Protein AF-0000000071819689 (afdb_homodimer)

Foldseek 3Di:
DWKFWWALPDDIAIFHDDPQKTQGLVVDPDHDFLLLLLDPVSVVVRVVSSVVRVVVIDGPVNIFTFFPQLQFPWEKEWEPFFQQACVLVVHDDDPATDIDTEHSQQEDAFAAADADEPVADFKWWFKFKKWFFNAKFALDALVCLLSGTSFIKIWTQIFRVVVCVVVVHRHVRRYPHNRIYIARTTDGRPQDDQLFKWKFKDKQRHTQDTDTSVRGNADSSRVSNVVSHPPIDHGSYMYGRYGHPRMQVSDVVGDGDDQVMKMWIQIHPGGIRIHGYHYDDPD/DWKFWWALPDDIAIFHDDPQKTQGLVVDPDHDFLLLLLDPVSVVVRVVSSVVRVVVIDGPVNIFTFFPQLQFPWEKEWEPFFQQACVLVVHDDDPATDIDTEHSQQEDAFAAADADEPVADFKWWFKFKKWFFNAKFALDALVCLLSGTSFIKIWTQIFRVVVCVVVVHRHVRRYPHNRIYIARTTDGRPQDDQLFKWKFKDKQRHTQDTDTSVRGNADSSRVSNVVSHPPIDHGSYMYTRYGHPRMQVSDVVGDGDDQVMKMWIQIHPGGIRIHGYHYDDPD

InterPro domains:
  IPR011234 Fumarylacetoacetase-like, C-terminal [PF01557] (74-278)
  IPR018833 Rv2993c-like, N-terminal [PF10370] (1-68)
  IPR036663 Fumarylacetoacetase-like, C-terminal domain superfamily [G3DSA:3.90.850.10] (69-283)
  IPR036663 Fumarylacetoacetase-like, C-terminal domain superfamily [SSF56529] (61-279)
  IPR051121 Fumarylacetoacetate hydrolase [PTHR42796] (1-278)

Radius of gyration: 23.9 Å; Cα contacts (8 Å, |Δi|>4): 1588; chains: 2; bounding box: 54×63×52 Å

Solvent-accessible surface area (backbone atoms only — not comparable to full-atom values): 27360 Å² total; per-residue (Å²): 113,37,31,30,27,32,27,80,84,62,77,75,43,62,27,36,50,56,87,68,23,32,18,40,44,81,74,51,88,66,82,90,42,49,48,48,49,44,31,72,69,50,47,52,52,50,50,52,24,26,64,73,26,51,90,61,45,39,53,46,89,72,38,46,52,29,28,69,62,66,72,25,57,39,33,44,32,30,51,76,23,16,50,60,26,26,58,74,68,72,44,77,80,67,93,59,86,37,47,42,49,34,49,34,60,4,47,24,32,37,60,43,59,29,51,46,51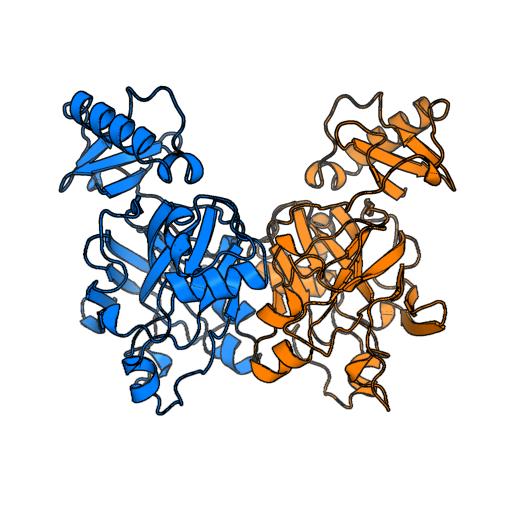,84,91,56,79,41,35,35,61,29,41,24,56,25,39,32,24,12,34,74,32,61,62,38,50,43,94,53,27,67,77,28,34,13,23,35,28,32,25,35,55,23,31,30,47,55,50,21,64,74,62,61,30,52,26,62,16,32,16,28,43,26,22,29,30,27,16,40,21,35,26,41,58,82,71,62,58,82,56,67,27,48,34,31,24,24,54,72,82,40,80,47,25,74,51,44,38,60,37,38,69,64,48,70,33,50,48,46,19,57,47,16,60,39,27,62,41,42,53,42,19,32,36,36,53,25,33,56,39,55,41,17,80,78,38,87,73,60,56,60,61,47,64,76,40,36,38,36,31,31,33,59,93,44,40,69,22,41,30,37,29,32,61,54,71,83,123,112,37,30,29,27,30,28,79,84,62,76,74,43,61,27,36,51,57,89,68,24,32,17,39,43,80,74,51,90,64,81,89,42,49,49,47,49,44,31,71,68,50,47,50,51,50,52,52,24,28,62,74,26,50,89,60,45,39,52,46,90,73,37,46,52,28,27,70,62,65,72,24,59,39,32,44,32,31,51,75,24,16,50,59,25,25,58,73,66,71,44,78,79,67,93,58,86,38,48,41,50,35,47,34,62,4,45,25,32,36,61,42,58,28,52,45,52,84,90,56,80,41,35,33,61,30,41,23,55,25,38,31,25,12,34,76,33,62,62,37,51,42,93,55,28,67,77,28,33,12,22,36,28,31,27,35,56,22,31,30,48,56,50,21,65,73,60,62,30,53,25,61,16,31,15,27,45,28,22,30,30,27,15,40,21,36,26,41,59,80,72,60,57,82,58,67,27,48,35,32,24,23,52,72,81,41,79,47,28,72,52,43,37,60,38,38,70,61,48,72,33,52,48,45,20,56,47,16,61,41,27,61,41,40,54,41,20,33,35,36,53,25,35,54,37,54,39,16,80,80,38,87,72,61,55,61,62,48,65,77,39,36,40,35,31,32,33,59,92,47,40,67,22,40,30,37,28,34,62,54,72,82,121

Nearest PDB structures (foldseek):
  6j5x-assembly1_B  TM=8.893E-01  e=9.530E-33  Corynebacterium glutamicum
  6iym-assembly1_B  TM=8.935E-01  e=1.749E-30  Exiguobacterium antarcticum B7
  4dbh-assembly1_B  TM=8.502E-01  e=1.512E-29  Corynebacterium glutamicum
  4dbf-assembly1_A  TM=8.652E-01  e=2.241E-28  Corynebacterium glutamicum
  4dbf-assembly1_B  TM=8.774E-01  e=9.200E-27  Corynebacterium glutamicum

Secondary structure (DSSP, 8-state):
-EEEEEESSSS-EEEEEETTEEEE-TT--S---HHHHT-HHHHHHHHHHHHHTGGG-EEGGGSEEE-SSSS-S-EEEEES-BHHHHHHTTPPPPSS-EEEEE-GGGEE-TTSPEEE-TT-S-EE--EEEEEEE-S-BSS--GGGGGGGEEEEEEEE--EEHHHHHHHSSSHHHH-STT-EEEEEEEEETTSS-TTS-EEEEEETTEEEEEEEGGGBSS-HHHHHHHHHTTS-B-TT-EEE----S--GGGSSS-----TT-EEEEEETTTEEEEEEEEE----/-EEEEEESSSS-EEEEEETTEEEE-TT--S---HHHHT-HHHHHHHHHHHHHTGGG-EEGGGSEEE-SSSS-S-EEEEES-BHHHHHHTTPPPPSS-EEEEE-GGGEE-TTSPEEE-TT-S-EE--EEEEEEE-S-BSS--GGGGGGGEEEEEEEE--EEHHHHHHHSSSHHHH-STT-EEEEEEEEETTSS-TTS-EEEEEETTEEEEEEEGGGBSS-HHHHHHHHHTTS-B-TT-EEE----S--GGGSSS-----TT-EEEEEETTTEEEEEEEEE----

Structure (mmCIF, N/CA/C/O backbone):
data_AF-0000000071819689-model_v1
#
loop_
_entity.id
_entity.type
_entity.pdbx_description
1 polymer '2,4-diketo-3-deoxy-L-rhamnonate hydrolase'
#
loop_
_atom_site.group_PDB
_atom_site.id
_atom_site.type_symbol
_atom_site.label_atom_id
_atom_site.label_alt_id
_atom_site.label_comp_id
_atom_site.label_asym_id
_atom_site.label_entity_id
_atom_site.label_seq_id
_atom_site.pdbx_PDB_ins_code
_atom_site.Cartn_x
_atom_site.Cartn_y
_atom_site.Cartn_z
_atom_site.occupancy
_atom_site.B_iso_or_equiv
_atom_site.auth_seq_id
_atom_site.auth_comp_id
_atom_site.auth_asym_id
_atom_site.auth_atom_id
_atom_site.pdbx_PDB_model_num
ATOM 1 N N . MET A 1 1 ? 10.562 21.047 18.359 1 94.94 1 MET A N 1
ATOM 2 C CA . MET A 1 1 ? 11.477 21.031 17.219 1 94.94 1 MET A CA 1
ATOM 3 C C . MET A 1 1 ? 10.742 20.656 15.938 1 94.94 1 MET A C 1
ATOM 5 O O . MET A 1 1 ? 9.891 19.766 15.945 1 94.94 1 MET A O 1
ATOM 9 N N . GLN A 1 2 ? 10.93 21.391 14.875 1 97.88 2 GLN A N 1
ATOM 10 C CA . GLN A 1 2 ? 10.414 21.062 13.547 1 97.88 2 GLN A CA 1
ATOM 11 C C . GLN A 1 2 ? 11.539 20.672 12.602 1 97.88 2 GLN A C 1
ATOM 13 O O . GLN A 1 2 ? 12.453 21.453 12.352 1 97.88 2 GLN A O 1
ATOM 18 N N . LEU A 1 3 ? 11.438 19.484 12.148 1 98.56 3 LEU A N 1
ATOM 19 C CA . LEU A 1 3 ? 12.406 19 11.172 1 98.56 3 LEU A CA 1
ATOM 20 C C . LEU A 1 3 ? 11.859 19.125 9.75 1 98.56 3 LEU A C 1
ATOM 22 O O . LEU A 1 3 ? 10.648 19.062 9.547 1 98.56 3 LEU A O 1
ATOM 26 N N . VAL A 1 4 ? 12.758 19.344 8.797 1 98.56 4 VAL A N 1
ATOM 27 C CA . VAL A 1 4 ? 12.367 19.406 7.391 1 98.56 4 VAL A CA 1
ATOM 28 C C . VAL A 1 4 ? 13.344 18.578 6.555 1 98.56 4 VAL A C 1
ATOM 30 O O . VAL A 1 4 ? 14.531 18.516 6.859 1 98.56 4 VAL A O 1
ATOM 33 N N . ARG A 1 5 ? 12.844 17.891 5.602 1 98.25 5 ARG A N 1
ATOM 34 C CA . ARG A 1 5 ? 13.648 17.406 4.484 1 98.25 5 ARG A CA 1
ATOM 35 C C . ARG A 1 5 ? 13.727 18.453 3.379 1 98.25 5 ARG A C 1
ATOM 37 O O . ARG A 1 5 ? 12.727 19.094 3.047 1 98.25 5 ARG A O 1
ATOM 44 N N . TYR A 1 6 ? 14.961 18.703 2.875 1 98.44 6 TYR A N 1
ATOM 45 C CA . TYR A 1 6 ? 15.094 19.766 1.885 1 98.44 6 TYR A CA 1
ATOM 46 C C . TYR A 1 6 ? 16.281 19.5 0.967 1 98.44 6 TYR A C 1
ATOM 48 O O . TYR A 1 6 ? 17.078 18.594 1.208 1 98.44 6 TYR A O 1
ATOM 56 N N . THR A 1 7 ? 16.266 20.188 -0.144 1 98.06 7 THR A N 1
ATOM 57 C CA . THR A 1 7 ? 17.438 20.219 -1.021 1 98.06 7 THR A CA 1
ATOM 58 C C . THR A 1 7 ? 17.766 21.656 -1.426 1 98.06 7 THR A C 1
ATOM 60 O O . THR A 1 7 ? 16.875 22.469 -1.651 1 98.06 7 THR A O 1
ATOM 63 N N . ALA A 1 8 ? 18.969 22 -1.372 1 93.88 8 ALA A N 1
ATOM 64 C CA . ALA A 1 8 ? 19.484 23.266 -1.871 1 93.88 8 ALA A CA 1
ATOM 65 C C . ALA A 1 8 ? 20.188 23.094 -3.211 1 93.88 8 ALA A C 1
ATOM 67 O O . ALA A 1 8 ? 21.188 23.766 -3.492 1 93.88 8 ALA A O 1
ATOM 68 N N . GLY A 1 9 ? 19.75 22.047 -3.965 1 92.81 9 GLY A N 1
ATOM 69 C CA . GLY A 1 9 ? 20.344 21.75 -5.258 1 92.81 9 GLY A CA 1
ATOM 70 C C . GLY A 1 9 ? 21.109 20.453 -5.277 1 92.81 9 GLY A C 1
ATOM 71 O O . GLY A 1 9 ? 21.484 19.953 -6.344 1 92.81 9 GLY A O 1
ATOM 72 N N . GLY A 1 10 ? 21.406 19.891 -4.145 1 94.06 10 GLY A N 1
ATOM 73 C CA . GLY A 1 10 ? 22.094 18.625 -4.012 1 94.06 10 GLY A CA 1
ATOM 74 C C . GLY A 1 10 ? 21.188 17.5 -3.529 1 94.06 10 GLY A C 1
ATOM 75 O O . GLY A 1 10 ? 19.984 17.516 -3.797 1 94.06 10 GLY A O 1
ATOM 76 N N . ALA A 1 11 ? 21.781 16.5 -2.967 1 95 11 ALA A N 1
ATOM 77 C CA . ALA A 1 11 ? 21.031 15.383 -2.408 1 95 11 ALA A CA 1
ATOM 78 C C . ALA A 1 11 ? 20.125 15.836 -1.26 1 95 11 ALA A C 1
ATOM 80 O O . ALA A 1 11 ? 20.484 16.75 -0.508 1 95 11 ALA A O 1
ATOM 81 N N . PRO A 1 12 ? 19 15.289 -1.122 1 97.06 12 PRO A N 1
ATOM 82 C CA . PRO A 1 12 ? 18.125 15.633 -0.005 1 97.06 12 PRO A CA 1
ATOM 83 C C . PRO A 1 12 ? 18.797 15.469 1.354 1 97.06 12 PRO A C 1
ATOM 85 O O . PRO A 1 12 ? 19.578 14.531 1.551 1 97.06 12 PRO A O 1
ATOM 88 N N . GLU A 1 13 ? 18.5 16.359 2.256 1 95.75 13 GLU A N 1
ATOM 89 C CA . GLU A 1 13 ? 19 16.281 3.623 1 95.75 13 GLU A CA 1
ATOM 90 C C . GLU A 1 13 ? 17.938 16.719 4.629 1 95.75 13 GLU A C 1
ATOM 92 O O . GLU A 1 13 ? 16.922 17.297 4.254 1 95.75 13 GLU A O 1
ATOM 97 N N . TRP A 1 14 ? 18.188 16.375 5.852 1 98 14 TRP A N 1
ATOM 98 C CA . TRP A 1 14 ? 17.328 16.844 6.945 1 98 14 TRP A CA 1
ATOM 99 C C . TRP A 1 14 ? 17.906 18.094 7.586 1 98 14 TRP A C 1
ATOM 101 O O . TRP A 1 14 ? 19.125 18.281 7.629 1 98 14 TRP A O 1
ATOM 111 N N . GLY A 1 15 ? 17.094 18.969 8.023 1 98.31 15 GLY A N 1
ATOM 112 C CA . GLY A 1 15 ? 17.422 20.156 8.797 1 98.31 15 GLY A CA 1
ATOM 113 C C . GLY A 1 15 ? 16.375 20.5 9.844 1 98.31 15 GLY A C 1
ATOM 114 O O . GLY A 1 15 ? 15.359 19.812 9.953 1 98.31 15 GLY A O 1
ATOM 115 N N . VAL A 1 16 ? 16.672 21.469 10.594 1 98.38 16 VAL A N 1
ATOM 116 C CA . VAL A 1 16 ? 15.727 21.984 11.578 1 98.38 16 VAL A CA 1
ATOM 117 C C . VAL A 1 16 ? 15.219 23.344 11.133 1 98.38 16 VAL A C 1
ATOM 119 O O . VAL A 1 16 ? 16 24.219 10.742 1 98.38 16 VAL A O 1
ATOM 122 N N . ARG A 1 17 ? 13.922 23.453 11.156 1 98 17 ARG A N 1
ATOM 123 C CA . ARG A 1 17 ? 13.312 24.734 10.82 1 98 17 ARG A CA 1
ATOM 124 C C . ARG A 1 17 ? 13.289 25.656 12.031 1 98 17 ARG A C 1
ATOM 126 O O . ARG A 1 17 ? 12.789 25.281 13.094 1 98 17 ARG A O 1
ATOM 133 N N . ARG A 1 18 ? 13.836 26.781 11.914 1 96.06 18 ARG A N 1
ATOM 134 C CA . ARG A 1 18 ? 13.773 27.859 12.891 1 96.06 18 ARG A CA 1
ATOM 135 C C . ARG A 1 18 ? 13.281 29.156 12.258 1 96.06 18 ARG A C 1
ATOM 137 O O . ARG A 1 18 ? 14.047 29.844 11.578 1 96.06 18 ARG A O 1
ATOM 144 N N . ASP A 1 19 ? 11.977 29.406 12.445 1 92 19 ASP A N 1
ATOM 145 C CA . ASP A 1 19 ? 11.328 30.547 11.828 1 92 19 ASP A CA 1
ATOM 146 C C . ASP A 1 19 ? 11.391 30.469 10.305 1 92 19 ASP A C 1
ATOM 148 O O . ASP A 1 19 ? 10.844 29.547 9.703 1 92 19 ASP A O 1
ATOM 152 N N . ASP A 1 20 ? 12.109 31.359 9.719 1 95.06 20 ASP A N 1
ATOM 153 C CA . ASP A 1 20 ? 12.102 31.422 8.258 1 95.06 20 ASP A CA 1
ATOM 154 C C . ASP A 1 20 ? 13.383 30.812 7.684 1 95.06 20 ASP A C 1
ATOM 156 O O . ASP A 1 20 ? 13.719 31.062 6.523 1 95.06 20 ASP A O 1
ATOM 160 N N . ASP A 1 21 ? 14.039 29.984 8.578 1 97.69 21 ASP A N 1
ATOM 161 C CA . ASP A 1 21 ? 15.297 29.406 8.141 1 97.69 21 ASP A CA 1
ATOM 162 C C . ASP A 1 21 ? 15.312 27.891 8.344 1 97.69 21 ASP A C 1
ATOM 164 O O . ASP A 1 21 ? 14.508 27.359 9.109 1 97.69 21 ASP A O 1
ATOM 168 N N . VAL A 1 22 ? 16.172 27.25 7.605 1 98.31 22 VAL A N 1
ATOM 169 C CA . VAL A 1 22 ? 16.516 25.844 7.805 1 98.31 22 VAL A CA 1
ATOM 170 C C . VAL A 1 22 ? 17.953 25.734 8.297 1 98.31 22 VAL A C 1
ATOM 172 O O . VAL A 1 22 ? 18.875 26.266 7.668 1 98.31 22 VAL A O 1
ATOM 175 N N . VAL A 1 23 ? 18.141 25.156 9.422 1 98.19 23 VAL A N 1
ATOM 176 C CA . VAL A 1 23 ? 19.484 24.906 9.953 1 98.19 23 VAL A CA 1
ATOM 177 C C . VAL A 1 23 ? 19.938 23.5 9.531 1 98.19 23 VAL A C 1
ATOM 179 O O . VAL A 1 23 ? 19.297 22.5 9.859 1 98.19 23 VAL A O 1
ATOM 182 N N . PRO A 1 24 ? 21.016 23.438 8.742 1 97.44 24 PRO A N 1
ATOM 183 C CA . PRO A 1 24 ? 21.5 22.109 8.367 1 97.44 24 PRO A CA 1
ATOM 184 C C . PRO A 1 24 ? 22.016 21.312 9.562 1 97.44 24 PRO A C 1
ATOM 186 O O . PRO A 1 24 ? 22.297 21.875 10.617 1 97.44 24 PRO A O 1
ATOM 189 N N . LEU A 1 25 ? 22.016 20.047 9.383 1 96.75 25 LEU A N 1
ATOM 190 C CA . LEU A 1 25 ? 22.547 19.156 10.422 1 96.75 25 LEU A CA 1
ATOM 191 C C . LEU A 1 25 ? 23.953 18.688 10.078 1 96.75 25 LEU A C 1
ATOM 193 O O . LEU A 1 25 ? 24.234 17.484 10.148 1 96.75 25 LEU A O 1
ATOM 197 N N . SER A 1 26 ? 24.766 19.516 9.711 1 86.94 26 SER A N 1
ATOM 198 C CA . SER A 1 26 ? 26.078 19.25 9.156 1 86.94 26 SER A CA 1
ATOM 199 C C . SER A 1 26 ? 26.984 18.562 10.18 1 86.94 26 SER A C 1
ATOM 201 O O . SER A 1 26 ? 27.875 17.797 9.812 1 86.94 26 SER A O 1
ATOM 203 N N . GLY A 1 27 ? 26.828 18.672 11.391 1 86.19 27 GLY A N 1
ATOM 204 C CA . GLY A 1 27 ? 27.672 18.078 12.414 1 86.19 27 GLY A CA 1
ATOM 205 C C . GLY A 1 27 ? 27.188 16.703 12.852 1 86.19 27 GLY A C 1
ATOM 206 O O . GLY A 1 27 ? 27.828 16.047 13.68 1 86.19 27 GLY A O 1
ATOM 207 N N . LEU A 1 28 ? 26.125 16.297 12.266 1 90.75 28 LEU A N 1
ATOM 208 C CA . LEU A 1 28 ? 25.562 15.023 12.68 1 90.75 28 LEU A CA 1
ATOM 209 C C . LEU A 1 28 ? 26.281 13.867 12.008 1 90.75 28 LEU A C 1
ATOM 211 O O . LEU A 1 28 ? 26.469 13.859 10.789 1 90.75 28 LEU A O 1
ATOM 215 N N . ARG A 1 29 ? 26.75 12.828 12.711 1 88.31 29 ARG A N 1
ATOM 216 C CA . ARG A 1 29 ? 27.531 11.695 12.203 1 88.31 29 ARG A CA 1
ATOM 217 C C . ARG A 1 29 ? 26.609 10.586 11.703 1 88.31 29 ARG A C 1
ATOM 219 O O . ARG A 1 29 ? 26.969 9.844 10.789 1 88.31 29 ARG A O 1
ATOM 226 N N . GLU A 1 30 ? 25.438 10.586 12.328 1 91.94 30 GLU A N 1
ATOM 227 C CA . GLU A 1 30 ? 24.484 9.539 11.961 1 91.94 30 GLU A CA 1
ATOM 228 C C . GLU A 1 30 ? 23.453 10.062 10.969 1 91.94 30 GLU A C 1
ATOM 230 O O . GLU A 1 30 ? 23.094 11.234 11 1 91.94 30 GLU A O 1
ATOM 235 N N . ASP A 1 31 ? 23.031 9.133 10.156 1 93.12 31 ASP A N 1
ATOM 236 C CA . ASP A 1 31 ? 21.969 9.484 9.234 1 93.12 31 ASP A CA 1
ATOM 237 C C . ASP A 1 31 ? 20.656 9.703 9.977 1 93.12 31 ASP A C 1
ATOM 239 O O . ASP A 1 31 ? 20.375 9.039 10.977 1 93.12 31 ASP A O 1
ATOM 243 N N . VAL A 1 32 ? 19.922 10.641 9.508 1 95.62 32 VAL A N 1
ATOM 244 C CA . VAL A 1 32 ? 18.578 10.859 10.055 1 95.62 32 VAL A CA 1
ATOM 245 C C . VAL A 1 32 ? 17.578 9.938 9.367 1 95.62 32 VAL A C 1
ATOM 247 O O . VAL A 1 32 ? 17.375 10.016 8.156 1 95.62 32 VAL A O 1
ATOM 250 N N . THR A 1 33 ? 17 9.016 10.086 1 95.94 33 THR A N 1
ATOM 251 C CA . THR A 1 33 ? 15.922 8.125 9.641 1 95.94 33 THR A CA 1
ATOM 252 C C . THR A 1 33 ? 14.711 8.234 10.57 1 95.94 33 THR A C 1
ATOM 254 O O . THR A 1 33 ? 14.828 8.727 11.688 1 95.94 33 THR A O 1
ATOM 257 N N . VAL A 1 34 ? 13.594 7.82 10.094 1 95.25 34 VAL A N 1
ATOM 258 C CA . VAL A 1 34 ? 12.406 7.871 10.945 1 95.25 34 VAL A CA 1
ATOM 259 C C . VAL A 1 34 ? 12.609 6.977 12.164 1 95.25 34 VAL A C 1
ATOM 261 O O . VAL A 1 34 ? 12.078 7.254 13.242 1 95.25 34 VAL A O 1
ATOM 264 N N . GLN A 1 35 ? 13.359 5.922 11.984 1 96.06 35 GLN A N 1
ATOM 265 C CA . GLN A 1 35 ? 13.672 5.047 13.109 1 96.06 35 GLN A CA 1
ATOM 266 C C . GLN A 1 35 ? 14.461 5.793 14.18 1 96.06 35 GLN A C 1
ATOM 268 O O . GLN A 1 35 ? 14.141 5.707 15.367 1 96.06 35 GLN A O 1
ATOM 273 N N . ASN A 1 36 ? 15.469 6.562 13.688 1 96.5 36 ASN A N 1
ATOM 274 C CA . ASN A 1 36 ? 16.297 7.297 14.648 1 96.5 36 ASN A CA 1
ATOM 275 C C . ASN A 1 36 ? 15.508 8.43 15.297 1 96.5 36 ASN A C 1
ATOM 277 O O . ASN A 1 36 ? 15.742 8.758 16.469 1 96.5 36 ASN A O 1
ATOM 281 N N . LEU A 1 37 ? 14.586 8.961 14.562 1 96 37 LEU A N 1
ATOM 282 C CA . LEU A 1 37 ? 13.805 10.086 15.062 1 96 37 LEU A CA 1
ATOM 283 C C . LEU A 1 37 ? 12.812 9.633 16.125 1 96 37 LEU A C 1
ATOM 285 O O . LEU A 1 37 ? 12.219 10.461 16.828 1 96 37 LEU A O 1
ATOM 289 N N . ASN A 1 38 ? 12.664 8.375 16.281 1 94.62 38 ASN A N 1
ATOM 290 C CA . ASN A 1 38 ? 11.836 7.809 17.344 1 94.62 38 ASN A CA 1
ATOM 291 C C . ASN A 1 38 ? 12.594 7.754 18.672 1 94.62 38 ASN A C 1
ATOM 293 O O . ASN A 1 38 ? 12.016 7.406 19.703 1 94.62 38 ASN A O 1
ATOM 297 N N . SER A 1 39 ? 13.82 8.117 18.719 1 95.25 39 SER A N 1
ATOM 298 C CA . SER A 1 39 ? 14.68 8.062 19.906 1 95.25 39 SER A CA 1
ATOM 299 C C . SER A 1 39 ? 14.852 9.438 20.531 1 95.25 39 SER A C 1
ATOM 301 O O . SER A 1 39 ? 15.445 10.328 19.922 1 95.25 39 SER A O 1
ATOM 303 N N . PRO A 1 40 ? 14.477 9.555 21.797 1 95.5 40 PRO A N 1
ATOM 304 C CA . PRO A 1 40 ? 14.719 10.828 22.484 1 95.5 40 PRO A CA 1
ATOM 305 C C . PRO A 1 40 ? 16.188 11.211 22.516 1 95.5 40 PRO A C 1
ATOM 307 O O . PRO A 1 40 ? 16.531 12.391 22.406 1 95.5 40 PRO A O 1
ATOM 310 N N . GLY A 1 41 ? 17 10.211 22.656 1 96.31 41 GLY A N 1
ATOM 311 C CA . GLY A 1 41 ? 18.438 10.469 22.656 1 96.31 41 GLY A CA 1
ATOM 312 C C . GLY A 1 41 ? 18.922 11.031 21.328 1 96.31 41 GLY A C 1
ATOM 313 O O . GLY A 1 41 ? 19.719 11.977 21.312 1 96.31 41 GLY A O 1
ATOM 314 N N . PHE A 1 42 ? 18.453 10.453 20.281 1 97.31 42 PHE A N 1
ATOM 315 C CA . PHE A 1 42 ? 18.859 10.945 18.969 1 97.31 42 PHE A CA 1
ATOM 316 C C . PHE A 1 42 ? 18.328 12.352 18.734 1 97.31 42 PHE A C 1
ATOM 318 O O . PHE A 1 42 ? 19.016 13.188 18.141 1 97.31 42 PHE A O 1
ATOM 325 N N . LEU A 1 43 ? 17.156 12.656 19.219 1 97.62 43 LEU A N 1
ATOM 326 C CA . LEU A 1 43 ? 16.578 13.977 19.047 1 97.62 43 LEU A CA 1
ATOM 327 C C . LEU A 1 43 ? 17.406 15.039 19.766 1 97.62 43 LEU A C 1
ATOM 329 O O . LEU A 1 43 ? 17.547 16.156 19.281 1 97.62 43 LEU A O 1
ATOM 333 N N . THR A 1 44 ? 17.938 14.672 20.891 1 97 44 THR A N 1
ATOM 334 C CA . THR A 1 44 ? 18.828 15.586 21.609 1 97 44 THR A CA 1
ATOM 335 C C . THR A 1 44 ? 20.078 15.883 20.781 1 97 44 THR A C 1
ATOM 337 O O . THR A 1 44 ? 20.531 17.031 20.703 1 97 44 THR A O 1
ATOM 340 N N . VAL A 1 45 ? 20.578 14.82 20.156 1 97 45 VAL A N 1
ATOM 341 C CA . VAL A 1 45 ? 21.766 14.969 19.312 1 97 45 VAL A CA 1
ATOM 342 C C . VAL A 1 45 ? 21.438 15.875 18.125 1 97 45 VAL A C 1
ATOM 344 O O . VAL A 1 45 ? 22.266 16.719 17.734 1 97 45 VAL A O 1
ATOM 347 N N . VAL A 1 46 ? 20.25 15.727 17.594 1 97.69 46 VAL A N 1
ATOM 348 C CA . VAL A 1 46 ? 19.812 16.547 16.469 1 97.69 46 VAL A CA 1
ATOM 349 C C . VAL A 1 46 ? 19.719 18.016 16.906 1 97.69 46 VAL A C 1
ATOM 351 O O . VAL A 1 46 ? 20.172 18.906 16.188 1 97.69 46 VAL A O 1
ATOM 354 N N . GLU A 1 47 ? 19.156 18.25 18.016 1 96.31 47 GLU A N 1
ATOM 355 C CA . GLU A 1 47 ? 19.031 19.594 18.531 1 96.31 47 GLU A CA 1
ATOM 356 C C . GLU A 1 47 ? 20.391 20.234 18.75 1 96.31 47 GLU A C 1
ATOM 358 O O . GLU A 1 47 ? 20.609 21.406 18.406 1 96.31 47 GLU A O 1
ATOM 363 N N . ASP A 1 48 ? 21.312 19.453 19.344 1 96.69 48 ASP A N 1
ATOM 364 C CA . ASP A 1 48 ? 22.672 19.953 19.578 1 96.69 48 ASP A CA 1
ATOM 365 C C . ASP A 1 48 ? 23.375 20.297 18.266 1 96.69 48 ASP A C 1
ATOM 367 O O . ASP A 1 48 ? 24.047 21.312 18.172 1 96.69 48 ASP A O 1
ATOM 371 N N . ALA A 1 49 ? 23.172 19.391 17.344 1 97.12 49 ALA A N 1
ATOM 372 C CA . ALA A 1 49 ? 23.781 19.625 16.047 1 97.12 49 ALA A CA 1
ATOM 373 C C . ALA A 1 49 ? 23.234 20.891 15.391 1 97.12 49 ALA A C 1
ATOM 375 O O . ALA A 1 49 ? 23.984 21.656 14.781 1 97.12 49 ALA A O 1
ATOM 376 N N . ALA A 1 50 ? 21.938 21.094 15.484 1 97 50 ALA A N 1
ATOM 377 C CA . ALA A 1 50 ? 21.312 22.297 14.93 1 97 50 ALA A CA 1
ATOM 378 C C . ALA A 1 50 ? 21.828 23.562 15.617 1 97 50 ALA A C 1
ATOM 380 O O . ALA A 1 50 ? 22.125 24.547 14.961 1 97 50 ALA A O 1
ATOM 381 N N . ASP A 1 51 ? 21.969 23.5 16.906 1 96.88 51 ASP A N 1
ATOM 382 C CA . ASP A 1 51 ? 22.469 24.641 17.672 1 96.88 51 ASP A CA 1
ATOM 383 C C . ASP A 1 51 ? 23.891 25 17.234 1 96.88 51 ASP A C 1
ATOM 385 O O . ASP A 1 51 ? 24.219 26.188 17.094 1 96.88 51 ASP A O 1
ATOM 389 N N . ALA A 1 52 ? 24.625 24 16.984 1 96.5 52 ALA A N 1
ATOM 390 C CA . ALA A 1 52 ? 26.016 24.203 16.625 1 96.5 52 ALA A CA 1
ATOM 391 C C . ALA A 1 52 ? 26.125 24.75 15.203 1 96.5 52 ALA A C 1
ATOM 393 O O . ALA A 1 52 ? 27.125 25.406 14.859 1 96.5 52 ALA A O 1
ATOM 394 N N . ALA A 1 53 ? 25.094 24.531 14.43 1 96.69 53 ALA A N 1
ATOM 395 C CA . ALA A 1 53 ? 25.188 24.906 13.023 1 96.69 53 ALA A CA 1
ATOM 396 C C . ALA A 1 53 ? 24.297 26.109 12.719 1 96.69 53 ALA A C 1
ATOM 398 O O . ALA A 1 53 ? 23.984 26.375 11.562 1 96.69 53 ALA A O 1
ATOM 399 N N . GLU A 1 54 ? 23.891 26.812 13.734 1 95.25 54 GLU A N 1
ATOM 400 C CA . GLU A 1 54 ? 22.969 27.938 13.586 1 95.25 54 GLU A CA 1
ATOM 401 C C . GLU A 1 54 ? 23.5 28.969 12.602 1 95.25 54 GLU A C 1
ATOM 403 O O . GLU A 1 54 ? 22.734 29.609 11.883 1 95.25 54 GLU A O 1
ATOM 408 N N . ASP A 1 55 ? 24.781 29.141 12.539 1 95.75 55 ASP A N 1
ATOM 409 C CA . ASP A 1 55 ? 25.406 30.125 11.672 1 95.75 55 ASP A CA 1
ATOM 410 C C . ASP A 1 55 ? 25.344 29.703 10.211 1 95.75 55 ASP A C 1
ATOM 412 O O . ASP A 1 55 ? 25.609 30.5 9.305 1 95.75 55 ASP A O 1
ATOM 416 N N . GLN A 1 56 ? 24.969 28.469 10.008 1 96.44 56 GLN A N 1
ATOM 417 C CA . GLN A 1 56 ? 24.891 27.938 8.656 1 96.44 56 GLN A CA 1
ATOM 418 C C . GLN A 1 56 ? 23.453 27.906 8.148 1 96.44 56 GLN A C 1
ATOM 420 O O . GLN A 1 56 ? 23.156 27.297 7.113 1 96.44 56 GLN A O 1
ATOM 425 N N . SER A 1 57 ? 22.578 28.531 8.82 1 96.94 57 SER A N 1
ATOM 426 C CA . SER A 1 57 ? 21.172 28.562 8.469 1 96.94 57 SER A CA 1
ATOM 427 C C . SER A 1 57 ? 20.953 29.188 7.09 1 96.94 57 SER A C 1
ATOM 429 O O . SER A 1 57 ? 21.688 30.078 6.684 1 96.94 57 SER A O 1
ATOM 431 N N . VAL A 1 58 ? 20.016 28.672 6.355 1 97.06 58 VAL A N 1
ATOM 432 C CA . VAL A 1 58 ? 19.625 29.188 5.055 1 97.06 58 VAL A CA 1
ATOM 433 C C . VAL A 1 58 ? 18.141 29.547 5.062 1 97.06 58 VAL A C 1
ATOM 435 O O . VAL A 1 58 ? 17.328 28.828 5.664 1 97.06 58 VAL A O 1
ATOM 438 N N . PRO A 1 59 ? 17.781 30.625 4.402 1 97.75 59 PRO A N 1
ATOM 439 C CA . PRO A 1 59 ? 16.344 30.938 4.32 1 97.75 59 PRO A CA 1
ATOM 440 C C . PRO A 1 59 ? 15.531 29.812 3.695 1 97.75 59 PRO A C 1
ATOM 442 O O . PRO A 1 59 ? 15.961 29.203 2.709 1 97.75 59 PRO A O 1
ATOM 445 N N . VAL A 1 60 ? 14.406 29.531 4.227 1 97.56 60 VAL A N 1
ATOM 446 C CA . VAL A 1 60 ? 13.555 28.438 3.752 1 97.56 60 VAL A CA 1
ATOM 447 C C . VAL A 1 60 ? 13.164 28.688 2.297 1 97.56 60 VAL A C 1
ATOM 449 O O . VAL A 1 60 ? 13.023 27.75 1.516 1 97.56 60 VAL A O 1
ATOM 452 N N . GLU A 1 61 ? 13.031 29.953 1.853 1 96.44 61 GLU A N 1
ATOM 453 C CA . GLU A 1 61 ? 12.633 30.297 0.491 1 96.44 61 GLU A CA 1
ATOM 454 C C . GLU A 1 61 ? 13.734 29.938 -0.509 1 96.44 61 GLU A C 1
ATOM 456 O O . GLU A 1 61 ? 13.492 29.906 -1.717 1 96.44 61 GLU A O 1
ATOM 461 N N . ASP A 1 62 ? 14.961 29.703 0.032 1 97.31 62 ASP A N 1
ATOM 462 C CA . ASP A 1 62 ? 16.094 29.438 -0.842 1 97.31 62 ASP A CA 1
ATOM 463 C C . ASP A 1 62 ? 16.312 27.938 -1.014 1 97.31 62 ASP A C 1
ATOM 465 O O . ASP A 1 62 ? 17.25 27.516 -1.692 1 97.31 62 ASP A O 1
ATOM 469 N N . VAL A 1 63 ? 15.516 27.156 -0.367 1 98.06 63 VAL A N 1
ATOM 470 C CA . VAL A 1 63 ? 15.625 25.703 -0.514 1 98.06 63 VAL A CA 1
ATOM 471 C C . VAL A 1 63 ? 14.289 25.125 -0.983 1 98.06 63 VAL A C 1
ATOM 473 O O . VAL A 1 63 ? 13.266 25.812 -0.952 1 98.06 63 VAL A O 1
ATOM 476 N N . LYS A 1 64 ? 14.328 23.953 -1.501 1 98.5 64 LYS A N 1
ATOM 477 C CA . LYS A 1 64 ? 13.117 23.203 -1.797 1 98.5 64 LYS A CA 1
ATOM 478 C C . LYS A 1 64 ? 12.781 22.234 -0.665 1 98.5 64 LYS A C 1
ATOM 480 O O . LYS A 1 64 ? 13.586 21.375 -0.321 1 98.5 64 LYS A O 1
ATOM 485 N N . LEU A 1 65 ? 11.672 22.406 -0.108 1 98.69 65 LEU A N 1
ATOM 486 C CA . LEU A 1 65 ? 11.219 21.469 0.915 1 98.69 65 LEU A CA 1
ATOM 487 C C . LEU A 1 65 ? 10.703 20.188 0.283 1 98.69 65 LEU A C 1
ATOM 489 O O . LEU A 1 65 ? 10.109 20.203 -0.798 1 98.69 65 LEU A O 1
ATOM 493 N N . LEU A 1 66 ? 10.922 19.094 0.939 1 98.88 66 LEU A N 1
ATOM 494 C CA . LEU A 1 66 ? 10.531 17.75 0.484 1 98.88 66 LEU A CA 1
ATOM 495 C C . LEU A 1 66 ? 9.625 17.078 1.507 1 98.88 66 LEU A C 1
ATOM 497 O O . LEU A 1 66 ? 9.617 17.453 2.682 1 98.88 66 LEU A O 1
ATOM 501 N N . ALA A 1 67 ? 8.812 16.156 1.011 1 98.94 67 ALA A N 1
ATOM 502 C CA . ALA A 1 67 ? 7.996 15.367 1.925 1 98.94 67 ALA A CA 1
ATOM 503 C C . ALA A 1 67 ? 8.859 14.664 2.967 1 98.94 67 ALA A C 1
ATOM 505 O O . ALA A 1 67 ? 9.906 14.094 2.635 1 98.94 67 ALA A O 1
ATOM 506 N N . PRO A 1 68 ? 8.461 14.648 4.207 1 98.69 68 PRO A N 1
ATOM 507 C CA . PRO A 1 68 ? 9.25 14 5.258 1 98.69 68 PRO A CA 1
ATOM 508 C C . PRO A 1 68 ? 9.414 12.5 5.035 1 98.69 68 PRO A C 1
ATOM 510 O O . PRO A 1 68 ? 10.43 11.922 5.418 1 98.69 68 PRO A O 1
ATOM 513 N N . VAL A 1 69 ? 8.383 11.891 4.453 1 98.62 69 VAL A N 1
ATOM 514 C CA . VAL A 1 69 ? 8.422 10.477 4.086 1 98.62 69 VAL A CA 1
ATOM 515 C C . VAL A 1 69 ? 8.133 10.328 2.592 1 98.62 69 VAL A C 1
ATOM 517 O O . VAL A 1 69 ? 7 10.039 2.197 1 98.62 69 VAL A O 1
ATOM 520 N N . PRO A 1 70 ? 9.164 10.375 1.827 1 97.81 70 PRO A N 1
ATOM 521 C CA . PRO A 1 70 ? 8.953 10.438 0.379 1 97.81 70 PRO A CA 1
ATOM 522 C C . PRO A 1 70 ? 8.516 9.102 -0.215 1 97.81 70 PRO A C 1
ATOM 524 O O . PRO A 1 70 ? 7.902 9.07 -1.286 1 97.81 70 PRO A O 1
ATOM 527 N N . ARG A 1 71 ? 8.867 7.988 0.452 1 96.75 71 ARG A N 1
ATOM 528 C CA . ARG A 1 71 ? 8.547 6.648 -0.029 1 96.75 71 ARG A CA 1
ATOM 529 C C . ARG A 1 71 ? 8.023 5.77 1.104 1 96.75 71 ARG A C 1
ATOM 531 O O . ARG A 1 71 ? 8.688 4.812 1.509 1 96.75 71 ARG A O 1
ATOM 538 N N . PRO A 1 72 ? 6.832 6.066 1.558 1 98.5 72 PRO A N 1
ATOM 539 C CA . PRO A 1 72 ? 6.297 5.207 2.617 1 98.5 72 PRO A CA 1
ATOM 540 C C . PRO A 1 72 ? 6.078 3.77 2.156 1 98.5 72 PRO A C 1
ATOM 542 O O . PRO A 1 72 ? 5.766 3.531 0.987 1 98.5 72 PRO A O 1
ATOM 545 N N . GLY A 1 73 ? 6.332 2.814 3.062 1 97.31 73 GLY A N 1
ATOM 546 C CA . GLY A 1 73 ? 5.977 1.437 2.76 1 97.31 73 GLY A CA 1
ATOM 547 C C . GLY A 1 73 ? 4.496 1.248 2.484 1 97.31 73 GLY A C 1
ATOM 548 O O . GLY A 1 73 ? 4.117 0.483 1.595 1 97.31 73 GLY A O 1
ATOM 549 N N . LYS A 1 74 ? 3.711 1.878 3.248 1 98.31 74 LYS A N 1
ATOM 550 C CA . LYS A 1 74 ? 2.271 1.974 3.023 1 98.31 74 LYS A CA 1
ATOM 551 C C . LYS A 1 74 ? 1.695 3.229 3.674 1 98.31 74 LYS A C 1
ATOM 553 O O . LYS A 1 74 ? 2.293 3.785 4.598 1 98.31 74 LYS A O 1
ATOM 558 N N . ILE A 1 75 ? 0.69 3.721 3.125 1 98.88 75 ILE A N 1
ATOM 559 C CA . ILE A 1 75 ? -0.164 4.742 3.723 1 98.88 75 ILE A CA 1
ATOM 560 C C . ILE A 1 75 ? -1.523 4.141 4.07 1 98.88 75 ILE A C 1
ATOM 562 O O . ILE A 1 75 ? -2.277 3.738 3.18 1 98.88 75 ILE A O 1
ATOM 566 N N . VAL A 1 76 ? -1.794 3.982 5.32 1 98.94 76 VAL A N 1
ATOM 567 C CA . VAL A 1 76 ? -3.092 3.504 5.785 1 98.94 76 VAL A CA 1
ATOM 568 C C . VAL A 1 76 ? -3.953 4.688 6.223 1 98.94 76 VAL A C 1
ATOM 570 O O . VAL A 1 76 ? -3.549 5.477 7.078 1 98.94 76 VAL A O 1
ATOM 573 N N . CYS A 1 77 ? -5.113 4.77 5.668 1 98.88 77 CYS A N 1
ATOM 574 C CA . CYS A 1 77 ? -5.992 5.902 5.93 1 98.88 77 CYS A CA 1
ATOM 575 C C . CYS A 1 77 ? -7.195 5.477 6.766 1 98.88 77 CYS A C 1
ATOM 577 O O . CYS A 1 77 ? -7.652 4.336 6.668 1 98.88 77 CYS A O 1
ATOM 579 N N . VAL A 1 78 ? -7.656 6.387 7.539 1 98.75 78 VAL A N 1
ATOM 580 C CA . VAL A 1 78 ? -8.844 6.168 8.359 1 98.75 78 VAL A CA 1
ATOM 581 C C . VAL A 1 78 ? -9.992 7.031 7.844 1 98.75 78 VAL A C 1
ATOM 583 O O . VAL A 1 78 ? -9.891 8.258 7.816 1 98.75 78 VAL A O 1
ATOM 586 N N . GLY A 1 79 ? -11.062 6.375 7.496 1 97.38 79 GLY A N 1
ATOM 587 C CA . GLY A 1 79 ? -12.242 7.082 7.008 1 97.38 79 GLY A CA 1
ATOM 588 C C . GLY A 1 79 ? -13.156 7.555 8.125 1 97.38 79 GLY A C 1
ATOM 589 O O . GLY A 1 79 ? -13.312 6.871 9.133 1 97.38 79 GLY A O 1
ATOM 590 N N . LEU A 1 80 ? -13.688 8.742 7.941 1 96.56 80 LEU A N 1
ATOM 591 C CA . LEU A 1 80 ? -14.711 9.289 8.828 1 96.56 80 LEU A CA 1
ATOM 592 C C . LEU A 1 80 ? -14.242 9.258 10.281 1 96.56 80 LEU A C 1
ATOM 594 O O . LEU A 1 80 ? -14.914 8.672 11.141 1 96.56 80 LEU A O 1
ATOM 598 N N . ASN A 1 81 ? -13.195 9.953 10.609 1 98.5 81 ASN A N 1
ATOM 599 C CA . ASN A 1 81 ? -12.609 9.859 11.945 1 98.5 81 ASN A CA 1
ATOM 600 C C . ASN A 1 81 ? -12.734 11.18 12.703 1 98.5 81 ASN A C 1
ATOM 602 O O . ASN A 1 81 ? -11.93 11.477 13.586 1 98.5 81 ASN A O 1
ATOM 606 N N . TYR A 1 82 ? -13.625 12.062 12.273 1 98.5 82 TYR A N 1
ATOM 607 C CA . TYR A 1 82 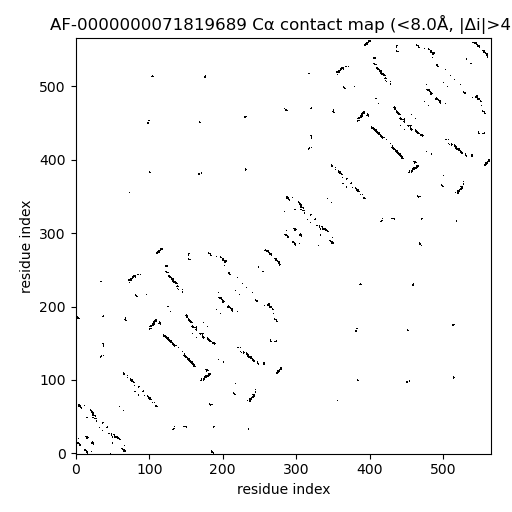? -13.945 13.297 12.984 1 98.5 82 TYR A CA 1
ATOM 608 C C . TYR A 1 82 ? -15.422 13.359 13.328 1 98.5 82 TYR A C 1
ATOM 610 O O . TYR A 1 82 ? -16.281 13.188 12.461 1 98.5 82 TYR A O 1
ATOM 618 N N . HIS A 1 83 ? -15.75 13.68 14.562 1 96.81 83 HIS A N 1
ATOM 619 C CA . HIS A 1 83 ? -17.141 13.812 14.984 1 96.81 83 HIS A CA 1
ATOM 620 C C . HIS A 1 83 ? -17.875 14.859 14.141 1 96.81 83 HIS A C 1
ATOM 622 O O . HIS A 1 83 ? -19.016 14.633 13.727 1 96.81 83 HIS A O 1
ATOM 628 N N . ASP A 1 84 ? -17.281 15.93 13.898 1 93.25 84 ASP A N 1
ATOM 629 C CA . ASP A 1 84 ? -17.938 17.016 13.172 1 93.25 84 ASP A CA 1
ATOM 630 C C . ASP A 1 84 ? -18.172 16.625 11.703 1 93.25 84 ASP A C 1
ATOM 632 O O . ASP A 1 84 ? -19.125 17.094 11.078 1 93.25 84 ASP A O 1
ATOM 636 N N . HIS A 1 85 ? -17.25 15.867 11.109 1 92.62 85 HIS A N 1
ATOM 637 C CA . HIS A 1 85 ? -17.438 15.352 9.758 1 92.62 85 HIS A CA 1
ATOM 638 C C . HIS A 1 85 ? -18.641 14.414 9.695 1 92.62 85 HIS A C 1
ATOM 640 O O . HIS A 1 85 ? -19.453 14.5 8.758 1 92.62 85 HIS A O 1
ATOM 646 N N . ALA A 1 86 ? -18.719 13.516 10.641 1 89.12 86 ALA A N 1
ATOM 647 C CA . ALA A 1 86 ? -19.844 12.594 10.711 1 89.12 86 ALA A CA 1
ATOM 648 C C . ALA A 1 86 ? -21.156 13.344 10.867 1 89.12 86 ALA A C 1
ATOM 650 O O . ALA A 1 86 ? -22.156 13.016 10.211 1 89.12 86 ALA A O 1
ATOM 651 N N . GLU A 1 87 ? -21.188 14.32 11.719 1 86.88 87 GLU A N 1
ATOM 652 C CA . GLU A 1 87 ? -22.375 15.133 11.953 1 86.88 87 GLU A CA 1
ATOM 653 C C . GLU A 1 87 ? -22.797 15.875 10.695 1 86.88 87 GLU A C 1
ATOM 655 O O . GLU A 1 87 ? -23.984 15.898 10.344 1 86.88 87 GLU A O 1
ATOM 660 N N . GLU A 1 88 ? -21.828 16.469 10.016 1 85.88 88 GLU A N 1
ATOM 661 C CA . GLU A 1 88 ? -22.094 17.219 8.797 1 85.88 88 GLU A CA 1
ATOM 662 C C . GLU A 1 88 ? -22.766 16.359 7.738 1 85.88 88 GLU A C 1
ATOM 664 O O . GLU A 1 88 ? -23.609 16.828 6.984 1 85.88 88 GLU A O 1
ATOM 669 N N . GLN A 1 89 ? -22.406 15.117 7.66 1 85.56 89 GLN A N 1
ATOM 670 C CA . GLN A 1 89 ? -22.906 14.203 6.633 1 85.56 89 GLN A CA 1
ATOM 671 C C . GLN A 1 89 ? -24.062 13.367 7.16 1 85.56 89 GLN A C 1
ATOM 673 O O . GLN A 1 89 ? -24.578 12.5 6.453 1 85.56 89 GLN A O 1
ATOM 678 N N . ASP A 1 90 ? -24.438 13.578 8.367 1 88.69 90 ASP A N 1
ATOM 679 C CA . ASP A 1 90 ? -25.484 12.805 9.031 1 88.69 90 ASP A CA 1
ATOM 680 C C . ASP A 1 90 ? -25.172 11.312 8.977 1 88.69 90 ASP A C 1
ATOM 682 O O . ASP A 1 90 ? -26.047 10.5 8.633 1 88.69 90 ASP A O 1
ATOM 686 N N . GLU A 1 91 ? -23.969 11.078 9.148 1 88.88 91 GLU A N 1
ATOM 687 C CA . GLU A 1 91 ? -23.516 9.688 9.211 1 88.88 91 GLU A CA 1
ATOM 688 C C . GLU A 1 91 ? -23.375 9.219 10.656 1 88.88 91 GLU A C 1
ATOM 690 O O . GLU A 1 91 ? -23.047 10.016 11.539 1 88.88 91 GLU A O 1
ATOM 695 N N . GLU A 1 92 ? -23.578 7.938 10.836 1 91.25 92 GLU A N 1
ATOM 696 C CA . GLU A 1 92 ? -23.344 7.359 12.156 1 91.25 92 GLU A CA 1
ATOM 697 C C . GLU A 1 92 ? -21.859 7.289 12.477 1 91.25 92 GLU A C 1
ATOM 699 O O . GLU A 1 92 ? -21.047 7.012 11.594 1 91.25 92 GLU A O 1
ATOM 704 N N . VAL A 1 93 ? -21.562 7.523 13.711 1 93.38 93 VAL A N 1
ATOM 705 C CA . VAL A 1 93 ? -20.188 7.367 14.172 1 93.38 93 VAL A CA 1
ATOM 706 C C . VAL A 1 93 ? -19.75 5.91 14.039 1 93.38 93 VAL A C 1
ATOM 708 O O . VAL A 1 93 ? -20.453 5.004 14.508 1 93.38 93 VAL A O 1
ATOM 711 N N . PRO A 1 94 ? -18.688 5.684 13.398 1 94.81 94 PRO A N 1
ATOM 712 C CA . PRO A 1 94 ? -18.25 4.297 13.227 1 94.81 94 PRO A CA 1
ATOM 713 C C . PRO A 1 94 ? -17.891 3.623 14.555 1 94.81 94 PRO A C 1
ATOM 715 O O . PRO A 1 94 ? -17.359 4.277 15.461 1 94.81 94 PRO A O 1
ATOM 718 N N . GLU A 1 95 ? -18.109 2.336 14.594 1 95.19 95 GLU A N 1
ATOM 719 C CA . GLU A 1 95 ? -17.781 1.565 15.797 1 95.19 95 GLU A CA 1
ATOM 720 C C . GLU A 1 95 ? -16.312 1.177 15.82 1 95.19 95 GLU A C 1
ATOM 722 O O . GLU A 1 95 ? -15.781 0.821 16.875 1 95.19 95 GLU A O 1
ATOM 727 N N . ARG A 1 96 ? -15.719 1.181 14.688 1 96.88 96 ARG A N 1
ATOM 728 C CA . ARG A 1 96 ? -14.305 0.891 14.508 1 96.88 96 ARG A CA 1
ATOM 729 C C . ARG A 1 96 ? -13.719 1.696 13.352 1 96.88 96 ARG A C 1
ATOM 731 O O . ARG A 1 96 ? -14.461 2.172 12.484 1 96.88 96 ARG A O 1
ATOM 738 N N . PRO A 1 97 ? -12.438 1.877 13.328 1 98.25 97 PRO A N 1
ATOM 739 C CA . PRO A 1 97 ? -11.844 2.617 12.219 1 98.25 97 PRO A CA 1
ATOM 740 C C . PRO A 1 97 ? -12.125 1.979 10.859 1 98.25 97 PRO A C 1
ATOM 742 O O . PRO A 1 97 ? -11.938 0.771 10.695 1 98.25 97 PRO A O 1
ATOM 745 N N . LEU A 1 98 ? -12.609 2.717 9.953 1 98 98 LEU A N 1
ATOM 746 C CA . LEU A 1 98 ? -12.727 2.305 8.555 1 98 98 LEU A CA 1
ATOM 747 C C . LEU A 1 98 ? -11.414 2.523 7.812 1 98 98 LEU A C 1
ATOM 749 O O . LEU A 1 98 ? -10.961 3.66 7.676 1 98 98 LEU A O 1
ATOM 753 N N . LEU A 1 99 ? -10.828 1.479 7.305 1 98.75 99 LEU A N 1
ATOM 754 C CA . LEU A 1 99 ? -9.477 1.577 6.762 1 98.75 99 LEU A CA 1
ATOM 755 C C . LEU A 1 99 ? -9.492 1.443 5.242 1 98.75 99 LEU A C 1
ATOM 757 O O . LEU A 1 99 ? -10.25 0.639 4.691 1 98.75 99 LEU A O 1
ATOM 761 N N . PHE A 1 100 ? -8.688 2.17 4.582 1 98.56 100 PHE A N 1
ATOM 762 C CA . PHE A 1 100 ? -8.344 2.012 3.178 1 98.56 100 PHE A CA 1
ATOM 763 C C . PHE A 1 100 ? -6.895 2.422 2.928 1 98.56 100 PHE A C 1
ATOM 765 O O . PHE A 1 100 ? -6.227 2.939 3.826 1 98.56 100 PHE A O 1
ATOM 772 N N . GLY A 1 101 ? -6.375 2.16 1.785 1 98 101 GLY A N 1
ATOM 773 C CA . GLY A 1 101 ? -4.988 2.475 1.488 1 98 101 GLY A CA 1
ATOM 774 C C . GLY A 1 101 ? -4.832 3.512 0.393 1 98 101 GLY A C 1
ATOM 775 O O . GLY A 1 101 ? -5.746 3.717 -0.409 1 98 101 GLY A O 1
ATOM 776 N N . LYS A 1 102 ? -3.686 4.176 0.394 1 98.25 102 LYS A N 1
ATOM 777 C CA . LYS A 1 102 ? -3.178 4.996 -0.701 1 98.25 102 LYS A CA 1
ATOM 778 C C . LYS A 1 102 ? -1.875 4.426 -1.256 1 98.25 102 LYS A C 1
ATOM 780 O O . LYS A 1 102 ? -1.069 3.865 -0.51 1 98.25 102 LYS A O 1
ATOM 785 N N . ALA A 1 103 ? -1.718 4.594 -2.518 1 98.62 103 ALA A N 1
ATOM 786 C CA . ALA A 1 103 ? -0.415 4.234 -3.072 1 98.62 103 ALA A CA 1
ATOM 787 C C . ALA A 1 103 ? 0.678 5.16 -2.545 1 98.62 103 ALA A C 1
ATOM 789 O O . ALA A 1 103 ? 0.482 6.375 -2.453 1 98.62 103 ALA A O 1
ATOM 790 N N . GLY A 1 104 ? 1.811 4.559 -2.191 1 98.5 104 GLY A N 1
ATOM 791 C CA . GLY A 1 104 ? 2.93 5.363 -1.729 1 98.5 104 GLY A CA 1
ATOM 792 C C . GLY A 1 104 ? 3.424 6.352 -2.768 1 98.5 104 GLY A C 1
ATOM 793 O O . GLY A 1 104 ? 3.98 7.395 -2.424 1 98.5 104 GLY A O 1
ATOM 794 N N . THR A 1 105 ? 3.17 6.074 -4.004 1 98.56 105 THR A N 1
ATOM 795 C CA . THR A 1 105 ? 3.656 6.902 -5.102 1 98.56 105 THR A CA 1
ATOM 796 C C . THR A 1 105 ? 2.814 8.172 -5.238 1 98.56 105 THR A C 1
ATOM 798 O O . THR A 1 105 ? 3.135 9.055 -6.035 1 98.56 105 THR A O 1
ATOM 801 N N . SER A 1 106 ? 1.786 8.305 -4.41 1 98.81 106 SER A N 1
ATOM 802 C CA . SER A 1 106 ? 0.952 9.5 -4.445 1 98.81 106 SER A CA 1
ATOM 803 C C . SER A 1 106 ? 1.603 10.648 -3.684 1 98.81 106 SER A C 1
ATOM 805 O O . SER A 1 106 ? 1.174 11.805 -3.801 1 98.81 106 SER A O 1
ATOM 807 N N . VAL A 1 107 ? 2.631 10.422 -2.932 1 98.88 107 VAL A N 1
ATOM 808 C CA . VAL A 1 107 ? 3.277 11.438 -2.109 1 98.88 107 VAL A CA 1
ATOM 809 C C . VAL A 1 107 ? 3.818 12.555 -2.998 1 98.88 107 VAL A C 1
ATOM 811 O O . VAL A 1 107 ? 4.398 12.297 -4.055 1 98.88 107 VAL A O 1
ATOM 814 N N . THR A 1 108 ? 3.57 13.719 -2.607 1 98.69 108 THR A N 1
ATOM 815 C CA . THR A 1 108 ? 4.008 14.93 -3.299 1 98.69 108 THR A CA 1
ATOM 816 C C . THR A 1 108 ? 4.629 15.914 -2.318 1 98.69 108 THR A C 1
ATOM 818 O O . THR A 1 108 ? 4.145 16.078 -1.195 1 98.69 108 THR A O 1
ATOM 821 N N . ASN A 1 109 ? 5.684 16.609 -2.732 1 98.88 109 ASN A N 1
ATOM 822 C CA . ASN A 1 109 ? 6.418 17.531 -1.883 1 98.88 109 ASN A CA 1
ATOM 823 C C . ASN A 1 109 ? 5.621 18.812 -1.64 1 98.88 109 ASN A C 1
ATOM 825 O O . ASN A 1 109 ? 4.746 19.172 -2.432 1 98.88 109 ASN A O 1
ATOM 829 N N . PRO A 1 110 ? 5.969 19.5 -0.533 1 98.81 110 PRO A N 1
ATOM 830 C CA . PRO A 1 110 ? 5.457 20.859 -0.406 1 98.81 110 PRO A CA 1
ATOM 831 C C . PRO A 1 110 ? 5.793 21.734 -1.612 1 98.81 110 PRO A C 1
ATOM 833 O O . PRO A 1 110 ? 6.926 21.703 -2.104 1 98.81 110 PRO A O 1
ATOM 836 N N . GLY A 1 111 ? 4.82 22.359 -2.113 1 98.75 111 GLY A N 1
ATOM 837 C CA . GLY A 1 111 ? 5.059 23.297 -3.209 1 98.75 111 GLY A CA 1
ATOM 838 C C . GLY A 1 111 ? 4.934 22.641 -4.574 1 98.75 111 GLY A C 1
ATOM 839 O O . GLY A 1 111 ? 4.77 23.328 -5.582 1 98.75 111 GLY A O 1
ATOM 840 N N . ASP A 1 112 ? 5.152 21.344 -4.703 1 98.81 112 ASP A N 1
ATOM 841 C CA . ASP A 1 112 ? 4.965 20.656 -5.973 1 98.81 112 ASP A CA 1
ATOM 842 C C . ASP A 1 112 ? 3.486 20.547 -6.332 1 98.81 112 ASP A C 1
ATOM 844 O O . ASP A 1 112 ? 2.627 20.531 -5.449 1 98.81 112 ASP A O 1
ATOM 848 N N . PRO A 1 113 ? 3.137 20.422 -7.547 1 98.81 113 PRO A N 1
ATOM 849 C CA . PRO A 1 113 ? 1.729 20.516 -7.945 1 98.81 113 PRO A CA 1
ATOM 850 C C . PRO A 1 113 ? 0.955 19.234 -7.66 1 98.81 113 PRO A C 1
ATOM 852 O O . PRO A 1 113 ? 1.502 18.125 -7.793 1 98.81 113 PRO A O 1
ATOM 855 N N . ILE A 1 114 ? -0.285 19.359 -7.27 1 98.88 114 ILE A N 1
ATOM 856 C CA . ILE A 1 114 ? -1.315 18.328 -7.422 1 98.88 114 ILE A CA 1
ATOM 857 C C . ILE A 1 114 ? -1.804 18.297 -8.867 1 98.88 114 ILE A C 1
ATOM 859 O O . ILE A 1 114 ? -2.314 19.297 -9.375 1 98.88 114 ILE A O 1
ATOM 863 N N . VAL A 1 115 ? -1.679 17.203 -9.5 1 98.81 115 VAL A N 1
ATOM 864 C CA . VAL A 1 115 ? -2.102 17.094 -10.891 1 98.81 115 VAL A CA 1
ATOM 865 C C . VAL A 1 115 ? -3.559 16.625 -10.953 1 98.81 115 VAL A C 1
ATOM 867 O O . VAL A 1 115 ? -3.906 15.578 -10.414 1 98.81 115 VAL A O 1
ATOM 870 N N . HIS A 1 116 ? -4.402 17.453 -11.492 1 98.69 116 HIS A N 1
ATOM 871 C CA . HIS A 1 116 ? -5.785 17.094 -11.781 1 98.69 116 HIS A CA 1
ATOM 872 C C . HIS A 1 116 ? -5.871 16.156 -12.984 1 98.69 116 HIS A C 1
ATOM 874 O O . HIS A 1 116 ? -5.691 16.578 -14.125 1 98.69 116 HIS A O 1
ATOM 880 N N . PRO A 1 117 ? -6.152 14.883 -12.773 1 97.69 117 PRO A N 1
ATOM 881 C CA . PRO A 1 117 ? -6.141 13.938 -13.898 1 97.69 117 PRO A CA 1
ATOM 882 C C . PRO A 1 117 ? -7.215 14.242 -14.938 1 97.69 117 PRO A C 1
ATOM 884 O O . PRO A 1 117 ? -8.32 14.664 -14.578 1 97.69 117 PRO A O 1
ATOM 887 N N . ALA A 1 118 ? -6.938 14.008 -16.188 1 95.88 118 ALA A N 1
ATOM 888 C CA . ALA A 1 118 ? -7.887 14.234 -17.266 1 95.88 118 ALA A CA 1
ATOM 889 C C . ALA A 1 118 ? -9.062 13.266 -17.188 1 95.88 118 ALA A C 1
ATOM 891 O O . ALA A 1 118 ? -10.18 13.594 -17.594 1 95.88 118 ALA A O 1
ATOM 892 N N . ALA A 1 119 ? -8.859 12.117 -16.594 1 94.81 119 ALA A N 1
ATOM 893 C CA . ALA A 1 119 ? -9.828 11.023 -16.594 1 94.81 119 ALA A CA 1
ATOM 894 C C . ALA A 1 119 ? -10.898 11.234 -15.531 1 94.81 119 ALA A C 1
ATOM 896 O O . ALA A 1 119 ? -11.922 10.547 -15.523 1 94.81 119 ALA A O 1
ATOM 897 N N . ILE A 1 120 ? -10.664 12.211 -14.586 1 95.56 120 ILE A N 1
ATOM 898 C CA . ILE A 1 120 ? -11.656 12.438 -13.539 1 95.56 120 ILE A CA 1
ATOM 899 C C . ILE A 1 120 ? -11.977 13.93 -13.438 1 95.56 120 ILE A C 1
ATOM 901 O O . ILE A 1 120 ? -11.164 14.766 -13.836 1 95.56 120 ILE A O 1
ATOM 905 N N . ASP A 1 121 ? -13.141 14.258 -12.828 1 96.56 121 ASP A N 1
ATOM 906 C CA . ASP A 1 121 ? -13.617 15.641 -12.805 1 96.56 121 ASP A CA 1
ATOM 907 C C . ASP A 1 121 ? -13.672 16.172 -11.375 1 96.56 121 ASP A C 1
ATOM 909 O O . ASP A 1 121 ? -13.641 17.391 -11.156 1 96.56 121 ASP A O 1
ATOM 913 N N . GLU A 1 122 ? -13.781 15.273 -10.461 1 98.44 122 GLU A N 1
ATOM 914 C CA . GLU A 1 122 ? -14.125 15.703 -9.109 1 98.44 122 GLU A CA 1
ATOM 915 C C . GLU A 1 122 ? -12.953 15.5 -8.148 1 98.44 122 GLU A C 1
ATOM 917 O O . GLU A 1 122 ? -13 14.633 -7.277 1 98.44 122 GLU A O 1
ATOM 922 N N . VAL A 1 123 ? -11.945 16.344 -8.234 1 98.81 123 VAL A N 1
ATOM 923 C CA . VAL A 1 123 ? -10.781 16.297 -7.352 1 98.81 123 VAL A CA 1
ATOM 924 C C . VAL A 1 123 ? -11.055 17.141 -6.102 1 98.81 123 VAL A C 1
ATOM 926 O O . VAL A 1 123 ? -11.477 18.297 -6.199 1 98.81 123 VAL A O 1
ATOM 929 N N . ASP A 1 124 ? -10.836 16.578 -4.965 1 98.88 124 ASP A N 1
ATOM 930 C CA . ASP A 1 124 ? -11.258 17.125 -3.684 1 98.88 124 ASP A CA 1
ATOM 931 C C . ASP A 1 124 ? -10.078 17.234 -2.721 1 98.88 124 ASP A C 1
ATOM 933 O O . ASP A 1 124 ? -8.969 16.781 -3.027 1 98.88 124 ASP A O 1
ATOM 937 N N . TYR A 1 125 ? -10.211 17.969 -1.623 1 98.94 125 TYR A N 1
ATOM 938 C CA . TYR A 1 125 ? -9.188 18.219 -0.621 1 98.94 125 TYR A CA 1
ATOM 939 C C . TYR A 1 125 ? -9.602 17.672 0.739 1 98.94 125 TYR A C 1
ATOM 941 O O . TYR A 1 125 ? -10.789 17.578 1.044 1 98.94 125 TYR A O 1
ATOM 949 N N . GLU A 1 126 ? -8.641 17.25 1.498 1 98.88 126 GLU A N 1
ATOM 950 C CA . GLU A 1 126 ? -8.867 16.781 2.863 1 98.88 126 GLU A CA 1
ATOM 951 C C . GLU A 1 126 ? -7.648 17.047 3.744 1 98.88 126 GLU A C 1
ATOM 953 O O . GLU A 1 126 ? -6.609 16.406 3.58 1 98.88 126 GLU A O 1
ATOM 958 N N . VAL A 1 127 ? -7.688 17.953 4.703 1 98.94 127 VAL A N 1
ATOM 959 C CA . VAL A 1 127 ? -6.613 18.156 5.668 1 98.94 127 VAL A CA 1
ATOM 960 C C . VAL A 1 127 ? -6.594 17 6.664 1 98.94 127 VAL A C 1
ATOM 962 O O . VAL A 1 127 ? -7.629 16.641 7.238 1 98.94 127 VAL A O 1
ATOM 965 N N . GLU A 1 128 ? -5.48 16.422 6.84 1 98.94 128 GLU A N 1
ATOM 966 C CA . GLU A 1 128 ? -5.363 15.32 7.797 1 98.94 128 GLU A CA 1
ATOM 967 C C . GLU A 1 128 ? -4.035 15.375 8.539 1 98.94 128 GLU A C 1
ATOM 969 O O . GLU A 1 128 ? -3.018 15.781 7.973 1 98.94 128 GLU A O 1
ATOM 974 N N . LEU A 1 129 ? -4.016 14.961 9.812 1 99 129 LEU A N 1
ATOM 975 C CA . LEU A 1 129 ? -2.787 14.695 10.555 1 99 129 LEU A CA 1
ATOM 976 C C . LEU A 1 129 ? -2.166 13.375 10.109 1 99 129 LEU A C 1
ATOM 978 O O . LEU A 1 129 ? -2.83 12.336 10.117 1 99 129 LEU A O 1
ATOM 982 N N . GLY A 1 130 ? -0.961 13.414 9.648 1 98.94 130 GLY A N 1
ATOM 983 C CA . GLY A 1 130 ? -0.204 12.219 9.344 1 98.94 130 GLY A CA 1
ATOM 984 C C . GLY A 1 130 ? 0.625 11.719 10.508 1 98.94 130 GLY A C 1
ATOM 985 O O . GLY A 1 130 ? 1.331 12.492 11.156 1 98.94 130 GLY A O 1
ATOM 986 N N . VAL A 1 131 ? 0.544 10.469 10.82 1 99 131 VAL A N 1
ATOM 987 C CA . VAL A 1 131 ? 1.335 9.805 11.852 1 99 131 VAL A CA 1
ATOM 988 C C . VAL A 1 131 ? 2.426 8.961 11.195 1 99 131 VAL A C 1
ATOM 990 O O . VAL A 1 131 ? 2.133 8.062 10.406 1 99 131 VAL A O 1
ATOM 993 N N . VAL A 1 132 ? 3.625 9.219 11.5 1 98.94 132 VAL A N 1
ATOM 994 C CA . VAL A 1 132 ? 4.754 8.492 10.93 1 98.94 132 VAL A CA 1
ATOM 995 C C . VAL A 1 132 ? 5.25 7.445 11.922 1 98.94 132 VAL A C 1
ATOM 997 O O . VAL A 1 132 ? 5.633 7.781 13.047 1 98.94 132 VAL A O 1
ATOM 1000 N N . ILE A 1 133 ? 5.293 6.242 11.5 1 98.94 133 ILE A N 1
ATOM 1001 C CA . ILE A 1 133 ? 5.719 5.133 12.352 1 98.94 133 ILE A CA 1
ATOM 1002 C C . ILE A 1 133 ? 7.246 5.078 12.398 1 98.94 133 ILE A C 1
ATOM 1004 O O . ILE A 1 133 ? 7.91 5.191 11.367 1 98.94 133 ILE A O 1
ATOM 1008 N N . GLY A 1 134 ? 7.762 4.902 13.594 1 98.81 134 GLY A N 1
ATOM 1009 C CA . GLY A 1 134 ? 9.203 4.945 13.766 1 98.81 134 GLY A CA 1
ATOM 1010 C C . GLY A 1 134 ? 9.797 3.619 14.203 1 98.81 134 GLY A C 1
ATOM 1011 O O . GLY A 1 134 ? 11.008 3.414 14.125 1 98.81 134 GLY A O 1
ATOM 1012 N N . GLN A 1 135 ? 8.969 2.779 14.68 1 98.56 135 GLN A N 1
ATOM 1013 C CA . GLN A 1 135 ? 9.352 1.439 15.109 1 98.56 135 GLN A CA 1
ATOM 1014 C C . GLN A 1 135 ? 8.344 0.398 14.633 1 98.56 135 GLN A C 1
ATOM 1016 O O . GLN A 1 135 ? 7.16 0.701 14.461 1 98.56 135 GLN A O 1
ATOM 1021 N N . THR A 1 136 ? 8.836 -0.832 14.391 1 98.75 136 THR A N 1
ATOM 1022 C CA . THR A 1 136 ? 7.941 -1.906 13.969 1 98.75 136 THR A CA 1
ATOM 1023 C C . THR A 1 136 ? 6.875 -2.164 15.031 1 98.75 136 THR A C 1
ATOM 1025 O O . THR A 1 136 ? 7.191 -2.354 16.203 1 98.75 136 THR A O 1
ATOM 1028 N N . ALA A 1 137 ? 5.637 -2.107 14.633 1 98.75 137 ALA A N 1
ATOM 1029 C CA . ALA A 1 137 ? 4.5 -2.262 15.547 1 98.75 137 ALA A CA 1
ATOM 1030 C C . ALA A 1 137 ? 3.598 -3.41 15.102 1 98.75 137 ALA A C 1
ATOM 1032 O O . ALA A 1 137 ? 3.037 -3.379 14 1 98.75 137 ALA A O 1
ATOM 1033 N N . LYS A 1 138 ? 3.465 -4.43 15.805 1 98.56 138 LYS A N 1
ATOM 1034 C CA . LYS A 1 138 ? 2.559 -5.559 15.617 1 98.56 138 LYS A CA 1
ATOM 1035 C C . LYS A 1 138 ? 1.783 -5.859 16.906 1 98.56 138 LYS A C 1
ATOM 1037 O O . LYS A 1 138 ? 2.381 -6.113 17.953 1 98.56 138 LYS A O 1
ATOM 1042 N N . ASN A 1 139 ? 0.524 -5.766 16.844 1 98 139 ASN A N 1
ATOM 1043 C CA . ASN A 1 139 ? -0.324 -6.035 18 1 98 139 ASN A CA 1
ATOM 1044 C C . ASN A 1 139 ? 0.078 -5.18 19.203 1 98 139 ASN A C 1
ATOM 1046 O O . ASN A 1 139 ? 0.319 -5.707 20.281 1 98 139 ASN A O 1
ATOM 1050 N N . VAL A 1 140 ? 0.143 -3.9 18.969 1 98.62 140 VAL A N 1
ATOM 1051 C CA . VAL A 1 140 ? 0.541 -2.943 20 1 98.62 140 VAL A CA 1
ATOM 1052 C C . VAL A 1 140 ? -0.692 -2.451 20.75 1 98.62 140 VAL A C 1
ATOM 1054 O O . VAL A 1 140 ? -1.7 -2.092 20.141 1 98.62 140 VAL A O 1
ATOM 1057 N N . ASP A 1 141 ? -0.667 -2.428 22.031 1 98.69 141 ASP A N 1
ATOM 1058 C CA . ASP A 1 141 ? -1.751 -1.865 22.828 1 98.69 141 ASP A CA 1
ATOM 1059 C C . ASP A 1 141 ? -1.788 -0.343 22.719 1 98.69 141 ASP A C 1
ATOM 1061 O O . ASP A 1 141 ? -0.746 0.3 22.578 1 98.69 141 ASP A O 1
ATOM 1065 N N . ALA A 1 142 ? -2.951 0.22 22.844 1 98.75 142 ALA A N 1
ATOM 1066 C CA . ALA A 1 142 ? -3.123 1.667 22.734 1 98.75 142 ALA A CA 1
ATOM 1067 C C . ALA A 1 142 ? -2.227 2.396 23.734 1 98.75 142 ALA A C 1
ATOM 1069 O O . ALA A 1 142 ? -1.66 3.445 23.422 1 98.75 142 ALA A O 1
ATOM 1070 N N . GLU A 1 143 ? -2.018 1.847 24.906 1 98.62 143 GLU A N 1
ATOM 1071 C CA . GLU A 1 143 ? -1.254 2.502 25.953 1 98.62 143 GLU A CA 1
ATOM 1072 C C . GLU A 1 143 ? 0.216 2.641 25.578 1 98.62 143 GLU A C 1
ATOM 1074 O O . GLU A 1 143 ? 0.915 3.523 26.078 1 98.62 143 GLU A O 1
ATOM 1079 N N . ASP A 1 144 ? 0.708 1.767 24.625 1 98.62 144 ASP A N 1
ATOM 1080 C CA . ASP A 1 144 ? 2.109 1.771 24.219 1 98.62 144 ASP A CA 1
ATOM 1081 C C . ASP A 1 144 ? 2.277 2.389 22.828 1 98.62 144 ASP A C 1
ATOM 1083 O O . ASP A 1 144 ? 3.396 2.506 22.328 1 98.62 144 ASP A O 1
ATOM 1087 N N . ALA A 1 145 ? 1.197 2.775 22.203 1 98.81 145 ALA A N 1
ATOM 1088 C CA . ALA A 1 145 ? 1.155 3.139 20.797 1 98.81 145 ALA A CA 1
ATOM 1089 C C . ALA A 1 145 ? 2.174 4.23 20.484 1 98.81 145 ALA A C 1
ATOM 1091 O O . ALA A 1 145 ? 2.857 4.172 19.453 1 98.81 145 ALA A O 1
ATOM 1092 N N . PHE A 1 146 ? 2.312 5.176 21.344 1 98.69 146 PHE A N 1
ATOM 1093 C CA . PHE A 1 146 ? 3.111 6.359 21.047 1 98.69 146 PHE A CA 1
ATOM 1094 C C . PHE A 1 146 ? 4.598 6.027 21.047 1 98.69 146 PHE A C 1
ATOM 1096 O O . PHE A 1 146 ? 5.41 6.773 20.5 1 98.69 146 PHE A O 1
ATOM 1103 N N . ASP A 1 147 ? 5.02 4.871 21.672 1 98.44 147 ASP A N 1
ATOM 1104 C CA . ASP A 1 147 ? 6.402 4.406 21.625 1 98.44 147 ASP A CA 1
ATOM 1105 C C . ASP A 1 147 ? 6.805 4.051 20.188 1 98.44 147 ASP A C 1
ATOM 1107 O O . ASP A 1 147 ? 7.992 3.963 19.875 1 98.44 147 ASP A O 1
ATOM 1111 N N . TYR A 1 148 ? 5.82 3.873 19.359 1 98.88 148 TYR A N 1
ATOM 1112 C CA . TYR A 1 148 ? 6.086 3.4 18.016 1 98.88 148 TYR A CA 1
ATOM 1113 C C . TYR A 1 148 ? 5.93 4.527 17 1 98.88 148 TYR A C 1
ATOM 1115 O O . TYR A 1 148 ? 6.18 4.34 15.805 1 98.88 148 TYR A O 1
ATOM 1123 N N . VAL A 1 149 ? 5.52 5.672 17.391 1 98.88 149 VAL A N 1
ATOM 1124 C CA . VAL A 1 149 ? 5.301 6.828 16.531 1 98.88 149 VAL A CA 1
ATOM 1125 C C . VAL A 1 149 ? 6.531 7.73 16.547 1 98.88 149 VAL A C 1
ATOM 1127 O O . VAL A 1 149 ? 6.938 8.219 17.609 1 98.88 149 VAL A O 1
ATOM 1130 N N . ALA A 1 150 ? 7.148 7.922 15.43 1 98.81 150 ALA A N 1
ATOM 1131 C CA . ALA A 1 150 ? 8.297 8.82 15.32 1 98.81 150 ALA A CA 1
ATOM 1132 C C . ALA A 1 150 ? 7.855 10.281 15.414 1 98.81 150 ALA A C 1
ATOM 1134 O O . ALA A 1 150 ? 8.539 11.102 16.031 1 98.81 150 ALA A O 1
ATOM 1135 N N . GLY A 1 151 ? 6.73 10.594 14.781 1 98.88 151 GLY A N 1
ATOM 1136 C CA . GLY A 1 151 ? 6.266 11.969 14.766 1 98.88 151 GLY A CA 1
ATOM 1137 C C . GLY A 1 151 ? 5.078 12.195 13.852 1 98.88 151 GLY A C 1
ATOM 1138 O O . GLY A 1 151 ? 4.344 11.258 13.539 1 98.88 151 GLY A O 1
ATOM 1139 N N . TYR A 1 152 ? 4.871 13.469 13.5 1 98.94 152 TYR A N 1
ATOM 1140 C CA . TYR A 1 152 ? 3.662 13.898 12.805 1 98.94 152 TYR A CA 1
ATOM 1141 C C . TYR A 1 152 ? 3.998 14.836 11.656 1 98.94 152 TYR A C 1
ATOM 1143 O O . TYR A 1 152 ? 5.039 15.508 11.68 1 98.94 152 TYR A O 1
ATOM 1151 N N . THR A 1 153 ? 3.154 14.898 10.719 1 98.94 153 THR A N 1
ATOM 1152 C CA . THR A 1 153 ? 3.197 15.82 9.594 1 98.94 153 THR A CA 1
ATOM 1153 C C . THR A 1 153 ? 1.79 16.125 9.078 1 98.94 153 THR A C 1
ATOM 1155 O O . THR A 1 153 ? 0.808 15.602 9.617 1 98.94 153 THR A O 1
ATOM 1158 N N . ALA A 1 154 ? 1.672 17.016 8.164 1 98.94 154 ALA A N 1
ATOM 1159 C CA . ALA A 1 154 ? 0.378 17.281 7.539 1 98.94 154 ALA A CA 1
ATOM 1160 C C . ALA A 1 154 ? 0.245 16.547 6.211 1 98.94 154 ALA A C 1
ATOM 1162 O O . ALA A 1 154 ? 1.225 16.406 5.477 1 98.94 154 ALA A O 1
ATOM 1163 N N . ILE A 1 155 ? -0.902 16.078 5.934 1 98.94 155 ILE A N 1
ATOM 1164 C CA . ILE A 1 155 ? -1.222 15.414 4.676 1 98.94 155 ILE A CA 1
ATOM 1165 C C . ILE A 1 155 ? -2.477 16.031 4.066 1 98.94 155 ILE A C 1
ATOM 1167 O O . ILE A 1 155 ? -3.447 16.312 4.777 1 98.94 155 ILE A O 1
ATOM 1171 N N . ASN A 1 156 ? -2.42 16.422 2.842 1 98.94 156 ASN A N 1
ATOM 1172 C CA . ASN A 1 156 ? -3.633 16.609 2.053 1 98.94 156 ASN A CA 1
ATOM 1173 C C . ASN A 1 156 ? -4.051 15.305 1.36 1 98.94 156 ASN A C 1
ATOM 1175 O O . ASN A 1 156 ? -3.422 14.883 0.389 1 98.94 156 ASN A O 1
ATOM 1179 N N . ASP A 1 157 ? -5.07 14.656 1.914 1 98.88 157 ASP A N 1
ATOM 1180 C CA . ASP A 1 157 ? -5.57 13.414 1.323 1 98.88 157 ASP A CA 1
ATOM 1181 C C . ASP A 1 157 ? -6.461 13.703 0.117 1 98.88 157 ASP A C 1
ATOM 1183 O O . ASP A 1 157 ? -7.672 13.484 0.164 1 98.88 157 ASP A O 1
ATOM 1187 N N . VAL A 1 158 ? -5.844 14.133 -0.927 1 98.94 158 VAL A N 1
ATOM 1188 C CA . VAL A 1 158 ? -6.543 14.477 -2.162 1 98.94 158 VAL A CA 1
ATOM 1189 C C . VAL A 1 158 ? -7.32 13.266 -2.666 1 98.94 158 VAL A C 1
ATOM 1191 O O . VAL A 1 158 ? -6.84 12.133 -2.592 1 98.94 158 VAL A O 1
ATOM 1194 N N . SER A 1 159 ? -8.492 13.516 -3.223 1 98.69 159 SER A N 1
ATOM 1195 C CA . SER A 1 159 ? -9.398 12.445 -3.609 1 98.69 159 SER A CA 1
ATOM 1196 C C . SER A 1 159 ? -10.031 12.719 -4.973 1 98.69 159 SER A C 1
ATOM 1198 O O . SER A 1 159 ? -10.398 13.852 -5.273 1 98.69 159 SER A O 1
ATOM 1200 N N . GLY A 1 160 ? -10 11.734 -5.824 1 98.69 160 GLY A N 1
ATOM 1201 C CA . GLY A 1 160 ? -10.891 11.727 -6.973 1 98.69 160 GLY A CA 1
ATOM 1202 C C . GLY A 1 160 ? -12.25 11.133 -6.668 1 98.69 160 GLY A C 1
ATOM 1203 O O . GLY A 1 160 ? -12.43 9.914 -6.707 1 98.69 160 GLY A O 1
ATOM 1204 N N . ARG A 1 161 ? -13.234 11.945 -6.492 1 98.44 161 ARG A N 1
ATOM 1205 C CA . ARG A 1 161 ? -14.516 11.531 -5.93 1 98.44 161 ARG A CA 1
ATOM 1206 C C . ARG A 1 161 ? -15.328 10.734 -6.941 1 98.44 161 ARG A C 1
ATOM 1208 O O . ARG A 1 161 ? -16 9.766 -6.582 1 98.44 161 ARG A O 1
ATOM 1215 N N . ASP A 1 162 ? -15.328 11.141 -8.172 1 97.69 162 ASP A N 1
ATOM 1216 C CA . ASP A 1 162 ? -16.047 10.367 -9.188 1 97.69 162 ASP A CA 1
ATOM 1217 C C . ASP A 1 162 ? -15.5 8.938 -9.266 1 97.69 162 ASP A C 1
ATOM 1219 O O . ASP A 1 162 ? -16.266 7.98 -9.328 1 97.69 162 ASP A O 1
ATOM 1223 N N . ALA A 1 163 ? -14.188 8.781 -9.234 1 97.38 163 ALA A N 1
ATOM 1224 C CA . ALA A 1 163 ? -13.57 7.457 -9.227 1 97.38 163 ALA A CA 1
ATOM 1225 C C . ALA A 1 163 ? -13.953 6.684 -7.969 1 97.38 163 ALA A C 1
ATOM 1227 O O . ALA A 1 163 ? -14.258 5.488 -8.039 1 97.38 163 ALA A O 1
ATOM 1228 N N . GLN A 1 164 ? -13.867 7.336 -6.848 1 96.12 164 GLN A N 1
ATOM 1229 C CA . GLN A 1 164 ? -14.234 6.742 -5.566 1 96.12 164 GLN A CA 1
ATOM 1230 C C . GLN A 1 164 ? -15.672 6.219 -5.59 1 96.12 164 GLN A C 1
ATOM 1232 O O . GLN A 1 164 ? -15.93 5.086 -5.184 1 96.12 164 GLN A O 1
ATOM 1237 N N . PHE A 1 165 ? -16.578 7 -6.066 1 95.12 165 PHE A N 1
ATOM 1238 C CA . PHE A 1 165 ? -18 6.66 -6.051 1 95.12 165 PHE A CA 1
ATOM 1239 C C . PHE A 1 165 ? -18.312 5.617 -7.117 1 95.12 165 PHE A C 1
ATOM 1241 O O . PHE A 1 165 ? -19.125 4.715 -6.891 1 95.12 165 PHE A O 1
ATOM 1248 N N . ASP A 1 166 ? -17.688 5.738 -8.242 1 94.94 166 ASP A N 1
ATOM 1249 C CA . ASP A 1 166 ? -17.891 4.773 -9.32 1 94.94 166 ASP A CA 1
ATOM 1250 C C . ASP A 1 166 ? -17.5 3.367 -8.875 1 94.94 166 ASP A C 1
ATOM 1252 O O . ASP A 1 166 ? -18.188 2.396 -9.188 1 94.94 166 ASP A O 1
ATOM 1256 N N . ASP A 1 167 ? -16.422 3.221 -8.133 1 95.38 167 ASP A N 1
ATOM 1257 C CA . ASP A 1 167 ? -15.844 1.915 -7.844 1 95.38 167 ASP A CA 1
ATOM 1258 C C . ASP A 1 167 ? -16.391 1.344 -6.539 1 95.38 167 ASP A C 1
ATOM 1260 O O . ASP A 1 167 ? -16.406 0.126 -6.348 1 95.38 167 ASP A O 1
ATOM 1264 N N . GLY A 1 168 ? -16.797 2.229 -5.645 1 95.19 168 GLY A N 1
ATOM 1265 C CA . GLY A 1 168 ? -17.125 1.787 -4.297 1 95.19 168 GLY A CA 1
ATOM 1266 C C . GLY A 1 168 ? -15.906 1.542 -3.434 1 95.19 168 GLY A C 1
ATOM 1267 O O . GLY A 1 168 ? -15.938 1.772 -2.223 1 95.19 168 GLY A O 1
ATOM 1268 N N . GLN A 1 169 ? -14.805 1.092 -4.023 1 97.56 169 GLN A N 1
ATOM 1269 C CA . GLN A 1 169 ? -13.492 1.045 -3.377 1 97.56 169 GLN A CA 1
ATOM 1270 C C . GLN A 1 169 ? -12.758 2.371 -3.535 1 97.56 169 GLN A C 1
ATOM 1272 O O . GLN A 1 169 ? -12.758 2.963 -4.617 1 97.56 169 GLN A O 1
ATOM 1277 N N . PHE A 1 170 ? -12.078 2.832 -2.535 1 98.44 170 PHE A N 1
ATOM 1278 C CA . PHE A 1 170 ? -11.516 4.176 -2.518 1 98.44 170 PHE A CA 1
ATOM 1279 C C . PHE A 1 170 ? -10.156 4.203 -3.199 1 98.44 170 PHE A C 1
ATOM 1281 O O . PHE A 1 170 ? -9.672 5.266 -3.594 1 98.44 170 PHE A O 1
ATOM 1288 N N . PHE A 1 171 ? -9.516 3.102 -3.422 1 98.69 171 PHE A N 1
ATOM 1289 C CA . PHE A 1 171 ? -8.102 3.025 -3.783 1 98.69 171 PHE A CA 1
ATOM 1290 C C . PHE A 1 171 ? -7.82 3.846 -5.035 1 98.69 171 PHE A C 1
ATOM 1292 O O . PHE A 1 171 ? -6.91 4.672 -5.051 1 98.69 171 PHE A O 1
ATOM 1299 N N . ARG A 1 172 ? -8.586 3.656 -6.051 1 98.56 172 ARG A N 1
ATOM 1300 C CA . ARG A 1 172 ? -8.336 4.383 -7.289 1 98.56 172 ARG A CA 1
ATOM 1301 C C . ARG A 1 172 ? -8.414 5.891 -7.066 1 98.56 172 ARG A C 1
ATOM 1303 O O . ARG A 1 172 ? -7.477 6.621 -7.391 1 98.56 172 ARG A O 1
ATOM 1310 N N . GLY A 1 173 ? -9.461 6.363 -6.457 1 98.69 173 GLY A N 1
ATOM 1311 C CA . GLY A 1 173 ? -9.672 7.789 -6.262 1 98.69 173 GLY A CA 1
ATOM 1312 C C . GLY A 1 173 ? -8.664 8.414 -5.312 1 98.69 173 GLY A C 1
ATOM 1313 O O . GLY A 1 173 ? -8.477 9.633 -5.32 1 98.69 173 GLY A O 1
ATOM 1314 N N . LYS A 1 174 ? -8.016 7.57 -4.535 1 98.81 174 LYS A N 1
ATOM 1315 C CA . LYS A 1 174 ? -7.121 8.078 -3.494 1 98.81 174 LYS A CA 1
ATOM 1316 C C . LYS A 1 174 ? -5.66 7.934 -3.904 1 98.81 174 LYS A C 1
ATOM 1318 O O . LYS A 1 174 ? -4.766 8.469 -3.244 1 98.81 174 LYS A O 1
ATOM 1323 N N . SER A 1 175 ? -5.383 7.27 -5.07 1 98.81 175 SER A N 1
ATOM 1324 C CA . SER A 1 175 ? -4.02 6.797 -5.277 1 98.81 175 SER A CA 1
ATOM 1325 C C . SER A 1 175 ? -3.412 7.398 -6.539 1 98.81 175 SER A C 1
ATOM 1327 O O . SER A 1 175 ? -2.332 6.992 -6.973 1 98.81 175 SER A O 1
ATOM 1329 N N . TYR A 1 176 ? -4.074 8.375 -7.148 1 98.75 176 TYR A N 1
ATOM 1330 C CA . TYR A 1 176 ? -3.412 9.039 -8.266 1 98.75 176 TYR A CA 1
ATOM 1331 C C . TYR A 1 176 ? -2.086 9.648 -7.828 1 98.75 176 TYR A C 1
ATOM 1333 O O . TYR A 1 176 ? -1.948 10.102 -6.688 1 98.75 176 TYR A O 1
ATOM 1341 N N . ASP A 1 177 ? -1.103 9.641 -8.719 1 98.62 177 ASP A N 1
ATOM 1342 C CA . ASP A 1 177 ? 0.127 10.359 -8.406 1 98.62 177 ASP A CA 1
ATOM 1343 C C . ASP A 1 177 ? -0.172 11.789 -7.977 1 98.62 177 ASP A C 1
ATOM 1345 O O . ASP A 1 177 ? -1.043 12.453 -8.547 1 98.62 177 ASP A O 1
ATOM 1349 N N . THR A 1 178 ? 0.481 12.289 -6.895 1 98.88 178 THR A N 1
ATOM 1350 C CA . THR A 1 178 ? 0.466 13.641 -6.34 1 98.88 178 THR A CA 1
ATOM 1351 C C . THR A 1 178 ? -0.726 13.828 -5.406 1 98.88 178 THR A C 1
ATOM 1353 O O . THR A 1 178 ? -0.978 14.93 -4.93 1 98.88 178 THR A O 1
ATOM 1356 N N . PHE A 1 179 ? -1.513 12.734 -5.094 1 98.94 179 PHE A N 1
ATOM 1357 C CA . PHE A 1 179 ? -2.736 12.867 -4.312 1 98.94 179 PHE A CA 1
ATOM 1358 C C . PHE A 1 179 ? -2.443 12.75 -2.822 1 98.94 179 PHE A C 1
ATOM 1360 O O . PHE A 1 179 ? -3.359 12.594 -2.014 1 98.94 179 PHE A O 1
ATOM 1367 N N . ALA A 1 180 ? -1.168 12.781 -2.416 1 98.94 180 ALA A N 1
ATOM 1368 C CA . ALA A 1 180 ? -0.835 12.789 -0.994 1 98.94 180 ALA A CA 1
ATOM 1369 C C . ALA A 1 180 ? 0.252 13.82 -0.692 1 98.94 180 ALA A C 1
ATOM 1371 O O . ALA A 1 180 ? 1.331 13.469 -0.209 1 98.94 180 ALA A O 1
ATOM 1372 N N . PRO A 1 181 ? -0.047 15.086 -0.966 1 98.94 181 PRO A N 1
ATOM 1373 C CA . PRO A 1 181 ? 0.894 16.078 -0.443 1 98.94 181 PRO A CA 1
ATOM 1374 C C . PRO A 1 181 ? 1.166 15.906 1.05 1 98.94 181 PRO A C 1
ATOM 1376 O O . PRO A 1 181 ? 0.237 15.672 1.827 1 98.94 181 PRO A O 1
ATOM 1379 N N . MET A 1 182 ? 2.379 15.984 1.388 1 98.94 182 MET A N 1
ATOM 1380 C CA . MET A 1 182 ? 2.781 15.695 2.762 1 98.94 182 MET A CA 1
ATOM 1381 C C . MET A 1 182 ? 3.832 16.688 3.24 1 98.94 182 MET A C 1
ATOM 1383 O O . MET A 1 182 ? 4.758 17.031 2.498 1 98.94 182 MET A O 1
ATOM 1387 N N . GLY A 1 183 ? 3.768 17.219 4.352 1 98.69 183 GLY A N 1
ATOM 1388 C CA . GLY A 1 183 ? 4.695 18.172 4.93 1 98.69 183 GLY A CA 1
ATOM 1389 C C . GLY A 1 183 ? 4 19.328 5.621 1 98.69 183 GLY A C 1
ATOM 1390 O O . GLY A 1 183 ? 2.902 19.172 6.16 1 98.69 183 GLY A O 1
ATOM 1391 N N . PRO A 1 184 ? 4.551 20.5 5.781 1 98.38 184 PRO A N 1
ATOM 1392 C CA . PRO A 1 184 ? 5.895 20.797 5.281 1 98.38 184 PRO A CA 1
ATOM 1393 C C . PRO A 1 184 ? 6.996 20.312 6.227 1 98.38 184 PRO A C 1
ATOM 1395 O O . PRO A 1 184 ? 8.164 20.266 5.84 1 98.38 184 PRO A O 1
ATOM 1398 N N . THR A 1 185 ? 6.602 20.047 7.52 1 98.75 185 THR A N 1
ATOM 1399 C CA . THR A 1 185 ? 7.613 19.672 8.5 1 98.75 185 THR A CA 1
ATOM 1400 C C . THR A 1 185 ? 7.289 18.312 9.117 1 98.75 185 THR A C 1
ATOM 1402 O O . THR A 1 185 ? 6.215 17.766 8.883 1 98.75 185 THR A O 1
ATOM 1405 N N . PHE A 1 186 ? 8.219 17.75 9.734 1 98.81 186 PHE A N 1
ATOM 1406 C CA . PHE A 1 186 ? 8.109 16.594 10.617 1 98.81 186 PHE A CA 1
ATOM 1407 C C . PHE A 1 186 ? 8.32 17 12.07 1 98.81 186 PHE A C 1
ATOM 1409 O O . PHE A 1 186 ? 9.359 17.578 12.422 1 98.81 186 PHE A O 1
ATOM 1416 N N . VAL A 1 187 ? 7.363 16.766 12.875 1 98.88 187 VAL A N 1
ATOM 1417 C CA . VAL A 1 187 ? 7.441 17.109 14.297 1 98.88 187 VAL A CA 1
ATOM 1418 C C . VAL A 1 187 ? 7.523 15.828 15.133 1 98.88 187 VAL A C 1
ATOM 1420 O O . VAL A 1 187 ? 6.602 15.008 15.117 1 98.88 187 VAL A O 1
ATOM 1423 N N . PRO A 1 188 ? 8.609 15.641 15.844 1 98.62 188 PRO A N 1
ATOM 1424 C CA . PRO A 1 188 ? 8.773 14.414 16.625 1 98.62 188 PRO A CA 1
ATOM 1425 C C . PRO A 1 188 ? 7.641 14.203 17.625 1 98.62 188 PRO A C 1
ATOM 1427 O O . PRO A 1 188 ? 7.07 15.172 18.141 1 98.62 188 PRO A O 1
ATOM 1430 N N . GLU A 1 189 ? 7.355 12.961 17.828 1 98.12 189 GLU A N 1
ATOM 1431 C CA . GLU A 1 189 ? 6.398 12.602 18.875 1 98.12 189 GLU A CA 1
ATOM 1432 C C . GLU A 1 189 ? 6.773 13.242 20.203 1 98.12 189 GLU A C 1
ATOM 1434 O O . GLU A 1 189 ? 7.953 13.297 20.562 1 98.12 189 GLU A O 1
ATOM 1439 N N . GLY A 1 190 ? 5.824 13.797 20.938 1 96.69 190 GLY A N 1
ATOM 1440 C CA . GLY A 1 190 ? 6.066 14.438 22.219 1 96.69 190 GLY A CA 1
ATOM 1441 C C . GLY A 1 190 ? 6.137 15.953 22.125 1 96.69 190 GLY A C 1
ATOM 1442 O O . GLY A 1 190 ? 6.023 16.641 23.141 1 96.69 190 GLY A O 1
ATOM 1443 N N . ASP A 1 191 ? 6.402 16.469 20.938 1 97.94 191 ASP A N 1
ATOM 1444 C CA . ASP A 1 191 ? 6.547 17.906 20.781 1 97.94 191 ASP A CA 1
ATOM 1445 C C . ASP A 1 191 ? 5.188 18.578 20.578 1 97.94 191 ASP A C 1
ATOM 1447 O O . ASP A 1 191 ? 5.07 19.797 20.688 1 97.94 191 ASP A O 1
ATOM 1451 N N . VAL A 1 192 ? 4.18 17.812 20.234 1 98.25 192 VAL A N 1
ATOM 1452 C CA . VAL A 1 192 ? 2.805 18.281 20.125 1 98.25 192 VAL A CA 1
ATOM 1453 C C . VAL A 1 192 ? 1.856 17.234 20.719 1 98.25 192 VAL A C 1
ATOM 1455 O O . VAL A 1 192 ? 2.217 16.062 20.844 1 98.25 192 VAL A O 1
ATOM 1458 N N . ASP A 1 193 ? 0.694 17.672 21.109 1 98.69 193 ASP A N 1
ATOM 1459 C CA . ASP A 1 193 ? -0.384 16.75 21.469 1 98.69 193 ASP A CA 1
ATOM 1460 C C . ASP A 1 193 ? -1.264 16.438 20.25 1 98.69 193 ASP A C 1
ATOM 1462 O O . ASP A 1 193 ? -2.059 17.281 19.828 1 98.69 193 ASP A O 1
ATOM 1466 N N . PRO A 1 194 ? -1.15 15.273 19.703 1 98.88 194 PRO A N 1
ATOM 1467 C CA . PRO A 1 194 ? -1.888 14.977 18.469 1 98.88 194 PRO A CA 1
ATOM 1468 C C . PRO A 1 194 ? -3.402 14.992 18.672 1 98.88 194 PRO A C 1
ATOM 1470 O O . PRO A 1 194 ? -4.156 14.938 17.703 1 98.88 194 PRO A O 1
ATOM 1473 N N . HIS A 1 195 ? -3.84 15.133 19.891 1 98.88 195 HIS A N 1
ATOM 1474 C CA . HIS A 1 195 ? -5.27 15.102 20.188 1 98.88 195 HIS A CA 1
ATOM 1475 C C . HIS A 1 195 ? -5.793 16.5 20.516 1 98.88 195 HIS A C 1
ATOM 1477 O O . HIS A 1 195 ? -6.895 16.625 21.062 1 98.88 195 HIS A O 1
ATOM 1483 N N . ASP A 1 196 ? -5.027 17.469 20.25 1 98.81 196 ASP A N 1
ATOM 1484 C CA . ASP A 1 196 ? -5.434 18.859 20.484 1 98.81 196 ASP A CA 1
ATOM 1485 C C . ASP A 1 196 ? -4.66 19.812 19.562 1 98.81 196 ASP A C 1
ATOM 1487 O O . ASP A 1 196 ? -3.965 20.719 20.047 1 98.81 196 ASP A O 1
ATOM 1491 N N . LEU A 1 197 ? -4.816 19.672 18.281 1 98.94 197 LEU A N 1
ATOM 1492 C CA . LEU A 1 197 ? -4.203 20.516 17.266 1 98.94 197 LEU A CA 1
ATOM 1493 C C . LEU A 1 197 ? -5.266 21.125 16.359 1 98.94 197 LEU A C 1
ATOM 1495 O O . LEU A 1 197 ? -6.113 20.406 15.812 1 98.94 197 LEU A O 1
ATOM 1499 N N . ASP A 1 198 ? -5.215 22.406 16.203 1 98.94 198 ASP A N 1
ATOM 1500 C CA . ASP A 1 198 ? -6.062 23.031 15.195 1 98.94 198 ASP A CA 1
ATOM 1501 C C . ASP A 1 198 ? -5.676 22.594 13.789 1 98.94 198 ASP A C 1
ATOM 1503 O O . ASP A 1 198 ? -4.488 22.469 13.477 1 98.94 198 ASP A O 1
ATOM 1507 N N . VAL A 1 199 ? -6.668 22.297 12.945 1 98.94 199 VAL A N 1
ATOM 1508 C CA . VAL A 1 199 ? -6.441 21.922 11.555 1 98.94 199 VAL A CA 1
ATOM 1509 C C . VAL A 1 199 ? -7.285 22.812 10.633 1 98.94 199 VAL A C 1
ATOM 1511 O O . VAL A 1 199 ? -8.398 23.203 11 1 98.94 199 VAL A O 1
ATOM 1514 N N . ALA A 1 200 ? -6.773 23.125 9.492 1 98.94 200 ALA A N 1
ATOM 1515 C CA . ALA A 1 200 ? -7.52 23.922 8.531 1 98.94 200 ALA A CA 1
ATOM 1516 C C . ALA A 1 200 ? -7.066 23.625 7.102 1 98.94 200 ALA A C 1
ATOM 1518 O O . ALA A 1 200 ? -5.918 23.25 6.875 1 98.94 200 ALA A O 1
ATOM 1519 N N . CYS A 1 201 ? -7.945 23.781 6.211 1 98.94 201 CYS A N 1
ATOM 1520 C CA . CYS A 1 201 ? -7.684 23.734 4.777 1 98.94 201 CYS A CA 1
ATOM 1521 C C . CYS A 1 201 ? -8.227 24.969 4.086 1 98.94 201 CYS A C 1
ATOM 1523 O O . CYS A 1 201 ? -9.352 25.391 4.352 1 98.94 201 CYS A O 1
ATOM 1525 N N . ARG A 1 202 ? -7.461 25.625 3.336 1 98.94 202 ARG A N 1
ATOM 1526 C CA . ARG A 1 202 ? -7.871 26.781 2.547 1 98.94 202 ARG A CA 1
ATOM 1527 C C . ARG A 1 202 ? -7.629 26.531 1.061 1 98.94 202 ARG A C 1
ATOM 1529 O O . ARG A 1 202 ? -6.613 25.953 0.679 1 98.94 202 ARG A O 1
ATOM 1536 N N . VAL A 1 203 ? -8.516 26.922 0.236 1 98.94 203 VAL A N 1
ATOM 1537 C CA . VAL A 1 203 ? -8.375 26.938 -1.217 1 98.94 203 VAL A CA 1
ATOM 1538 C C . VAL A 1 203 ? -8.398 28.391 -1.712 1 98.94 203 VAL A C 1
ATOM 1540 O O . VAL A 1 203 ? -9.375 29.109 -1.489 1 98.94 203 VAL A O 1
ATOM 1543 N N . ASN A 1 204 ? -7.285 28.797 -2.322 1 98.75 204 ASN A N 1
ATOM 1544 C CA . ASN A 1 204 ? -7.133 30.188 -2.756 1 98.75 204 ASN A CA 1
ATOM 1545 C C . ASN A 1 204 ? -7.355 31.156 -1.604 1 98.75 204 ASN A C 1
ATOM 1547 O O . ASN A 1 204 ? -8.023 32.188 -1.773 1 98.75 204 ASN A O 1
ATOM 1551 N N . GLY A 1 205 ? -6.977 30.734 -0.467 1 98.56 205 GLY A N 1
ATOM 1552 C CA . GLY A 1 205 ? -7.008 31.625 0.69 1 98.56 205 GLY A CA 1
ATOM 1553 C C . GLY A 1 205 ? -8.312 31.547 1.458 1 98.56 205 GLY A C 1
ATOM 1554 O O . GLY A 1 205 ? -8.414 32.062 2.568 1 98.56 205 GLY A O 1
ATOM 1555 N N . GLU A 1 206 ? -9.297 30.922 0.906 1 98.69 206 GLU A N 1
ATOM 1556 C CA . GLU A 1 206 ? -10.594 30.812 1.571 1 98.69 206 GLU A CA 1
ATOM 1557 C C . GLU A 1 206 ? -10.664 29.547 2.422 1 98.69 206 GLU A C 1
ATOM 1559 O O . GLU A 1 206 ? -10.398 28.438 1.931 1 98.69 206 GLU A O 1
ATOM 1564 N N . THR A 1 207 ? -11.062 29.734 3.656 1 98.75 207 THR A N 1
ATOM 1565 C CA . THR A 1 207 ? -11.148 28.609 4.566 1 98.75 207 THR A CA 1
ATOM 1566 C C . THR A 1 207 ? -12.273 27.656 4.148 1 98.75 207 THR A C 1
ATOM 1568 O O . THR A 1 207 ? -13.43 28.078 4.012 1 98.75 207 THR A O 1
ATOM 1571 N N . LYS A 1 208 ? -11.93 26.391 3.918 1 98.62 208 LYS A N 1
ATOM 1572 C CA . LYS A 1 208 ? -12.898 25.375 3.533 1 98.62 208 LYS A CA 1
ATOM 1573 C C . LYS A 1 208 ? -13.133 24.375 4.672 1 98.62 208 LYS A C 1
ATOM 1575 O O . LYS A 1 208 ? -14.242 23.875 4.84 1 98.62 208 LYS A O 1
ATOM 1580 N N . GLN A 1 209 ? -12.117 24.047 5.395 1 98.62 209 GLN A N 1
ATOM 1581 C CA . GLN A 1 209 ? -12.18 23.188 6.57 1 98.62 209 GLN A CA 1
ATOM 1582 C C . GLN A 1 209 ? -11.523 23.859 7.777 1 98.62 209 GLN A C 1
ATOM 1584 O O . GLN A 1 209 ? -10.516 24.547 7.637 1 98.62 209 GLN A O 1
ATOM 1589 N N . GLU A 1 210 ? -12.078 23.734 8.898 1 98.62 210 GLU A N 1
ATOM 1590 C CA . GLU A 1 210 ? -11.578 24.25 10.172 1 98.62 210 GLU A CA 1
ATOM 1591 C C . GLU A 1 210 ? -12.078 23.406 11.344 1 98.62 210 GLU A C 1
ATOM 1593 O O . GLU A 1 210 ? -13.281 23.219 11.508 1 98.62 210 GLU A O 1
ATOM 1598 N N . SER A 1 211 ? -11.188 22.844 12.062 1 98.75 211 SER A N 1
ATOM 1599 C CA . SER A 1 211 ? -11.523 21.938 13.148 1 98.75 211 SER A CA 1
ATOM 1600 C C . SER A 1 211 ? -10.344 21.734 14.102 1 98.75 211 SER A C 1
ATOM 1602 O O . SER A 1 211 ? -9.477 22.609 14.203 1 98.75 211 SER A O 1
ATOM 1604 N N . ASN A 1 212 ? -10.375 20.797 14.93 1 98.94 212 ASN A N 1
ATOM 1605 C CA . ASN A 1 212 ? -9.344 20.391 15.883 1 98.94 212 ASN A CA 1
ATOM 1606 C C . ASN A 1 212 ? -9.266 18.875 16.016 1 98.94 212 ASN A C 1
ATOM 1608 O O . ASN A 1 212 ? -10.281 18.188 15.953 1 98.94 212 ASN A O 1
ATOM 1612 N N . THR A 1 213 ? -8.102 18.328 16.266 1 98.88 213 THR A N 1
ATOM 1613 C CA . THR A 1 213 ? -7.922 16.891 16.344 1 98.88 213 THR A CA 1
ATOM 1614 C C . THR A 1 213 ? -8.594 16.344 17.609 1 98.88 213 THR A C 1
ATOM 1616 O O . THR A 1 213 ? -8.742 15.117 17.75 1 98.88 213 THR A O 1
ATOM 1619 N N . SER A 1 214 ? -9.031 17.188 18.516 1 98.75 214 SER A N 1
ATOM 1620 C CA . SER A 1 214 ? -9.836 16.719 19.641 1 98.75 214 SER A CA 1
ATOM 1621 C C . SER A 1 214 ? -11.172 16.156 19.156 1 98.75 214 SER A C 1
ATOM 1623 O O . SER A 1 214 ? -11.875 15.492 19.922 1 98.75 214 SER A O 1
ATOM 1625 N N . GLU A 1 215 ? -11.508 16.406 17.922 1 98.56 215 GLU A N 1
ATOM 1626 C CA . GLU A 1 215 ? -12.742 15.891 17.328 1 98.56 215 GLU A CA 1
ATOM 1627 C C . GLU A 1 215 ? -12.562 14.453 16.844 1 98.56 215 GLU A C 1
ATOM 1629 O O . GLU A 1 215 ? -13.508 13.836 16.359 1 98.56 215 GLU A O 1
ATOM 1634 N N . PHE A 1 216 ? -11.359 13.883 16.969 1 98.81 216 PHE A N 1
ATOM 1635 C CA . PHE A 1 216 ? -11.148 12.508 16.562 1 98.81 216 PHE A CA 1
ATOM 1636 C C . PHE A 1 216 ? -12.164 11.578 17.219 1 98.81 216 PHE A C 1
ATOM 1638 O O . PHE A 1 216 ? -12.414 11.688 18.422 1 98.81 216 PHE A O 1
ATOM 1645 N N . ILE A 1 217 ? -12.719 10.758 16.5 1 98.69 217 ILE A N 1
ATOM 1646 C CA . ILE A 1 217 ? -13.547 9.672 17.016 1 98.69 217 ILE A CA 1
ATOM 1647 C C . ILE A 1 217 ? -12.656 8.602 17.656 1 98.69 217 ILE A C 1
ATOM 1649 O O . ILE A 1 217 ? -12.898 8.164 18.781 1 98.69 217 ILE A O 1
ATOM 1653 N N . PHE A 1 218 ? -11.633 8.164 16.906 1 98.88 218 PHE A N 1
ATOM 1654 C CA . PHE A 1 218 ? -10.578 7.277 17.375 1 98.88 218 PHE A CA 1
ATOM 1655 C C . PHE A 1 218 ? -9.25 8.016 17.438 1 98.88 218 PHE A C 1
ATOM 1657 O O . PHE A 1 218 ? -8.797 8.586 16.453 1 98.88 218 PHE A O 1
ATOM 1664 N N . GLY A 1 219 ? -8.641 8.039 18.578 1 98.88 219 GLY A N 1
ATOM 1665 C CA . GLY A 1 219 ? -7.355 8.695 18.766 1 98.88 219 GLY A CA 1
ATOM 1666 C C . GLY A 1 219 ? -6.215 7.965 18.078 1 98.88 219 GLY A C 1
ATOM 1667 O O . GLY A 1 219 ? -6.391 6.84 17.594 1 98.88 219 GLY A O 1
ATOM 1668 N N . VAL A 1 220 ? -5.113 8.617 18.047 1 98.94 220 VAL A N 1
ATOM 1669 C CA . VAL A 1 220 ? -3.93 8.062 17.406 1 98.94 220 VAL A CA 1
ATOM 1670 C C . VAL A 1 220 ? -3.561 6.734 18.047 1 98.94 220 VAL A C 1
ATOM 1672 O O . VAL A 1 220 ? -3.209 5.773 17.359 1 98.94 220 VAL A O 1
ATOM 1675 N N . ASP A 1 221 ? -3.598 6.652 19.344 1 98.88 221 ASP A N 1
ATOM 1676 C CA . ASP A 1 221 ? -3.271 5.434 20.094 1 98.88 221 ASP A CA 1
ATOM 1677 C C . ASP A 1 221 ? -4.195 4.285 19.688 1 98.88 221 ASP A C 1
ATOM 1679 O O . ASP A 1 221 ? -3.732 3.174 19.422 1 98.88 221 ASP A O 1
ATOM 1683 N N . GLU A 1 222 ? -5.543 4.562 19.578 1 98.88 222 GLU A N 1
ATOM 1684 C CA . GLU A 1 222 ? -6.531 3.555 19.203 1 98.88 222 GLU A CA 1
ATOM 1685 C C . GLU A 1 222 ? -6.32 3.08 17.781 1 98.88 222 GLU A C 1
ATOM 1687 O O . GLU A 1 222 ? -6.445 1.889 17.484 1 98.88 222 GLU A O 1
ATOM 1692 N N . VAL A 1 223 ? -6.008 4.004 16.938 1 98.94 223 VAL A N 1
ATOM 1693 C CA . VAL A 1 223 ? -5.816 3.693 15.523 1 98.94 223 VAL A CA 1
ATOM 1694 C C . VAL A 1 223 ? -4.57 2.826 15.344 1 98.94 223 VAL A C 1
ATOM 1696 O O . VAL A 1 223 ? -4.586 1.854 14.586 1 98.94 223 VAL A O 1
ATOM 1699 N N . VAL A 1 224 ? -3.49 3.166 16.031 1 98.94 224 VAL A N 1
ATOM 1700 C CA . VAL A 1 224 ? -2.264 2.379 15.961 1 98.94 224 VAL A CA 1
ATOM 1701 C C . VAL A 1 224 ? -2.521 0.967 16.469 1 98.94 224 VAL A C 1
ATOM 1703 O O . VAL A 1 224 ? -2.084 -0.013 15.867 1 98.94 224 VAL A O 1
ATOM 1706 N N . GLU A 1 225 ? -3.211 0.872 17.609 1 98.94 225 GLU A N 1
ATOM 1707 C CA . GLU A 1 225 ? -3.572 -0.44 18.141 1 98.94 225 GLU A CA 1
ATOM 1708 C C . GLU A 1 225 ? -4.379 -1.242 17.125 1 98.94 225 GLU A C 1
ATOM 1710 O O . GLU A 1 225 ? -4.051 -2.395 16.828 1 98.94 225 GLU A O 1
ATOM 1715 N N . TYR A 1 226 ? -5.379 -0.602 16.578 1 98.88 226 TYR A N 1
ATOM 1716 C CA . TYR A 1 226 ? -6.289 -1.272 15.656 1 98.88 226 TYR A CA 1
ATOM 1717 C C . TYR A 1 226 ? -5.547 -1.755 14.414 1 98.88 226 TYR A C 1
ATOM 1719 O O . TYR A 1 226 ? -5.633 -2.93 14.047 1 98.88 226 TYR A O 1
ATOM 1727 N N . ILE A 1 227 ? -4.793 -0.898 13.766 1 98.94 227 ILE A N 1
ATOM 1728 C CA . ILE A 1 227 ? -4.121 -1.209 12.516 1 98.94 227 ILE A CA 1
ATOM 1729 C C . ILE A 1 227 ? -3.035 -2.254 12.758 1 98.94 227 ILE A C 1
ATOM 1731 O O . ILE A 1 227 ? -2.885 -3.195 11.977 1 98.94 227 ILE A O 1
ATOM 1735 N N . SER A 1 228 ? -2.25 -2.117 13.836 1 98.88 228 SER A N 1
ATOM 1736 C CA . SER A 1 228 ? -1.145 -3.031 14.109 1 98.88 228 SER A CA 1
ATOM 1737 C C . SER A 1 228 ? -1.652 -4.434 14.422 1 98.88 228 SER A C 1
ATOM 1739 O O . SER A 1 228 ? -0.889 -5.402 14.383 1 98.88 228 SER A O 1
ATOM 1741 N N . GLY A 1 229 ? -2.891 -4.566 14.805 1 98.38 229 GLY A N 1
ATOM 1742 C CA . GLY A 1 229 ? -3.516 -5.867 15 1 98.38 229 GLY A CA 1
ATOM 1743 C C . GLY A 1 229 ? -3.904 -6.539 13.695 1 98.38 229 GLY A C 1
ATOM 1744 O O . GLY A 1 229 ? -4.199 -7.738 13.68 1 98.38 229 GLY A O 1
ATOM 1745 N N . ILE A 1 230 ? -3.906 -5.84 12.633 1 98.56 230 ILE A N 1
ATOM 1746 C CA . ILE A 1 230 ? -4.297 -6.328 11.312 1 98.56 230 ILE A CA 1
ATOM 1747 C C . ILE A 1 230 ? -3.051 -6.543 10.453 1 98.56 230 ILE A C 1
ATOM 1749 O O . ILE A 1 230 ? -2.83 -7.641 9.938 1 98.56 230 ILE A O 1
ATOM 1753 N N . THR A 1 231 ? -2.271 -5.508 10.344 1 98.75 231 THR A N 1
ATOM 1754 C CA . THR A 1 231 ? -1.057 -5.527 9.539 1 98.75 231 THR A CA 1
ATOM 1755 C C . THR A 1 231 ? 0.107 -4.891 10.289 1 98.75 231 THR A C 1
ATOM 1757 O O . THR A 1 231 ? -0.064 -3.875 10.969 1 98.75 231 THR A O 1
ATOM 1760 N N . THR A 1 232 ? 1.245 -5.504 10.211 1 98.81 232 THR A N 1
ATOM 1761 C CA . THR A 1 232 ? 2.441 -4.965 10.852 1 98.81 232 THR A CA 1
ATOM 1762 C C . THR A 1 232 ? 2.781 -3.588 10.289 1 98.81 232 THR A C 1
ATOM 1764 O O . THR A 1 232 ? 2.781 -3.389 9.07 1 98.81 232 THR A O 1
ATOM 1767 N N . LEU A 1 233 ? 2.945 -2.645 11.172 1 98.88 233 LEU A N 1
ATOM 1768 C CA . LEU A 1 233 ? 3.447 -1.329 10.781 1 98.88 233 LEU A CA 1
ATOM 1769 C C . LEU A 1 233 ? 4.969 -1.276 10.891 1 98.88 233 LEU A C 1
ATOM 1771 O O . LEU A 1 233 ? 5.543 -1.773 11.859 1 98.88 233 LEU A O 1
ATOM 1775 N N . ARG A 1 234 ? 5.621 -0.728 9.914 1 98.69 234 ARG A N 1
ATOM 1776 C CA . ARG A 1 234 ? 7.078 -0.627 9.859 1 98.69 234 ARG A CA 1
ATOM 1777 C C . ARG A 1 234 ? 7.527 0.831 9.875 1 98.69 234 ARG A C 1
ATOM 1779 O O . ARG A 1 234 ? 6.758 1.725 9.516 1 98.69 234 ARG A O 1
ATOM 1786 N N . PRO A 1 235 ? 8.781 1.073 10.336 1 98.62 235 PRO A N 1
ATOM 1787 C CA . PRO A 1 235 ? 9.289 2.445 10.227 1 98.62 235 PRO A CA 1
ATOM 1788 C C . PRO A 1 235 ? 9.133 3.025 8.82 1 98.62 235 PRO A C 1
ATOM 1790 O O . PRO A 1 235 ? 9.5 2.375 7.84 1 98.62 235 PRO A O 1
ATOM 1793 N N . GLY A 1 236 ? 8.492 4.172 8.766 1 98.38 236 GLY A N 1
ATOM 1794 C CA . GLY A 1 236 ? 8.281 4.816 7.477 1 98.38 236 GLY A CA 1
ATOM 1795 C C . GLY A 1 236 ? 6.852 4.688 6.977 1 98.38 236 GLY A C 1
ATOM 1796 O O . GLY A 1 236 ? 6.441 5.41 6.066 1 98.38 236 GLY A O 1
ATOM 1797 N N . ASP A 1 237 ? 6.109 3.697 7.527 1 98.88 237 ASP A N 1
ATOM 1798 C CA . ASP A 1 237 ? 4.68 3.703 7.242 1 98.88 237 ASP A CA 1
ATOM 1799 C C . ASP A 1 237 ? 4.02 4.977 7.766 1 98.88 237 ASP A C 1
ATOM 1801 O O . ASP A 1 237 ? 4.508 5.59 8.719 1 98.88 237 ASP A O 1
ATOM 1805 N N . VAL A 1 238 ? 2.947 5.398 7.105 1 98.94 238 VAL A N 1
ATOM 1806 C CA . VAL A 1 238 ? 2.225 6.605 7.492 1 98.94 238 VAL A CA 1
ATOM 1807 C C . VAL A 1 238 ? 0.746 6.281 7.688 1 98.94 238 VAL A C 1
ATOM 1809 O O . VAL A 1 238 ? 0.152 5.551 6.895 1 98.94 238 VAL A O 1
ATOM 1812 N N . ILE A 1 239 ? 0.18 6.762 8.742 1 99 239 ILE A N 1
ATOM 1813 C CA . ILE A 1 239 ? -1.26 6.715 8.969 1 99 239 ILE A CA 1
ATOM 1814 C C . ILE A 1 239 ? -1.863 8.102 8.734 1 99 239 ILE A C 1
ATOM 1816 O O . ILE A 1 239 ? -1.419 9.086 9.32 1 99 239 ILE A O 1
ATOM 1820 N N . SER A 1 240 ? -2.748 8.219 7.805 1 98.94 240 SER A N 1
ATOM 1821 C CA . SER A 1 240 ? -3.555 9.422 7.605 1 98.94 240 SER A CA 1
ATOM 1822 C C . SER A 1 240 ? -4.855 9.352 8.398 1 98.94 240 SER A C 1
ATOM 1824 O O . SER A 1 240 ? -5.699 8.484 8.133 1 98.94 240 SER A O 1
ATOM 1826 N N . THR A 1 241 ? -5.133 10.188 9.273 1 98.88 241 THR A N 1
ATOM 1827 C CA . THR A 1 241 ? -6 9.93 10.422 1 98.88 241 THR A CA 1
ATOM 1828 C C . THR A 1 241 ? -7.426 10.375 10.125 1 98.88 241 THR A C 1
ATOM 1830 O O . THR A 1 241 ? -8.273 10.391 11.023 1 98.88 241 THR A O 1
ATOM 1833 N N . GLY A 1 242 ? -7.715 10.812 8.938 1 98.56 242 GLY A N 1
ATOM 1834 C CA . GLY A 1 242 ? -9.055 11.281 8.617 1 98.56 242 GLY A CA 1
ATOM 1835 C C . GLY A 1 242 ? -9.141 12.797 8.5 1 98.56 242 GLY A C 1
ATOM 1836 O O . GLY A 1 242 ? -8.188 13.5 8.82 1 98.56 242 GLY A O 1
ATOM 1837 N N . THR A 1 243 ? -10.242 13.266 8.055 1 98.69 243 THR A N 1
ATOM 1838 C CA . THR A 1 243 ? -10.414 14.688 7.777 1 98.69 243 THR A CA 1
ATOM 1839 C C . THR A 1 243 ? -11.672 15.219 8.461 1 98.69 243 THR A C 1
ATOM 1841 O O . THR A 1 243 ? -12.625 14.477 8.688 1 98.69 243 THR A O 1
ATOM 1844 N N . PRO A 1 244 ? -11.68 16.484 8.859 1 98.5 244 PRO A N 1
ATOM 1845 C CA . PRO A 1 244 ? -12.891 17.094 9.422 1 98.5 244 PRO A CA 1
ATOM 1846 C C . PRO A 1 244 ? -13.906 17.484 8.352 1 98.5 244 PRO A C 1
ATOM 1848 O O . PRO A 1 244 ? -13.688 17.234 7.168 1 98.5 244 PRO A O 1
ATOM 1851 N N . GLY A 1 245 ? -15.047 18.047 8.875 1 97 245 GLY A N 1
ATOM 1852 C CA . GLY A 1 245 ? -16.047 18.547 7.957 1 97 245 GLY A CA 1
ATOM 1853 C C . GLY A 1 245 ? -15.531 19.656 7.062 1 97 245 GLY A C 1
ATOM 1854 O O . GLY A 1 245 ? -14.453 20.203 7.301 1 97 245 GLY A O 1
ATOM 1855 N N . GLY A 1 246 ? -16.297 19.953 5.977 1 97.25 246 GLY A N 1
ATOM 1856 C CA . GLY A 1 246 ? -15.945 21 5.047 1 97.25 246 GLY A CA 1
ATOM 1857 C C . GLY A 1 246 ? -15.359 20.484 3.744 1 97.25 246 GLY A C 1
ATOM 1858 O O . GLY A 1 246 ? -14.898 21.281 2.914 1 97.25 246 GLY A O 1
ATOM 1859 N N . VAL A 1 247 ? -15.406 19.188 3.561 1 96.75 247 VAL A N 1
ATOM 1860 C CA . VAL A 1 247 ? -14.93 18.547 2.336 1 96.75 247 VAL A CA 1
ATOM 1861 C C . VAL A 1 247 ? -15.734 19.062 1.144 1 96.75 247 VAL A C 1
ATOM 1863 O O . VAL A 1 247 ? -16.953 19.25 1.24 1 96.75 247 VAL A O 1
ATOM 1866 N N . GLY A 1 248 ? -15.117 19.25 0.046 1 97.81 248 GLY A N 1
ATOM 1867 C CA . GLY A 1 248 ? -15.703 19.953 -1.087 1 97.81 248 GLY A CA 1
ATOM 1868 C C . GLY A 1 248 ? -16.922 19.266 -1.665 1 97.81 248 GLY A C 1
ATOM 1869 O O . GLY A 1 248 ? -17.922 19.906 -1.971 1 97.81 248 GLY A O 1
ATOM 1870 N N . ILE A 1 249 ? -16.875 17.969 -1.813 1 97 249 ILE A N 1
ATOM 1871 C CA . ILE A 1 249 ? -17.906 17.219 -2.514 1 97 249 ILE A CA 1
ATOM 1872 C C . ILE A 1 249 ? -19.203 17.234 -1.707 1 97 249 ILE A C 1
ATOM 1874 O O . ILE A 1 249 ? -20.281 17.016 -2.252 1 97 249 ILE A O 1
ATOM 1878 N N . PHE A 1 250 ? -19.125 17.547 -0.42 1 93.75 250 PHE A N 1
ATOM 1879 C CA . PHE A 1 250 ? -20.312 17.5 0.437 1 93.75 250 PHE A CA 1
ATOM 1880 C C . PHE A 1 250 ? -20.859 18.906 0.679 1 93.75 250 PHE A C 1
ATOM 1882 O O . PHE A 1 250 ? -21.797 19.078 1.458 1 93.75 250 PHE A O 1
ATOM 1889 N N . ARG A 1 251 ? -20.203 19.859 0.129 1 94.56 251 ARG A N 1
ATOM 1890 C CA . ARG A 1 251 ? -20.75 21.219 0.16 1 94.56 251 ARG A CA 1
ATOM 1891 C C . ARG A 1 251 ? -21.859 21.391 -0.863 1 94.56 251 ARG A C 1
ATOM 1893 O O . ARG A 1 251 ? -22 20.578 -1.783 1 94.56 251 ARG A O 1
ATOM 1900 N N . ASP A 1 252 ? -22.609 22.484 -0.659 1 93.75 252 ASP A N 1
ATOM 1901 C CA . ASP A 1 252 ? -23.719 22.766 -1.568 1 93.75 252 ASP A CA 1
ATOM 1902 C C . ASP A 1 252 ? -23.609 24.188 -2.131 1 93.75 252 ASP A C 1
ATOM 1904 O O . ASP A 1 252 ? -23.859 25.156 -1.426 1 93.75 252 ASP A O 1
ATOM 1908 N N . PRO A 1 253 ? -23.469 24.391 -3.336 1 96.75 253 PRO A N 1
ATOM 1909 C CA . PRO A 1 253 ? -23.016 23.344 -4.262 1 96.75 253 PRO A CA 1
ATOM 1910 C C . PRO A 1 253 ? -21.609 22.844 -3.953 1 96.75 253 PRO A C 1
ATOM 1912 O O . PRO A 1 253 ? -20.875 23.484 -3.203 1 96.75 253 PRO A O 1
ATOM 1915 N N . PRO A 1 254 ? -21.203 21.641 -4.531 1 97.19 254 PRO A N 1
ATOM 1916 C CA . PRO A 1 254 ? -19.844 21.156 -4.328 1 97.19 254 PRO A CA 1
ATOM 1917 C C . PRO A 1 254 ? -18.781 22.188 -4.719 1 97.19 254 PRO A C 1
ATOM 1919 O O . PRO A 1 254 ? -18.969 22.922 -5.684 1 97.19 254 PRO A O 1
ATOM 1922 N N . GLU A 1 255 ? -17.734 22.297 -3.975 1 98.31 255 GLU A N 1
ATOM 1923 C CA . GLU A 1 255 ? -16.578 23.141 -4.238 1 98.31 255 GLU A CA 1
ATOM 1924 C C . GLU A 1 255 ? -15.312 22.312 -4.375 1 98.31 255 GLU A C 1
ATOM 1926 O O . GLU A 1 255 ? -14.641 22.016 -3.379 1 98.31 255 GLU A O 1
ATOM 1931 N N . LEU A 1 256 ? -14.992 22.047 -5.59 1 98.69 256 LEU A N 1
ATOM 1932 C CA . LEU A 1 256 ? -13.906 21.109 -5.883 1 98.69 256 LEU A CA 1
ATOM 1933 C C . LEU A 1 256 ? -12.695 21.844 -6.449 1 98.69 256 LEU A C 1
ATOM 1935 O O . LEU A 1 256 ? -12.781 23.016 -6.789 1 98.69 256 LEU A O 1
ATOM 1939 N N . LEU A 1 257 ? -11.594 21.141 -6.449 1 98.88 257 LEU A N 1
ATOM 1940 C CA . LEU A 1 257 ? -10.344 21.734 -6.926 1 98.88 257 LEU A CA 1
ATOM 1941 C C . LEU A 1 257 ? -10.328 21.828 -8.445 1 98.88 257 LEU A C 1
ATOM 1943 O O . LEU A 1 257 ? -10.82 20.922 -9.133 1 98.88 257 LEU A O 1
ATOM 1947 N N . GLU A 1 258 ? -9.773 22.891 -8.914 1 98.38 258 GLU A N 1
ATOM 1948 C CA . GLU A 1 258 ? -9.57 23.125 -10.344 1 98.38 258 GLU A CA 1
ATOM 1949 C C . GLU A 1 258 ? -8.133 23.531 -10.641 1 98.38 258 GLU A C 1
ATOM 1951 O O . GLU A 1 258 ? -7.465 24.125 -9.789 1 98.38 258 GLU A O 1
ATOM 1956 N N . PRO A 1 259 ? -7.707 23.156 -11.891 1 98.44 259 PRO A N 1
ATOM 1957 C CA . PRO A 1 259 ? -6.398 23.703 -12.266 1 98.44 259 PRO A CA 1
ATOM 1958 C C . PRO A 1 259 ? -6.305 25.219 -12.078 1 98.44 259 PRO A C 1
ATOM 1960 O O . PRO A 1 259 ? -7.23 25.938 -12.445 1 98.44 259 PRO A O 1
ATOM 1963 N N . GLY A 1 260 ? -5.215 25.688 -11.461 1 98.62 260 GLY A N 1
ATOM 1964 C CA . GLY A 1 260 ? -5.043 27.094 -11.148 1 98.62 260 GLY A CA 1
ATOM 1965 C C . GLY A 1 260 ? -5.25 27.406 -9.68 1 98.62 260 GLY A C 1
ATOM 1966 O O . GLY A 1 260 ? -4.816 28.453 -9.195 1 98.62 260 GLY A O 1
ATOM 1967 N N . ASP A 1 261 ? -5.922 26.484 -8.93 1 98.88 261 ASP A N 1
ATOM 1968 C CA . ASP A 1 261 ? -6.141 26.672 -7.5 1 98.88 261 ASP A CA 1
ATOM 1969 C C . ASP A 1 261 ? -4.844 26.484 -6.715 1 98.88 261 ASP A C 1
ATOM 1971 O O . ASP A 1 261 ? -3.887 25.891 -7.227 1 98.88 261 ASP A O 1
ATOM 1975 N N . SER A 1 262 ? -4.824 27 -5.555 1 98.88 262 SER A N 1
ATOM 1976 C CA . SER A 1 262 ? -3.828 26.734 -4.523 1 98.88 262 SER A CA 1
ATOM 1977 C C . SER A 1 262 ? -4.48 26.203 -3.25 1 98.88 262 SER A C 1
ATOM 1979 O O . SER A 1 262 ? -5.473 26.766 -2.777 1 98.88 262 SER A O 1
ATOM 1981 N N . VAL A 1 263 ? -3.9 25.125 -2.729 1 98.94 263 VAL A N 1
ATOM 1982 C CA . VAL A 1 263 ? -4.473 24.516 -1.527 1 98.94 263 VAL A CA 1
ATOM 1983 C C . VAL A 1 263 ? -3.484 24.641 -0.37 1 98.94 263 VAL A C 1
ATOM 1985 O O . VAL A 1 263 ? -2.305 24.312 -0.519 1 98.94 263 VAL A O 1
ATOM 1988 N N . ASP A 1 264 ? -3.92 25.094 0.77 1 98.94 264 ASP A N 1
ATOM 1989 C CA . ASP A 1 264 ? -3.162 25.156 2.016 1 98.94 264 ASP A CA 1
ATOM 1990 C C . ASP A 1 264 ? -3.738 24.188 3.053 1 98.94 264 ASP A C 1
ATOM 1992 O O . ASP A 1 264 ? -4.914 24.281 3.406 1 98.94 264 ASP A O 1
ATOM 1996 N N . VAL A 1 265 ? -3.002 23.297 3.477 1 98.81 265 VAL A N 1
ATOM 1997 C CA . VAL A 1 265 ? -3.307 22.422 4.609 1 98.81 265 VAL A CA 1
ATOM 1998 C C . VAL A 1 265 ? -2.455 22.828 5.812 1 98.81 265 VAL A C 1
ATOM 2000 O O . VAL A 1 265 ? -1.225 22.812 5.742 1 98.81 265 VAL A O 1
ATOM 2003 N N . GLU A 1 266 ? -3.098 23.156 6.871 1 98.88 266 GLU A N 1
ATOM 2004 C CA . GLU A 1 266 ? -2.389 23.672 8.039 1 98.88 266 GLU A CA 1
ATOM 2005 C C . GLU A 1 266 ? -2.738 22.891 9.297 1 98.88 266 GLU A C 1
ATOM 2007 O O . GLU A 1 266 ? -3.912 22.609 9.555 1 98.88 266 GLU A O 1
ATOM 2012 N N . ILE A 1 267 ? -1.803 22.484 9.992 1 98.94 267 ILE A N 1
ATOM 2013 C CA . ILE A 1 267 ? -1.977 21.875 11.297 1 98.94 267 ILE A CA 1
ATOM 2014 C C . ILE A 1 267 ? -1.125 22.594 12.336 1 98.94 267 ILE A C 1
ATOM 2016 O O . ILE A 1 267 ? 0.056 22.875 12.094 1 98.94 267 ILE A O 1
ATOM 2020 N N . GLU A 1 268 ? -1.724 22.938 13.453 1 98.88 268 GLU A N 1
ATOM 2021 C CA . GLU A 1 268 ? -1.038 23.625 14.539 1 98.88 268 GLU A CA 1
ATOM 2022 C C . GLU A 1 268 ? 0.233 22.891 14.945 1 98.88 268 GLU A C 1
ATOM 2024 O O . GLU A 1 268 ? 0.214 21.672 15.133 1 98.88 268 GLU A O 1
ATOM 2029 N N . GLY A 1 269 ? 1.31 23.609 15.039 1 98.38 269 GLY A N 1
ATOM 2030 C CA . GLY A 1 269 ? 2.559 23.016 15.484 1 98.38 269 GLY A CA 1
ATOM 2031 C C . GLY A 1 269 ? 3.352 22.375 14.367 1 98.38 269 GLY A C 1
ATOM 2032 O O . GLY A 1 269 ? 4.543 22.109 14.516 1 98.38 269 GLY A O 1
ATOM 2033 N N . ILE A 1 270 ? 2.744 22.141 13.211 1 98.56 270 ILE A N 1
ATOM 2034 C CA . ILE A 1 270 ? 3.4 21.469 12.094 1 98.56 270 ILE A CA 1
ATOM 2035 C C . ILE A 1 270 ? 3.672 22.469 10.977 1 98.56 270 ILE A C 1
ATOM 2037 O O . ILE A 1 270 ? 4.781 22.531 10.445 1 98.56 270 ILE A O 1
ATOM 2041 N N . GLY A 1 271 ? 2.674 23.297 10.703 1 98.44 271 GLY A N 1
ATOM 2042 C CA . GLY A 1 271 ? 2.846 24.328 9.688 1 98.44 271 GLY A CA 1
ATOM 2043 C C . GLY A 1 271 ? 1.842 24.219 8.555 1 98.44 271 GLY A C 1
ATOM 2044 O O . GLY A 1 271 ? 0.83 23.531 8.68 1 98.44 271 GLY A O 1
ATOM 2045 N N . THR A 1 272 ? 2.068 25.062 7.543 1 98.69 272 THR A N 1
ATOM 2046 C CA . THR A 1 272 ? 1.168 25.125 6.395 1 98.69 272 THR A CA 1
ATOM 2047 C C . THR A 1 272 ? 1.8 24.453 5.176 1 98.69 272 THR A C 1
ATOM 2049 O O . THR A 1 272 ? 2.879 24.859 4.734 1 98.69 272 THR A O 1
ATOM 2052 N N . LEU A 1 273 ? 1.229 23.406 4.699 1 98.88 273 LEU A N 1
ATOM 2053 C CA . LEU A 1 273 ? 1.555 22.719 3.457 1 98.88 273 LEU A CA 1
ATOM 2054 C C . LEU A 1 273 ? 0.788 23.312 2.283 1 98.88 273 LEU A C 1
ATOM 2056 O O . LEU A 1 273 ? -0.445 23.297 2.266 1 98.88 273 LEU A O 1
ATOM 2060 N N . THR A 1 274 ? 1.465 23.859 1.382 1 98.88 274 THR A N 1
ATOM 2061 C CA . THR A 1 274 ? 0.83 24.516 0.241 1 98.88 274 THR A CA 1
ATOM 2062 C C . THR A 1 274 ? 1.198 23.812 -1.06 1 98.88 274 THR A C 1
ATOM 2064 O O . THR A 1 274 ? 2.371 23.516 -1.307 1 98.88 274 THR A O 1
ATOM 2067 N N . ASN A 1 275 ? 0.222 23.547 -1.908 1 98.94 275 ASN A N 1
ATOM 2068 C CA . ASN A 1 275 ? 0.428 22.953 -3.227 1 98.94 275 ASN A CA 1
ATOM 2069 C C . ASN A 1 275 ? -0.486 23.594 -4.273 1 98.94 275 ASN A C 1
ATOM 2071 O O . ASN A 1 275 ? -1.682 23.766 -4.031 1 98.94 275 ASN A O 1
ATOM 2075 N N . PRO A 1 276 ? 0.054 23.922 -5.402 1 98.94 276 PRO A N 1
ATOM 2076 C CA . PRO A 1 276 ? -0.808 24.344 -6.512 1 98.94 276 PRO A CA 1
ATOM 2077 C C . PRO A 1 276 ? -1.478 23.156 -7.211 1 98.94 276 PRO A C 1
ATOM 2079 O O . PRO A 1 276 ? -1.006 22.031 -7.098 1 98.94 276 PRO A O 1
ATOM 2082 N N . VAL A 1 277 ? -2.57 23.391 -7.836 1 98.88 277 VAL A N 1
ATOM 2083 C CA . VAL A 1 277 ? -3.256 22.391 -8.656 1 98.88 277 VAL A CA 1
ATOM 2084 C C . VAL A 1 277 ? -3.039 22.703 -10.133 1 98.88 277 VAL A C 1
ATOM 2086 O O . VAL A 1 277 ? -3.229 23.828 -10.57 1 98.88 277 VAL A O 1
ATOM 2089 N N . VAL A 1 278 ? -2.627 21.734 -10.891 1 98.75 278 VAL A N 1
ATOM 2090 C CA . VAL A 1 278 ? -2.391 21.922 -12.312 1 98.75 278 VAL A CA 1
ATOM 2091 C C . VAL A 1 278 ? -3.119 20.844 -13.117 1 98.75 278 VAL A C 1
ATOM 2093 O O . VAL A 1 278 ? -3.463 19.797 -12.578 1 98.75 278 VAL A O 1
ATOM 2096 N N . SER A 1 279 ? -3.402 21.141 -14.336 1 97.62 279 SER A N 1
ATOM 2097 C CA . SER A 1 279 ? -3.992 20.125 -15.219 1 97.62 279 SER A CA 1
ATOM 2098 C C . SER A 1 279 ? -2.963 19.094 -15.641 1 97.62 279 SER A C 1
ATOM 2100 O O . SER A 1 279 ? -1.766 19.375 -15.695 1 97.62 279 SER A O 1
ATOM 2102 N N . GLU A 1 280 ? -3.48 17.922 -15.852 1 93.38 280 GLU A N 1
ATOM 2103 C CA . GLU A 1 280 ? -2.613 16.922 -16.469 1 93.38 280 GLU A CA 1
ATOM 2104 C C . GLU A 1 280 ? -2.199 17.328 -17.875 1 93.38 280 GLU A C 1
ATOM 2106 O O . GLU A 1 280 ? -3.035 17.766 -18.672 1 93.38 280 GLU A O 1
ATOM 2111 N N . ARG A 1 281 ? -0.956 17.594 -18.125 1 74.44 281 ARG A N 1
ATOM 2112 C CA . ARG A 1 281 ? -0.481 18 -19.438 1 74.44 281 ARG A CA 1
ATOM 2113 C C . ARG A 1 281 ? -0.639 16.891 -20.453 1 74.44 281 ARG A C 1
ATOM 2115 O O . ARG A 1 281 ? -0.51 15.703 -20.109 1 74.44 281 ARG A O 1
ATOM 2122 N N . ASP A 1 282 ? -1.418 17.125 -21.453 1 58.91 282 ASP A N 1
ATOM 2123 C CA . ASP A 1 282 ? -1.493 16.203 -22.578 1 58.91 282 ASP A CA 1
ATOM 2124 C C . ASP A 1 282 ? -0.1 15.773 -23.031 1 58.91 282 ASP A C 1
ATOM 2126 O O . ASP A 1 282 ? 0.768 16.609 -23.266 1 58.91 282 ASP A O 1
ATOM 2130 N N . GLU A 1 283 ? 0.467 14.875 -22.438 1 43.81 283 GLU A N 1
ATOM 2131 C CA . GLU A 1 283 ? 1.67 14.492 -23.172 1 43.81 283 GLU A CA 1
ATOM 2132 C C . GLU A 1 283 ? 1.343 14.133 -24.625 1 43.81 283 GLU A C 1
ATOM 2134 O O . GLU A 1 283 ? 0.305 13.531 -24.906 1 43.81 283 GLU A O 1
ATOM 2139 N N . MET B 1 1 ? 12.297 -20.922 -17.875 1 94.88 1 MET B N 1
ATOM 2140 C CA . MET B 1 1 ? 13.117 -20.891 -16.672 1 94.88 1 MET B CA 1
ATOM 2141 C C . MET B 1 1 ? 12.281 -20.516 -15.453 1 94.88 1 MET B C 1
ATOM 2143 O O . MET B 1 1 ? 11.422 -19.641 -15.531 1 94.88 1 MET B O 1
ATOM 2147 N N . GLN B 1 2 ? 12.398 -21.266 -14.375 1 97.88 2 GLN B N 1
ATOM 2148 C CA . GLN B 1 2 ? 11.773 -20.938 -13.094 1 97.88 2 GLN B CA 1
ATOM 2149 C C . GLN B 1 2 ? 12.812 -20.531 -12.062 1 97.88 2 GLN B C 1
ATOM 2151 O O . GLN B 1 2 ? 13.719 -21.297 -11.742 1 97.88 2 GLN B O 1
ATOM 2156 N N . LEU B 1 3 ? 12.664 -19.359 -11.617 1 98.56 3 LEU B N 1
ATOM 2157 C CA . LEU B 1 3 ? 13.547 -18.859 -10.562 1 98.56 3 LEU B CA 1
ATOM 2158 C C . LEU B 1 3 ? 12.891 -19 -9.195 1 98.56 3 LEU B C 1
ATOM 2160 O O . LEU B 1 3 ? 11.664 -18.938 -9.078 1 98.56 3 LEU B O 1
ATOM 2164 N N . VAL B 1 4 ? 13.711 -19.203 -8.164 1 98.56 4 VAL B N 1
ATOM 2165 C CA . VAL B 1 4 ? 13.211 -19.266 -6.793 1 98.56 4 VAL B CA 1
ATOM 2166 C C . VAL B 1 4 ? 14.094 -18.422 -5.879 1 98.56 4 VAL B C 1
ATOM 2168 O O . VAL B 1 4 ? 15.312 -18.344 -6.09 1 98.56 4 VAL B O 1
ATOM 2171 N N . ARG B 1 5 ? 13.523 -17.734 -4.98 1 98.31 5 ARG B N 1
ATOM 2172 C CA . ARG B 1 5 ? 14.219 -17.25 -3.799 1 98.31 5 ARG B CA 1
ATOM 2173 C C . ARG B 1 5 ? 14.227 -18.297 -2.689 1 98.31 5 ARG B C 1
ATOM 2175 O O . ARG B 1 5 ? 13.211 -18.938 -2.434 1 98.31 5 ARG B O 1
ATOM 2182 N N . TYR B 1 6 ? 15.414 -18.516 -2.092 1 98.44 6 TYR B N 1
ATOM 2183 C CA . TYR B 1 6 ? 15.477 -19.578 -1.093 1 98.44 6 TYR B CA 1
ATOM 2184 C C . TYR B 1 6 ? 16.594 -19.297 -0.083 1 98.44 6 TYR B C 1
ATOM 2186 O O . TYR B 1 6 ? 17.375 -18.375 -0.26 1 98.44 6 TYR B O 1
ATOM 2194 N N . THR B 1 7 ? 16.5 -19.984 1.019 1 98.06 7 THR B N 1
ATOM 2195 C CA . THR B 1 7 ? 17.594 -20 1.986 1 98.06 7 THR B CA 1
ATOM 2196 C C . THR B 1 7 ? 17.906 -21.422 2.418 1 98.06 7 THR B C 1
ATOM 2198 O O . THR B 1 7 ? 17 -22.25 2.572 1 98.06 7 THR B O 1
ATOM 2201 N N . ALA B 1 8 ? 19.109 -21.766 2.461 1 93.88 8 ALA B N 1
ATOM 2202 C CA . ALA B 1 8 ? 19.594 -23.031 3 1 93.88 8 ALA B CA 1
ATOM 2203 C C . ALA B 1 8 ? 20.188 -22.844 4.395 1 93.88 8 ALA B C 1
ATOM 2205 O O . ALA B 1 8 ? 21.156 -23.5 4.754 1 93.88 8 ALA B O 1
ATOM 2206 N N . GLY B 1 9 ? 19.672 -21.812 5.113 1 92.81 9 GLY B N 1
ATOM 2207 C CA . GLY B 1 9 ? 20.156 -21.5 6.449 1 92.81 9 GLY B CA 1
ATOM 2208 C C . GLY B 1 9 ? 20.891 -20.188 6.531 1 92.81 9 GLY B C 1
ATOM 2209 O O . GLY B 1 9 ? 21.156 -19.672 7.625 1 92.81 9 GLY B O 1
ATOM 2210 N N . GLY B 1 10 ? 21.281 -19.625 5.43 1 94.12 10 GLY B N 1
ATOM 2211 C CA . GLY B 1 10 ? 21.953 -18.344 5.355 1 94.12 10 GLY B CA 1
ATOM 2212 C C . GLY B 1 10 ? 21.078 -17.234 4.801 1 94.12 10 GLY B C 1
ATOM 2213 O O . GLY B 1 10 ? 19.859 -17.266 4.969 1 94.12 10 GLY B O 1
ATOM 2214 N N . ALA B 1 11 ? 21.703 -16.234 4.277 1 95.06 11 ALA B N 1
ATOM 2215 C CA . ALA B 1 11 ? 20.984 -15.125 3.66 1 95.06 11 ALA B CA 1
ATOM 2216 C C . ALA B 1 11 ? 20.188 -15.594 2.443 1 95.06 11 ALA B C 1
ATOM 2218 O O . ALA B 1 11 ? 20.625 -16.5 1.725 1 95.06 11 ALA B O 1
ATOM 2219 N N . PRO B 1 12 ? 19.078 -15.07 2.217 1 97.06 12 PRO B N 1
ATOM 2220 C CA . PRO B 1 12 ? 18.281 -15.422 1.029 1 97.06 12 PRO B CA 1
ATOM 2221 C C . PRO B 1 12 ? 19.078 -15.242 -0.269 1 97.06 12 PRO B C 1
ATOM 2223 O O . PRO B 1 12 ? 19.844 -14.297 -0.401 1 97.06 12 PRO B O 1
ATOM 2226 N N . GLU B 1 13 ? 18.859 -16.125 -1.195 1 95.69 13 GLU B N 1
ATOM 2227 C CA . GLU B 1 13 ? 19.469 -16.047 -2.516 1 95.69 13 GLU B CA 1
ATOM 2228 C C . GLU B 1 13 ? 18.5 -16.5 -3.605 1 95.69 13 GLU B C 1
ATOM 2230 O O . GLU B 1 13 ? 17.469 -17.094 -3.314 1 95.69 13 GLU B O 1
ATOM 2235 N N . TRP B 1 14 ? 18.844 -16.156 -4.805 1 98 14 TRP B N 1
ATOM 2236 C CA . TRP B 1 14 ? 18.094 -16.625 -5.965 1 98 14 TRP B CA 1
ATOM 2237 C C . TRP B 1 14 ? 18.719 -17.875 -6.555 1 98 14 TRP B C 1
ATOM 2239 O O . TRP B 1 14 ? 19.938 -18.047 -6.504 1 98 14 TRP B O 1
ATOM 2249 N N . GLY B 1 15 ? 17.969 -18.766 -7.059 1 98.31 15 GLY B N 1
ATOM 2250 C CA . GLY B 1 15 ? 18.375 -19.938 -7.801 1 98.31 15 GLY B CA 1
ATOM 2251 C C . GLY B 1 15 ? 17.422 -20.297 -8.93 1 98.31 15 GLY B C 1
ATOM 2252 O O . GLY B 1 15 ? 16.391 -19.625 -9.117 1 98.31 15 GLY B O 1
ATOM 2253 N N . VAL B 1 16 ? 17.781 -21.266 -9.641 1 98.38 16 VAL B N 1
ATOM 2254 C CA . VAL B 1 16 ? 16.922 -21.797 -10.695 1 98.38 16 VAL B CA 1
ATOM 2255 C C . VAL B 1 16 ? 16.406 -23.172 -10.297 1 98.38 16 VAL B C 1
ATOM 2257 O O . VAL B 1 16 ? 17.156 -24.031 -9.852 1 98.38 16 VAL B O 1
ATOM 2260 N N . ARG B 1 17 ? 15.117 -23.281 -10.422 1 98 17 ARG B N 1
ATOM 2261 C CA . ARG B 1 17 ? 14.508 -24.578 -10.141 1 98 17 ARG B CA 1
ATOM 2262 C C . ARG B 1 17 ? 14.594 -25.5 -11.352 1 98 17 ARG B C 1
ATOM 2264 O O . ARG B 1 17 ? 14.18 -25.125 -12.453 1 98 17 ARG B O 1
ATOM 2271 N N . ARG B 1 18 ? 15.141 -26.609 -11.195 1 96.06 18 ARG B N 1
ATOM 2272 C CA . ARG B 1 18 ? 15.172 -27.688 -12.18 1 96.06 18 ARG B CA 1
ATOM 2273 C C . ARG B 1 18 ? 14.656 -29 -11.586 1 96.06 18 ARG B C 1
ATOM 2275 O O . ARG B 1 18 ? 15.375 -29.672 -10.844 1 96.06 18 ARG B O 1
ATOM 2282 N N . ASP B 1 19 ? 13.367 -29.266 -11.867 1 92.06 19 ASP B N 1
ATOM 2283 C CA . ASP B 1 19 ? 12.68 -30.422 -11.305 1 92.06 19 ASP B CA 1
ATOM 2284 C C . ASP B 1 19 ? 12.617 -30.344 -9.781 1 92.06 19 ASP B C 1
ATOM 2286 O O . ASP B 1 19 ? 12 -29.438 -9.227 1 92.06 19 ASP B O 1
ATOM 2290 N N . ASP B 1 20 ? 13.305 -31.219 -9.141 1 95 20 ASP B N 1
ATOM 2291 C CA . ASP B 1 20 ? 13.188 -31.281 -7.691 1 95 20 ASP B CA 1
ATOM 2292 C C . ASP B 1 20 ? 14.406 -30.656 -7.012 1 95 20 ASP B C 1
ATOM 2294 O O . ASP B 1 20 ? 14.641 -30.891 -5.824 1 95 20 ASP B O 1
ATOM 2298 N N . ASP B 1 21 ? 15.117 -29.828 -7.855 1 97.69 21 ASP B N 1
ATOM 2299 C CA . ASP B 1 21 ? 16.328 -29.219 -7.309 1 97.69 21 ASP B CA 1
ATOM 2300 C C . ASP B 1 21 ? 16.344 -27.703 -7.516 1 97.69 21 ASP B C 1
ATOM 2302 O O . ASP B 1 21 ? 15.594 -27.188 -8.344 1 97.69 21 ASP B O 1
ATOM 2306 N N . VAL B 1 22 ? 17.125 -27.047 -6.711 1 98.31 22 VAL B N 1
ATOM 2307 C CA . VAL B 1 22 ? 17.469 -25.641 -6.887 1 98.31 22 VAL B CA 1
ATOM 2308 C C . VAL B 1 22 ? 18.953 -25.531 -7.262 1 98.31 22 VAL B C 1
ATOM 2310 O O . VAL B 1 22 ? 19.828 -26.047 -6.559 1 98.31 22 VAL B O 1
ATOM 2313 N N . VAL B 1 23 ? 19.219 -24.938 -8.367 1 98.19 23 VAL B N 1
ATOM 2314 C CA . VAL B 1 23 ? 20.594 -24.656 -8.781 1 98.19 23 VAL B CA 1
ATOM 2315 C C . VAL B 1 23 ? 21 -23.266 -8.328 1 98.19 23 VAL B C 1
ATOM 2317 O O . VAL B 1 23 ? 20.359 -22.266 -8.703 1 98.19 23 VAL B O 1
ATOM 2320 N N . PRO B 1 24 ? 22 -23.172 -7.445 1 97.44 24 PRO B N 1
ATOM 2321 C CA . PRO B 1 24 ? 22.438 -21.844 -7.027 1 97.44 24 PRO B CA 1
ATOM 2322 C C . PRO B 1 24 ? 23.031 -21.031 -8.18 1 97.44 24 PRO B C 1
ATOM 2324 O O . PRO B 1 24 ? 23.406 -21.594 -9.211 1 97.44 24 PRO B O 1
ATOM 2327 N N . LEU B 1 25 ? 23 -19.766 -8.008 1 96.75 25 LEU B N 1
ATOM 2328 C CA . LEU B 1 25 ? 23.594 -18.875 -9.008 1 96.75 25 LEU B CA 1
ATOM 2329 C C . LEU B 1 25 ? 24.969 -18.375 -8.555 1 96.75 25 LEU B C 1
ATOM 2331 O O . LEU B 1 25 ? 25.234 -17.188 -8.594 1 96.75 25 LEU B O 1
ATOM 2335 N N . SER B 1 26 ? 25.75 -19.203 -8.102 1 86.94 26 SER B N 1
ATOM 2336 C CA . SER B 1 26 ? 27.031 -18.906 -7.441 1 86.94 26 SER B CA 1
ATOM 2337 C C . SER B 1 26 ? 27.984 -18.203 -8.391 1 86.94 26 SER B C 1
ATOM 2339 O O . SER B 1 26 ? 28.844 -17.422 -7.961 1 86.94 26 SER B O 1
ATOM 2341 N N . GLY B 1 27 ? 27.938 -18.312 -9.617 1 86.25 27 GLY B N 1
ATOM 2342 C CA . GLY B 1 27 ? 28.859 -17.703 -10.57 1 86.25 27 GLY B CA 1
ATOM 2343 C C . GLY B 1 27 ? 28.391 -16.344 -11.047 1 86.25 27 GLY B C 1
ATOM 2344 O O . GLY B 1 27 ? 29.094 -15.688 -11.82 1 86.25 27 GLY B O 1
ATOM 2345 N N . LEU B 1 28 ? 27.266 -15.969 -10.562 1 90.81 28 LEU B N 1
ATOM 2346 C CA . LEU B 1 28 ? 26.719 -14.695 -11.016 1 90.81 28 LEU B CA 1
ATOM 2347 C C . LEU B 1 28 ? 27.391 -13.531 -10.297 1 90.81 28 LEU B C 1
ATOM 2349 O O . LEU B 1 28 ? 27.469 -13.523 -9.062 1 90.81 28 LEU B O 1
ATOM 2353 N N . ARG B 1 29 ? 27.8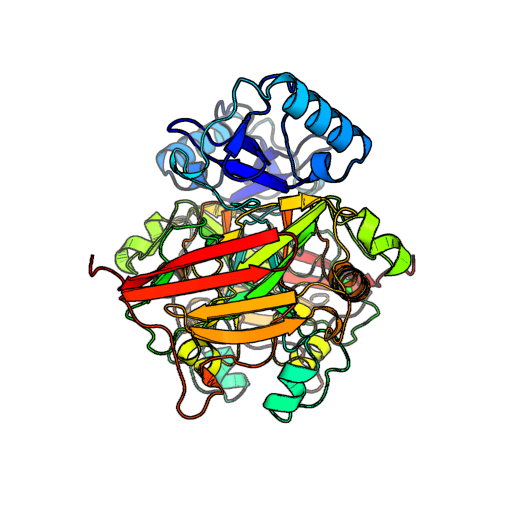91 -12.484 -10.953 1 88.38 29 ARG B N 1
ATOM 2354 C CA . ARG B 1 29 ? 28.609 -11.344 -10.391 1 88.38 29 ARG B CA 1
ATOM 2355 C C . ARG B 1 29 ? 27.656 -10.25 -9.961 1 88.38 29 ARG B C 1
ATOM 2357 O O . ARG B 1 29 ? 27.938 -9.492 -9.031 1 88.38 29 ARG B O 1
ATOM 2364 N N . GLU B 1 30 ? 26.531 -10.273 -10.68 1 91.94 30 GLU B N 1
ATOM 2365 C CA . GLU B 1 30 ? 25.531 -9.242 -10.391 1 91.94 30 GLU B CA 1
ATOM 2366 C C . GLU B 1 30 ? 24.422 -9.773 -9.484 1 91.94 30 GLU B C 1
ATOM 2368 O O . GLU B 1 30 ? 24.094 -10.953 -9.539 1 91.94 30 GLU B O 1
ATOM 2373 N N . ASP B 1 31 ? 23.938 -8.844 -8.711 1 93.12 31 ASP B N 1
ATOM 2374 C CA . ASP B 1 31 ? 22.797 -9.211 -7.875 1 93.12 31 ASP B CA 1
ATOM 2375 C C . ASP B 1 31 ? 21.547 -9.445 -8.719 1 93.12 31 ASP B C 1
ATOM 2377 O O . ASP B 1 31 ? 21.344 -8.789 -9.742 1 93.12 31 ASP B O 1
ATOM 2381 N N . VAL B 1 32 ? 20.797 -10.391 -8.312 1 95.62 32 VAL B N 1
ATOM 2382 C CA . VAL B 1 32 ? 19.516 -10.625 -8.961 1 95.62 32 VAL B CA 1
ATOM 2383 C C . VAL B 1 32 ? 18.453 -9.711 -8.359 1 95.62 32 VAL B C 1
ATOM 2385 O O . VAL B 1 32 ? 18.156 -9.789 -7.168 1 95.62 32 VAL B O 1
ATOM 2388 N N . THR B 1 33 ? 17.906 -8.805 -9.117 1 95.94 33 THR B N 1
ATOM 2389 C CA . THR B 1 33 ? 16.797 -7.93 -8.766 1 95.94 33 THR B CA 1
ATOM 2390 C C . THR B 1 33 ? 15.656 -8.055 -9.781 1 95.94 33 THR B C 1
ATOM 2392 O O . THR B 1 33 ? 15.867 -8.555 -10.891 1 95.94 33 THR B O 1
ATOM 2395 N N . VAL B 1 34 ? 14.5 -7.664 -9.406 1 95.31 34 VAL B N 1
ATOM 2396 C CA . VAL B 1 34 ? 13.391 -7.734 -10.352 1 95.31 34 VAL B CA 1
ATOM 2397 C C . VAL B 1 34 ? 13.672 -6.84 -11.555 1 95.31 34 VAL B C 1
ATOM 2399 O O . VAL B 1 34 ? 13.234 -7.133 -12.664 1 95.31 34 VAL B O 1
ATOM 2402 N N . GLN B 1 35 ? 14.383 -5.773 -11.32 1 96.06 35 GLN B N 1
ATOM 2403 C CA . GLN B 1 35 ? 14.773 -4.895 -12.422 1 96.06 35 GLN B CA 1
ATOM 2404 C C . GLN B 1 35 ? 15.656 -5.629 -13.43 1 96.06 35 GLN B C 1
ATOM 2406 O O . GLN B 1 35 ? 15.422 -5.551 -14.641 1 96.06 35 GLN B O 1
ATOM 2411 N N . ASN B 1 36 ? 16.641 -6.391 -12.859 1 96.5 36 ASN B N 1
ATOM 2412 C CA . ASN B 1 36 ? 17.547 -7.109 -13.75 1 96.5 36 ASN B CA 1
ATOM 2413 C C . ASN B 1 36 ? 16.828 -8.258 -14.453 1 96.5 36 ASN B C 1
ATOM 2415 O O . ASN B 1 36 ? 17.156 -8.586 -15.602 1 96.5 36 ASN B O 1
ATOM 2419 N N . LEU B 1 37 ? 15.852 -8.797 -13.789 1 96 37 LEU B N 1
ATOM 2420 C CA . LEU B 1 37 ? 15.133 -9.938 -14.344 1 96 37 LEU B CA 1
ATOM 2421 C C . LEU B 1 37 ? 14.227 -9.5 -15.492 1 96 37 LEU B C 1
ATOM 2423 O O . LEU B 1 37 ? 13.695 -10.336 -16.234 1 96 37 LEU B O 1
ATOM 2427 N N . ASN B 1 38 ? 14.07 -8.234 -15.664 1 94.69 38 ASN B N 1
ATOM 2428 C CA . ASN B 1 38 ? 13.32 -7.688 -16.781 1 94.69 38 ASN B CA 1
ATOM 2429 C C . ASN B 1 38 ? 14.18 -7.613 -18.047 1 94.69 38 ASN B C 1
ATOM 2431 O O . ASN B 1 38 ? 13.68 -7.289 -19.125 1 94.69 38 ASN B O 1
ATOM 2435 N N . SER B 1 39 ? 15.414 -7.965 -18 1 95.25 39 SER B N 1
ATOM 2436 C CA . SER B 1 39 ? 16.359 -7.891 -19.109 1 95.25 39 SER B CA 1
ATOM 2437 C C . SER B 1 39 ? 16.609 -9.266 -19.719 1 95.25 39 SER B C 1
ATOM 2439 O O . SER B 1 39 ? 17.156 -10.156 -19.062 1 95.25 39 SER B O 1
ATOM 2441 N N . PRO B 1 40 ? 16.344 -9.391 -21.016 1 95.44 40 PRO B N 1
ATOM 2442 C CA . PRO B 1 40 ? 16.656 -10.664 -21.672 1 95.44 40 PRO B CA 1
ATOM 2443 C C . PRO B 1 40 ? 18.141 -11.023 -21.578 1 95.44 40 PRO B C 1
ATOM 2445 O O . PRO B 1 40 ? 18.484 -12.203 -21.453 1 95.44 40 PRO B O 1
ATOM 2448 N N . GLY B 1 41 ? 18.938 -10.008 -21.672 1 96.31 41 GLY B N 1
ATOM 2449 C CA . GLY B 1 41 ? 20.375 -10.25 -21.531 1 96.31 41 GLY B CA 1
ATOM 2450 C C . GLY B 1 41 ? 20.766 -10.812 -20.188 1 96.31 41 GLY B C 1
ATOM 2451 O O . GLY B 1 41 ? 21.562 -11.742 -20.094 1 96.31 41 GLY B O 1
ATOM 2452 N N . PHE B 1 42 ? 20.188 -10.234 -19.156 1 97.31 42 PHE B N 1
ATOM 2453 C CA . PHE B 1 42 ? 20.5 -10.727 -17.828 1 97.31 42 PHE B CA 1
ATOM 2454 C C . PHE B 1 42 ? 19.969 -12.141 -17.625 1 97.31 42 PHE B C 1
ATOM 2456 O O . PHE B 1 42 ? 20.609 -12.961 -16.969 1 97.31 42 PHE B O 1
ATOM 2463 N N . LEU B 1 43 ? 18.844 -12.453 -18.203 1 97.62 43 LEU B N 1
ATOM 2464 C CA . LEU B 1 43 ? 18.266 -13.781 -18.094 1 97.62 43 LEU B CA 1
ATOM 2465 C C . LEU B 1 43 ? 19.172 -14.828 -18.734 1 97.62 43 LEU B C 1
ATOM 2467 O O . LEU B 1 43 ? 19.281 -15.953 -18.234 1 97.62 43 LEU B O 1
ATOM 2471 N N . THR B 1 44 ? 19.797 -14.453 -19.812 1 97 44 THR B N 1
ATOM 2472 C CA . THR B 1 44 ? 20.75 -15.352 -20.438 1 97 44 THR B CA 1
ATOM 2473 C C . THR B 1 44 ? 21.938 -15.633 -19.516 1 97 44 THR B C 1
ATOM 2475 O O . THR B 1 44 ? 22.391 -16.766 -19.406 1 97 44 THR B O 1
ATOM 2478 N N . VAL B 1 45 ? 22.359 -14.562 -18.875 1 97 45 VAL B N 1
ATOM 2479 C CA . VAL B 1 45 ? 23.469 -14.695 -17.938 1 97 45 VAL B CA 1
ATOM 2480 C C . VAL B 1 45 ? 23.062 -15.609 -16.781 1 97 45 VAL B C 1
ATOM 2482 O O . VAL B 1 45 ? 23.859 -16.438 -16.328 1 97 45 VAL B O 1
ATOM 2485 N N . VAL B 1 46 ? 21.844 -15.477 -16.328 1 97.69 46 VAL B N 1
ATOM 2486 C CA . VAL B 1 46 ? 21.328 -16.312 -15.25 1 97.69 46 VAL B CA 1
ATOM 2487 C C . VAL B 1 46 ? 21.297 -17.766 -15.695 1 97.69 46 VAL B C 1
ATOM 2489 O O . VAL B 1 46 ? 21.703 -18.656 -14.945 1 97.69 46 VAL B O 1
ATOM 2492 N N . GLU B 1 47 ? 20.828 -18.016 -16.844 1 96.31 47 GLU B N 1
ATOM 2493 C CA . GLU B 1 47 ? 20.75 -19.375 -17.375 1 96.31 47 GLU B CA 1
ATOM 2494 C C . GLU B 1 47 ? 22.141 -19.984 -17.484 1 96.31 47 GLU B C 1
ATOM 2496 O O . GLU B 1 47 ? 22.344 -21.156 -17.125 1 96.31 47 GLU B O 1
ATOM 2501 N N . ASP B 1 48 ? 23.109 -19.188 -18 1 96.69 48 ASP B N 1
ATOM 2502 C CA . ASP B 1 48 ? 24.484 -19.656 -18.125 1 96.69 48 ASP B CA 1
ATOM 2503 C C . ASP B 1 48 ? 25.078 -20 -16.766 1 96.69 48 ASP B C 1
ATOM 2505 O O . ASP B 1 48 ? 25.766 -21.016 -16.609 1 96.69 48 ASP B O 1
ATOM 2509 N N . ALA B 1 49 ? 24.781 -19.094 -15.852 1 97.19 49 ALA B N 1
ATOM 2510 C CA . ALA B 1 49 ? 25.297 -19.312 -14.5 1 97.19 49 ALA B CA 1
ATOM 2511 C C . ALA B 1 49 ? 24.703 -20.594 -13.898 1 97.19 49 ALA B C 1
ATOM 2513 O O . ALA B 1 49 ? 25.422 -21.344 -13.234 1 97.19 49 ALA B O 1
ATOM 2514 N N . ALA B 1 50 ? 23.438 -20.828 -14.102 1 97.06 50 ALA B N 1
ATOM 2515 C CA . ALA B 1 50 ? 22.781 -22.031 -13.594 1 97.06 50 ALA B CA 1
ATOM 2516 C C . ALA B 1 50 ? 23.375 -23.281 -14.234 1 97.06 50 ALA B C 1
ATOM 2518 O O . ALA B 1 50 ? 23.625 -24.266 -13.555 1 97.06 50 ALA B O 1
ATOM 2519 N N . ASP B 1 51 ? 23.594 -23.219 -15.523 1 96.88 51 ASP B N 1
ATOM 2520 C CA . ASP B 1 51 ? 24.188 -24.344 -16.234 1 96.88 51 ASP B CA 1
ATOM 2521 C C . ASP B 1 51 ? 25.562 -24.688 -15.68 1 96.88 51 ASP B C 1
ATOM 2523 O O . ASP B 1 51 ? 25.891 -25.875 -15.516 1 96.88 51 ASP B O 1
ATOM 2527 N N . ALA B 1 52 ? 26.266 -23.688 -15.383 1 96.44 52 ALA B N 1
ATOM 2528 C CA . ALA B 1 52 ? 27.641 -23.875 -14.898 1 96.44 52 ALA B CA 1
ATOM 2529 C C . ALA B 1 52 ? 27.641 -24.422 -13.477 1 96.44 52 ALA B C 1
ATOM 2531 O O . ALA B 1 52 ? 28.609 -25.047 -13.055 1 96.44 52 ALA B O 1
ATOM 2532 N N . ALA B 1 53 ? 26.547 -24.203 -12.789 1 96.69 53 ALA B N 1
ATOM 2533 C CA . ALA B 1 53 ? 26.516 -24.578 -11.375 1 96.69 53 ALA B CA 1
ATOM 2534 C C . ALA B 1 53 ? 25.641 -25.797 -11.148 1 96.69 53 ALA B C 1
ATOM 2536 O O . ALA B 1 53 ? 25.219 -26.078 -10.023 1 96.69 53 ALA B O 1
ATOM 2537 N N . GLU B 1 54 ? 25.312 -26.5 -12.188 1 95.38 54 GLU B N 1
ATOM 2538 C CA . GLU B 1 54 ? 24.391 -27.641 -12.117 1 95.38 54 GLU B CA 1
ATOM 2539 C C . GLU B 1 54 ? 24.859 -28.672 -11.086 1 95.38 54 GLU B C 1
ATOM 2541 O O . GLU B 1 54 ? 24.047 -29.312 -10.43 1 95.38 54 GLU B O 1
ATOM 2546 N N . ASP B 1 55 ? 26.125 -28.828 -10.938 1 95.81 55 ASP B N 1
ATOM 2547 C CA . ASP B 1 55 ? 26.703 -29.812 -10.016 1 95.81 55 ASP B CA 1
ATOM 2548 C C . ASP B 1 55 ? 26.516 -29.375 -8.562 1 95.81 55 ASP B C 1
ATOM 2550 O O . ASP B 1 55 ? 26.719 -30.172 -7.645 1 95.81 55 ASP B O 1
ATOM 2554 N N . GLN B 1 56 ? 26.094 -28.156 -8.398 1 96.44 56 GLN B N 1
ATOM 2555 C CA . GLN B 1 56 ? 25.906 -27.625 -7.055 1 96.44 56 GLN B CA 1
ATOM 2556 C C . GLN B 1 56 ? 24.438 -27.625 -6.664 1 96.44 56 GLN B C 1
ATOM 2558 O O . GLN B 1 56 ? 24.047 -27.016 -5.656 1 96.44 56 GLN B O 1
ATOM 2563 N N . SER B 1 57 ? 23.625 -28.266 -7.395 1 97 57 SER B N 1
ATOM 2564 C CA . SER B 1 57 ? 22.188 -28.297 -7.16 1 97 57 SER B CA 1
ATOM 2565 C C . SER B 1 57 ? 21.875 -28.922 -5.805 1 97 57 SER B C 1
ATOM 2567 O O . SER B 1 57 ? 22.594 -29.812 -5.336 1 97 57 SER B O 1
ATOM 2569 N N . VAL B 1 58 ? 20.875 -28.422 -5.156 1 97 58 VAL B N 1
ATOM 2570 C CA . VAL B 1 58 ? 20.391 -28.953 -3.889 1 97 58 VAL B CA 1
ATOM 2571 C C . VAL B 1 58 ? 18.906 -29.312 -4.016 1 97 58 VAL B C 1
ATOM 2573 O O . VAL B 1 58 ? 18.141 -28.609 -4.684 1 97 58 VAL B O 1
ATOM 2576 N N . PRO B 1 59 ? 18.5 -30.422 -3.381 1 97.69 59 PRO B N 1
ATOM 2577 C CA . PRO B 1 59 ? 17.078 -30.75 -3.414 1 97.69 59 PRO B CA 1
ATOM 2578 C C . PRO B 1 59 ? 16.203 -29.625 -2.857 1 97.69 59 PRO B C 1
ATOM 2580 O O . PRO B 1 59 ? 16.547 -29.016 -1.842 1 97.69 59 PRO B O 1
ATOM 2583 N N . VAL B 1 60 ? 15.125 -29.344 -3.48 1 97.56 60 VAL B N 1
ATOM 2584 C CA . VAL B 1 60 ? 14.227 -28.281 -3.076 1 97.56 60 VAL B CA 1
ATOM 2585 C C . VAL B 1 60 ? 13.727 -28.531 -1.657 1 97.56 60 VAL B C 1
ATOM 2587 O O . VAL B 1 60 ? 13.508 -27.578 -0.891 1 97.56 60 VAL B O 1
ATOM 2590 N N . GLU B 1 61 ? 13.562 -29.797 -1.221 1 96.38 61 GLU B N 1
ATOM 2591 C CA . GLU B 1 61 ? 13.062 -30.156 0.103 1 96.38 61 GLU B CA 1
ATOM 2592 C C . GLU B 1 61 ? 14.07 -29.781 1.19 1 96.38 61 GLU B C 1
ATOM 2594 O O . GLU B 1 61 ? 13.727 -29.75 2.375 1 96.38 61 GLU B O 1
ATOM 2599 N N . ASP B 1 62 ? 15.336 -29.516 0.753 1 97.31 62 ASP B N 1
ATOM 2600 C CA . ASP B 1 62 ? 16.391 -29.234 1.718 1 97.31 62 ASP B CA 1
ATOM 2601 C C . ASP B 1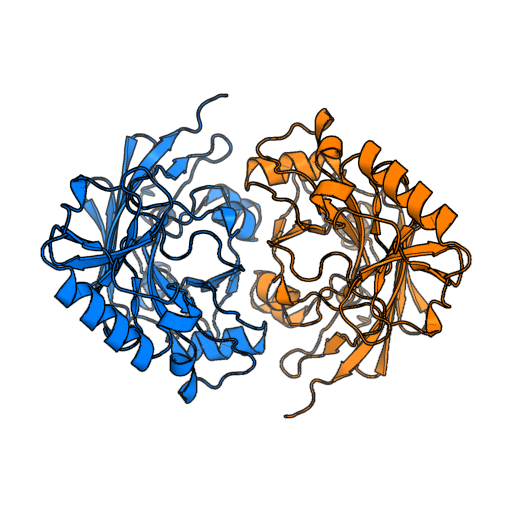 62 ? 16.578 -27.734 1.91 1 97.31 62 ASP B C 1
ATOM 2603 O O . ASP B 1 62 ? 17.453 -27.297 2.66 1 97.31 62 ASP B O 1
ATOM 2607 N N . VAL B 1 63 ? 15.828 -26.969 1.2 1 98.06 63 VAL B N 1
ATOM 2608 C CA . VAL B 1 63 ? 15.906 -25.516 1.354 1 98.06 63 VAL B CA 1
ATOM 2609 C C . VAL B 1 63 ? 14.531 -24.953 1.712 1 98.06 63 VAL B C 1
ATOM 2611 O O . VAL B 1 63 ? 13.523 -25.656 1.601 1 98.06 63 VAL B O 1
ATOM 2614 N N . LYS B 1 64 ? 14.508 -23.797 2.225 1 98.44 64 LYS B N 1
ATOM 2615 C CA . LYS B 1 64 ? 13.266 -23.047 2.42 1 98.44 64 LYS B CA 1
ATOM 2616 C C . LYS B 1 64 ? 13.008 -22.078 1.265 1 98.44 64 LYS B C 1
ATOM 2618 O O . LYS B 1 64 ? 13.828 -21.203 0.986 1 98.44 64 LYS B O 1
ATOM 2623 N N . LEU B 1 65 ? 11.953 -22.266 0.619 1 98.69 65 LEU B N 1
ATOM 2624 C CA . LEU B 1 65 ? 11.57 -21.344 -0.438 1 98.69 65 LEU B CA 1
ATOM 2625 C C . LEU B 1 65 ? 10.992 -20.062 0.15 1 98.69 65 LEU B C 1
ATOM 2627 O O . LEU B 1 65 ? 10.312 -20.094 1.182 1 98.69 65 LEU B O 1
ATOM 2631 N N . LEU B 1 66 ? 11.234 -18.969 -0.483 1 98.88 66 LEU B N 1
ATOM 2632 C CA . LEU B 1 66 ? 10.789 -17.641 -0.062 1 98.88 66 LEU B CA 1
ATOM 2633 C C . LEU B 1 66 ? 9.961 -16.969 -1.154 1 98.88 66 LEU B C 1
ATOM 2635 O O . LEU B 1 66 ? 10.055 -17.344 -2.326 1 98.88 66 LEU B O 1
ATOM 2639 N N . ALA B 1 67 ? 9.094 -16.078 -0.734 1 98.94 67 ALA B N 1
ATOM 2640 C CA . ALA B 1 67 ? 8.344 -15.289 -1.711 1 98.94 67 ALA B CA 1
ATOM 2641 C C . ALA B 1 67 ? 9.273 -14.57 -2.678 1 98.94 67 ALA B C 1
ATOM 2643 O O . ALA B 1 67 ? 10.281 -13.992 -2.264 1 98.94 67 ALA B O 1
ATOM 2644 N N . PRO B 1 68 ? 8.984 -14.555 -3.943 1 98.69 68 PRO B N 1
ATOM 2645 C CA . PRO B 1 68 ? 9.844 -13.898 -4.926 1 98.69 68 PRO B CA 1
ATOM 2646 C C . PRO B 1 68 ? 9.977 -12.398 -4.691 1 98.69 68 PRO B C 1
ATOM 2648 O O . PRO B 1 68 ? 11.016 -11.805 -4.988 1 98.69 68 PRO B O 1
ATOM 2651 N N . VAL B 1 69 ? 8.891 -11.797 -4.199 1 98.62 69 VAL B N 1
ATOM 2652 C CA . VAL B 1 69 ? 8.883 -10.383 -3.828 1 98.62 69 VAL B CA 1
ATOM 2653 C C . VAL B 1 69 ? 8.477 -10.234 -2.363 1 98.62 69 VAL B C 1
ATOM 2655 O O . VAL B 1 69 ? 7.312 -9.969 -2.061 1 98.62 69 VAL B O 1
ATOM 2658 N N . PRO B 1 70 ? 9.445 -10.266 -1.518 1 97.81 70 PRO B N 1
ATOM 2659 C CA . PRO B 1 70 ? 9.117 -10.336 -0.091 1 97.81 70 PRO B CA 1
ATOM 2660 C C . PRO B 1 70 ? 8.617 -9 0.461 1 97.81 70 PRO B C 1
ATOM 2662 O O . PRO B 1 70 ? 7.926 -8.969 1.479 1 97.81 70 PRO B O 1
ATOM 2665 N N . ARG B 1 71 ? 9.008 -7.891 -0.175 1 96.75 71 ARG B N 1
ATOM 2666 C CA . ARG B 1 71 ? 8.625 -6.555 0.278 1 96.75 71 ARG B CA 1
ATOM 2667 C C . ARG B 1 71 ? 8.188 -5.68 -0.893 1 96.75 71 ARG B C 1
ATOM 2669 O O . ARG B 1 71 ? 8.875 -4.723 -1.25 1 96.75 71 ARG B O 1
ATOM 2676 N N . PRO B 1 72 ? 7.039 -5.988 -1.444 1 98.5 72 PRO B N 1
ATOM 2677 C CA . PRO B 1 72 ? 6.574 -5.137 -2.543 1 98.5 72 PRO B CA 1
ATOM 2678 C C . PRO B 1 72 ? 6.301 -3.703 -2.1 1 98.5 72 PRO B C 1
ATOM 2680 O O . PRO B 1 72 ? 5.887 -3.473 -0.96 1 98.5 72 PRO B O 1
ATOM 2683 N N . GLY B 1 73 ? 6.609 -2.744 -2.969 1 97.25 73 GLY B N 1
ATOM 2684 C CA . GLY B 1 73 ? 6.211 -1.373 -2.693 1 97.25 73 GLY B CA 1
ATOM 2685 C C . GLY B 1 73 ? 4.711 -1.207 -2.541 1 97.25 73 GLY B C 1
ATOM 2686 O O . GLY B 1 73 ? 4.25 -0.449 -1.685 1 97.25 73 GLY B O 1
ATOM 2687 N N . LYS B 1 74 ? 4.004 -1.851 -3.369 1 98.25 74 LYS B N 1
ATOM 2688 C CA . LYS B 1 74 ? 2.551 -1.968 -3.264 1 98.25 74 LYS B CA 1
ATOM 2689 C C . LYS B 1 74 ? 2.047 -3.229 -3.959 1 98.25 74 LYS B C 1
ATOM 2691 O O . LYS B 1 74 ? 2.725 -3.775 -4.832 1 98.25 74 LYS B O 1
ATOM 2696 N N . ILE B 1 75 ? 1.005 -3.738 -3.494 1 98.88 75 ILE B N 1
ATOM 2697 C CA . ILE B 1 75 ? 0.218 -4.773 -4.156 1 98.88 75 ILE B CA 1
ATOM 2698 C C . ILE B 1 75 ? -1.118 -4.191 -4.613 1 98.88 75 ILE B C 1
ATOM 2700 O O . ILE B 1 75 ? -1.947 -3.803 -3.787 1 98.88 75 ILE B O 1
ATOM 2704 N N . VAL B 1 76 ? -1.291 -4.039 -5.883 1 98.94 76 VAL B N 1
ATOM 2705 C CA . VAL B 1 76 ? -2.555 -3.578 -6.449 1 98.94 76 VAL B CA 1
ATOM 2706 C C . VAL B 1 76 ? -3.361 -4.773 -6.953 1 98.94 76 VAL B C 1
ATOM 2708 O O . VAL B 1 76 ? -2.879 -5.555 -7.777 1 98.94 76 VAL B O 1
ATOM 2711 N N . CYS B 1 77 ? -4.559 -4.863 -6.496 1 98.88 77 CYS B N 1
ATOM 2712 C CA . CYS B 1 77 ? -5.398 -6.008 -6.828 1 98.88 77 CYS B CA 1
ATOM 2713 C C . CYS B 1 77 ? -6.535 -5.598 -7.762 1 98.88 77 CYS B C 1
ATOM 2715 O O . CYS B 1 77 ? -7.008 -4.461 -7.703 1 98.88 77 CYS B O 1
ATOM 2717 N N . VAL B 1 78 ? -6.918 -6.516 -8.57 1 98.75 78 VAL B N 1
ATOM 2718 C CA . VAL B 1 78 ? -8.039 -6.312 -9.484 1 98.75 78 VAL B CA 1
ATOM 2719 C C . VAL B 1 78 ? -9.211 -7.191 -9.07 1 98.75 78 VAL B C 1
ATOM 2721 O O . VAL B 1 78 ? -9.102 -8.422 -9.039 1 98.75 78 VAL B O 1
ATOM 2724 N N . GLY B 1 79 ? -10.32 -6.555 -8.797 1 97.38 79 GLY B N 1
ATOM 2725 C CA . GLY B 1 79 ? -11.516 -7.281 -8.414 1 97.38 79 GLY B CA 1
ATOM 2726 C C . GLY B 1 79 ? -12.328 -7.766 -9.602 1 97.38 79 GLY B C 1
ATOM 2727 O O . GLY B 1 79 ? -12.422 -7.078 -10.617 1 97.38 79 GLY B O 1
ATOM 2728 N N . LEU B 1 80 ? -12.867 -8.961 -9.453 1 96.56 80 LEU B N 1
ATOM 2729 C CA . LEU B 1 80 ? -13.805 -9.516 -10.422 1 96.56 80 LEU B CA 1
ATOM 2730 C C . LEU B 1 80 ? -13.227 -9.477 -11.836 1 96.56 80 LEU B C 1
ATOM 2732 O O . LEU B 1 80 ? -13.836 -8.906 -12.742 1 96.56 80 LEU B O 1
ATOM 2736 N N . ASN B 1 81 ? -12.141 -10.156 -12.07 1 98.5 81 ASN B N 1
ATOM 2737 C CA . ASN B 1 81 ? -11.453 -10.055 -13.359 1 98.5 81 ASN B CA 1
ATOM 2738 C C . ASN B 1 81 ? -11.5 -11.375 -14.125 1 98.5 81 ASN B C 1
ATOM 2740 O O . ASN B 1 81 ? -10.617 -11.664 -14.93 1 98.5 81 ASN B O 1
ATOM 2744 N N . TYR B 1 82 ? -12.406 -12.273 -13.766 1 98.5 82 TYR B N 1
ATOM 2745 C CA . TYR B 1 82 ? -12.648 -13.516 -14.5 1 98.5 82 TYR B CA 1
ATOM 2746 C C . TYR B 1 82 ? -14.094 -13.594 -14.961 1 98.5 82 TYR B C 1
ATOM 2748 O O . TYR B 1 82 ? -15.023 -13.43 -14.164 1 98.5 82 TYR B O 1
ATOM 2756 N N . HIS B 1 83 ? -14.312 -13.914 -16.203 1 96.88 83 HIS B N 1
ATOM 2757 C CA . HIS B 1 83 ? -15.664 -14.07 -16.75 1 96.88 83 HIS B CA 1
ATOM 2758 C C . HIS B 1 83 ? -16.453 -15.117 -15.969 1 96.88 83 HIS B C 1
ATOM 2760 O O . HIS B 1 83 ? -17.625 -14.906 -15.641 1 96.88 83 HIS B O 1
ATOM 2766 N N . ASP B 1 84 ? -15.875 -16.188 -15.68 1 93.31 84 ASP B N 1
ATOM 2767 C CA . ASP B 1 84 ? -16.578 -17.281 -15.008 1 93.31 84 ASP B CA 1
ATOM 2768 C C . ASP B 1 84 ? -16.922 -16.906 -13.562 1 93.31 84 ASP B C 1
ATOM 2770 O O . ASP B 1 84 ? -17.906 -17.375 -13.008 1 93.31 84 ASP B O 1
ATOM 2774 N N . HIS B 1 85 ? -16.062 -16.125 -12.898 1 92.75 85 HIS B N 1
ATOM 2775 C CA . HIS B 1 85 ? -16.375 -15.617 -11.57 1 92.75 85 HIS B CA 1
ATOM 2776 C C . HIS B 1 85 ? -17.578 -14.688 -11.594 1 92.75 85 HIS B C 1
ATOM 2778 O O . HIS B 1 85 ? -18.453 -14.773 -10.734 1 92.75 85 HIS B O 1
ATOM 2784 N N . ALA B 1 86 ? -17.594 -13.789 -12.547 1 89.19 86 ALA B N 1
ATOM 2785 C CA . ALA B 1 86 ? -18.719 -12.875 -12.711 1 89.19 86 ALA B CA 1
ATOM 2786 C C . ALA B 1 86 ? -20.016 -13.648 -12.969 1 89.19 86 ALA B C 1
ATOM 2788 O O . ALA B 1 86 ? -21.062 -13.328 -12.398 1 89.19 86 ALA B O 1
ATOM 2789 N N . GLU B 1 87 ? -19.969 -14.633 -13.812 1 87.06 87 GLU B N 1
ATOM 2790 C CA . GLU B 1 87 ? -21.125 -15.461 -14.133 1 87.06 87 GLU B CA 1
ATOM 2791 C C . GLU B 1 87 ? -21.625 -16.203 -12.906 1 87.06 87 GLU B C 1
ATOM 2793 O O . GLU B 1 87 ? -22.828 -16.234 -12.648 1 87.06 87 GLU B O 1
ATOM 2798 N N . GLU B 1 88 ? -20.703 -16.781 -12.148 1 86 88 GLU B N 1
ATOM 2799 C CA . GLU B 1 88 ? -21.047 -17.531 -10.945 1 86 88 GLU B CA 1
ATOM 2800 C C . GLU B 1 88 ? -21.812 -16.656 -9.945 1 86 88 GLU B C 1
ATOM 2802 O O . GLU B 1 88 ? -22.719 -17.141 -9.258 1 86 88 GLU B O 1
ATOM 2807 N N . GLN B 1 89 ? -21.453 -15.414 -9.852 1 85.88 89 GLN B N 1
ATOM 2808 C CA . GLN B 1 89 ? -22.047 -14.508 -8.875 1 85.88 89 GLN B CA 1
ATOM 2809 C C . GLN B 1 89 ? -23.172 -13.688 -9.492 1 85.88 89 GLN B C 1
ATOM 2811 O O . GLN B 1 89 ? -23.766 -12.828 -8.836 1 85.88 89 GLN B O 1
ATOM 2816 N N . ASP B 1 90 ? -23.453 -13.914 -10.734 1 88.69 90 ASP B N 1
ATOM 2817 C CA . ASP B 1 90 ? -24.453 -13.156 -11.477 1 88.69 90 ASP B CA 1
ATOM 2818 C C . ASP B 1 90 ? -24.188 -11.656 -11.406 1 88.69 90 ASP B C 1
ATOM 2820 O O . ASP B 1 90 ? -25.094 -10.867 -11.141 1 88.69 90 ASP B O 1
ATOM 2824 N N . GLU B 1 91 ? -22.969 -11.414 -11.477 1 88.94 91 GLU B N 1
ATOM 2825 C CA . GLU B 1 91 ? -22.531 -10.016 -11.508 1 88.94 91 GLU B CA 1
ATOM 2826 C C . GLU B 1 91 ? -22.281 -9.555 -12.938 1 88.94 91 GLU B C 1
ATOM 2828 O O . GLU B 1 91 ? -21.875 -10.344 -13.789 1 88.94 91 GLU B O 1
ATOM 2833 N N . GLU B 1 92 ? -22.484 -8.273 -13.141 1 91.31 92 GLU B N 1
ATOM 2834 C CA . GLU B 1 92 ? -22.156 -7.699 -14.438 1 91.31 92 GLU B CA 1
ATOM 2835 C C . GLU B 1 92 ? -20.641 -7.605 -14.633 1 91.31 92 GLU B C 1
ATOM 2837 O O . GLU B 1 92 ? -19.906 -7.316 -13.695 1 91.31 92 GLU B O 1
ATOM 2842 N N . VAL B 1 93 ? -20.25 -7.836 -15.844 1 93.38 93 VAL B N 1
ATOM 2843 C CA . VAL B 1 93 ? -18.844 -7.668 -16.188 1 93.38 93 VAL B CA 1
ATOM 2844 C C . VAL B 1 93 ? -18.453 -6.203 -16.031 1 93.38 93 VAL B C 1
ATOM 2846 O O . VAL B 1 93 ? -19.109 -5.309 -16.547 1 93.38 93 VAL B O 1
ATOM 2849 N N . PRO B 1 94 ? -17.438 -5.961 -15.297 1 94.88 94 PRO B N 1
ATOM 2850 C CA . PRO B 1 94 ? -17.031 -4.57 -15.094 1 94.88 94 PRO B CA 1
ATOM 2851 C C . PRO B 1 94 ? -16.578 -3.891 -16.391 1 94.88 94 PRO B C 1
ATOM 2853 O O . PRO B 1 94 ? -15.977 -4.535 -17.25 1 94.88 94 PRO B O 1
ATOM 2856 N N . GLU B 1 95 ? -16.812 -2.6 -16.453 1 95.19 95 GLU B N 1
ATOM 2857 C CA . GLU B 1 95 ? -16.406 -1.825 -17.609 1 95.19 95 GLU B CA 1
ATOM 2858 C C . GLU B 1 95 ? -14.938 -1.417 -17.531 1 95.19 95 GLU B C 1
ATOM 2860 O O . GLU B 1 95 ? -14.328 -1.048 -18.531 1 95.19 95 GLU B O 1
ATOM 2865 N N . ARG B 1 96 ? -14.438 -1.421 -16.344 1 96.88 96 ARG B N 1
ATOM 2866 C CA . ARG B 1 96 ? -13.039 -1.115 -16.047 1 96.88 96 ARG B CA 1
ATOM 2867 C C . ARG B 1 96 ? -12.547 -1.914 -14.852 1 96.88 96 ARG B C 1
ATOM 2869 O O . ARG B 1 96 ? -13.344 -2.4 -14.047 1 96.88 96 ARG B O 1
ATOM 2876 N N . PRO B 1 97 ? -11.273 -2.076 -14.727 1 98.25 97 PRO B N 1
ATOM 2877 C CA . PRO B 1 97 ? -10.758 -2.809 -13.57 1 98.25 97 PRO B CA 1
ATOM 2878 C C . PRO B 1 97 ? -11.164 -2.174 -12.242 1 98.25 97 PRO B C 1
ATOM 2880 O O . PRO B 1 97 ? -11.008 -0.964 -12.055 1 98.25 97 PRO B O 1
ATOM 2883 N N . LEU B 1 98 ? -11.711 -2.926 -11.375 1 98 98 LEU B N 1
ATOM 2884 C CA . LEU B 1 98 ? -11.945 -2.516 -10 1 98 98 LEU B CA 1
ATOM 2885 C C . LEU B 1 98 ? -10.703 -2.717 -9.141 1 98 98 LEU B C 1
ATOM 2887 O O . LEU B 1 98 ? -10.242 -3.848 -8.961 1 98 98 LEU B O 1
ATOM 2891 N N . LEU B 1 99 ? -10.164 -1.659 -8.594 1 98.75 99 LEU B N 1
ATOM 2892 C CA . LEU B 1 99 ? -8.859 -1.738 -7.941 1 98.75 99 LEU B CA 1
ATOM 2893 C C . LEU B 1 99 ? -9.008 -1.604 -6.43 1 98.75 99 LEU B C 1
ATOM 2895 O O . LEU B 1 99 ? -9.82 -0.811 -5.945 1 98.75 99 LEU B O 1
ATOM 2899 N N . PHE B 1 100 ? -8.242 -2.314 -5.703 1 98.56 100 PHE B N 1
ATOM 2900 C CA . PHE B 1 100 ? -8.008 -2.15 -4.273 1 98.56 100 PHE B CA 1
ATOM 2901 C C . PHE B 1 100 ? -6.586 -2.545 -3.906 1 98.56 100 PHE B C 1
ATOM 2903 O O . PHE B 1 100 ? -5.84 -3.055 -4.746 1 98.56 100 PHE B O 1
ATOM 2910 N N . GLY B 1 101 ? -6.164 -2.281 -2.729 1 98 101 GLY B N 1
ATOM 2911 C CA . GLY B 1 101 ? -4.801 -2.578 -2.32 1 98 101 GLY B CA 1
ATOM 2912 C C . GLY B 1 101 ? -4.723 -3.617 -1.219 1 98 101 GLY B C 1
ATOM 2913 O O . GLY B 1 101 ? -5.695 -3.846 -0.501 1 98 101 GLY B O 1
ATOM 2914 N N . LYS B 1 102 ? -3.564 -4.262 -1.128 1 98.25 102 LYS B N 1
ATOM 2915 C CA . LYS B 1 102 ? -3.133 -5.082 0.001 1 98.25 102 LYS B CA 1
ATOM 2916 C C . LYS B 1 102 ? -1.884 -4.5 0.656 1 98.25 102 LYS B C 1
ATOM 2918 O O . LYS B 1 102 ? -1.026 -3.932 -0.024 1 98.25 102 LYS B O 1
ATOM 2923 N N . ALA B 1 103 ? -1.831 -4.656 1.936 1 98.62 103 ALA B N 1
ATOM 2924 C CA . ALA B 1 103 ? -0.583 -4.277 2.594 1 98.62 103 ALA B CA 1
ATOM 2925 C C . ALA B 1 103 ? 0.562 -5.188 2.158 1 98.62 103 ALA B C 1
ATOM 2927 O O . ALA B 1 103 ? 0.393 -6.402 2.055 1 98.62 103 ALA B O 1
ATOM 2928 N N . GLY B 1 104 ? 1.707 -4.566 1.896 1 98.5 104 GLY B N 1
ATOM 2929 C CA . GLY B 1 104 ? 2.873 -5.355 1.53 1 98.5 104 GLY B CA 1
ATOM 2930 C C . GLY B 1 104 ? 3.293 -6.336 2.609 1 98.5 104 GLY B C 1
ATOM 2931 O O . GLY B 1 104 ? 3.889 -7.375 2.316 1 98.5 104 GLY B O 1
ATOM 2932 N N . THR B 1 105 ? 2.939 -6.059 3.818 1 98.56 105 THR B N 1
ATOM 2933 C CA . THR B 1 105 ? 3.342 -6.879 4.953 1 98.56 105 THR B CA 1
ATOM 2934 C C . THR B 1 105 ? 2.512 -8.156 5.02 1 98.56 105 THR B C 1
ATOM 2936 O O . THR B 1 105 ? 2.777 -9.039 5.844 1 98.56 105 THR B O 1
ATOM 2939 N N . SER B 1 106 ? 1.558 -8.312 4.117 1 98.81 106 SER B N 1
ATOM 2940 C CA . SER B 1 106 ? 0.742 -9.523 4.082 1 98.81 106 SER B CA 1
ATOM 2941 C C . SER B 1 106 ? 1.471 -10.656 3.379 1 98.81 106 SER B C 1
ATOM 2943 O O . SER B 1 106 ? 1.053 -11.82 3.461 1 98.81 106 SER B O 1
ATOM 2945 N N . VAL B 1 107 ? 2.549 -10.414 2.709 1 98.88 107 VAL B N 1
ATOM 2946 C CA . VAL B 1 107 ? 3.273 -11.422 1.938 1 98.88 107 VAL B CA 1
ATOM 2947 C C . VAL B 1 107 ? 3.756 -12.531 2.867 1 98.88 107 VAL B C 1
ATOM 2949 O O . VAL B 1 107 ? 4.254 -12.266 3.963 1 98.88 107 VAL B O 1
ATOM 2952 N N . THR B 1 108 ? 3.561 -13.695 2.451 1 98.69 108 THR B N 1
ATOM 2953 C CA . THR B 1 108 ? 3.945 -14.898 3.174 1 98.69 108 THR B CA 1
ATOM 2954 C C . THR B 1 108 ? 4.664 -15.883 2.248 1 98.69 108 THR B C 1
ATOM 2956 O O . THR B 1 108 ? 4.277 -16.031 1.087 1 98.69 108 THR B O 1
ATOM 2959 N N . ASN B 1 109 ? 5.691 -16.562 2.75 1 98.88 109 ASN B N 1
ATOM 2960 C CA . ASN B 1 109 ? 6.5 -17.484 1.965 1 98.88 109 ASN B CA 1
ATOM 2961 C C . ASN B 1 109 ? 5.746 -18.766 1.659 1 98.88 109 ASN B C 1
ATOM 2963 O O . ASN B 1 109 ? 4.812 -19.125 2.375 1 98.88 109 ASN B O 1
ATOM 2967 N N . PRO B 1 110 ? 6.188 -19.453 0.589 1 98.81 110 PRO B N 1
ATOM 2968 C CA . PRO B 1 110 ? 5.703 -20.828 0.419 1 98.81 110 PRO B CA 1
ATOM 2969 C C . PRO B 1 110 ? 5.953 -21.688 1.648 1 98.81 110 PRO B C 1
ATOM 2971 O O . PRO B 1 110 ? 7.039 -21.641 2.23 1 98.81 110 PRO B O 1
ATOM 2974 N N . GLY B 1 111 ? 4.953 -22.328 2.064 1 98.75 111 GLY B N 1
ATOM 2975 C CA . GLY B 1 111 ? 5.105 -23.25 3.178 1 98.75 111 GLY B CA 1
ATOM 2976 C C . GLY B 1 111 ? 4.867 -22.609 4.527 1 98.75 111 GLY B C 1
ATOM 2977 O O . GLY B 1 111 ? 4.625 -23.297 5.52 1 98.75 111 GLY B O 1
ATOM 2978 N N . ASP B 1 112 ? 5.059 -21.312 4.676 1 98.81 112 ASP B N 1
ATOM 2979 C CA . ASP B 1 112 ? 4.766 -20.625 5.926 1 98.81 112 ASP B CA 1
ATOM 2980 C C . ASP B 1 112 ? 3.262 -20.531 6.168 1 98.81 112 ASP B C 1
ATOM 2982 O O . ASP B 1 112 ? 2.475 -20.531 5.223 1 98.81 112 ASP B O 1
ATOM 2986 N N . PRO B 1 113 ? 2.811 -20.422 7.348 1 98.81 113 PRO B N 1
ATOM 2987 C CA . PRO B 1 113 ? 1.379 -20.531 7.637 1 98.81 113 PRO B CA 1
ATOM 2988 C C . PRO B 1 113 ? 0.613 -19.25 7.293 1 98.81 113 PRO B C 1
ATOM 2990 O O . PRO B 1 113 ? 1.134 -18.156 7.469 1 98.81 113 PRO B O 1
ATOM 2993 N N . ILE B 1 114 ? -0.583 -19.406 6.801 1 98.88 114 ILE B N 1
ATOM 2994 C CA . ILE B 1 114 ? -1.635 -18.391 6.871 1 98.88 114 ILE B CA 1
ATOM 2995 C C . ILE B 1 114 ? -2.238 -18.359 8.273 1 98.88 114 ILE B C 1
ATOM 2997 O O . ILE B 1 114 ? -2.773 -19.375 8.742 1 98.88 114 ILE B O 1
ATOM 3001 N N . VAL B 1 115 ? -2.18 -17.281 8.914 1 98.81 115 VAL B N 1
ATOM 3002 C CA . VAL B 1 115 ? -2.717 -17.156 10.266 1 98.81 115 VAL B CA 1
ATOM 3003 C C . VAL B 1 115 ? -4.176 -16.719 10.211 1 98.81 115 VAL B C 1
ATOM 3005 O O . VAL B 1 115 ? -4.492 -15.664 9.648 1 98.81 115 VAL B O 1
ATOM 3008 N N . HIS B 1 116 ? -5.051 -17.547 10.664 1 98.69 116 HIS B N 1
ATOM 3009 C CA . HIS B 1 116 ? -6.457 -17.203 10.844 1 98.69 116 HIS B CA 1
ATOM 3010 C C . HIS B 1 116 ? -6.648 -16.281 12.031 1 98.69 116 HIS B C 1
ATOM 3012 O O . HIS B 1 116 ? -6.547 -16.703 13.188 1 98.69 116 HIS B O 1
ATOM 3018 N N . PRO B 1 117 ? -6.941 -15 11.812 1 97.69 117 PRO B N 1
ATOM 3019 C CA . PRO B 1 117 ? -7.035 -14.062 12.93 1 97.69 117 PRO B CA 1
ATOM 3020 C C . PRO B 1 117 ? -8.188 -14.383 13.883 1 97.69 117 PRO B C 1
ATOM 3022 O O . PRO B 1 117 ? -9.25 -14.82 13.438 1 97.69 117 PRO B O 1
ATOM 3025 N N . ALA B 1 118 ? -8.016 -14.148 15.141 1 95.88 118 ALA B N 1
ATOM 3026 C CA . ALA B 1 118 ? -9.047 -14.391 16.156 1 95.88 118 ALA B CA 1
ATOM 3027 C C . ALA B 1 118 ? -10.227 -13.438 15.969 1 95.88 118 ALA B C 1
ATOM 3029 O O . ALA B 1 118 ? -11.367 -13.781 16.297 1 95.88 118 ALA B O 1
ATOM 3030 N N . ALA B 1 119 ? -9.984 -12.289 15.398 1 94.81 119 ALA B N 1
ATOM 3031 C CA . ALA B 1 119 ? -10.961 -11.203 15.32 1 94.81 119 ALA B CA 1
ATOM 3032 C C . ALA B 1 119 ? -11.945 -11.43 14.172 1 94.81 119 ALA B C 1
ATOM 3034 O O . ALA B 1 119 ? -12.969 -10.75 14.086 1 94.81 119 ALA B O 1
ATOM 3035 N N . ILE B 1 120 ? -11.625 -12.406 13.25 1 95.56 120 ILE B N 1
ATOM 3036 C CA . ILE B 1 120 ? -12.523 -12.641 12.125 1 95.56 120 ILE B CA 1
ATOM 3037 C C . ILE B 1 120 ? -12.82 -14.133 12 1 95.56 120 ILE B C 1
ATOM 3039 O O . ILE B 1 120 ? -12.031 -14.961 12.461 1 95.56 120 ILE B O 1
ATOM 3043 N N . ASP B 1 121 ? -13.906 -14.469 11.281 1 96.56 121 ASP B N 1
ATOM 3044 C CA . ASP B 1 121 ? -14.367 -15.852 11.227 1 96.56 121 ASP B CA 1
ATOM 3045 C C . ASP B 1 121 ? -14.305 -16.391 9.797 1 96.56 121 ASP B C 1
ATOM 3047 O O . ASP B 1 121 ? -14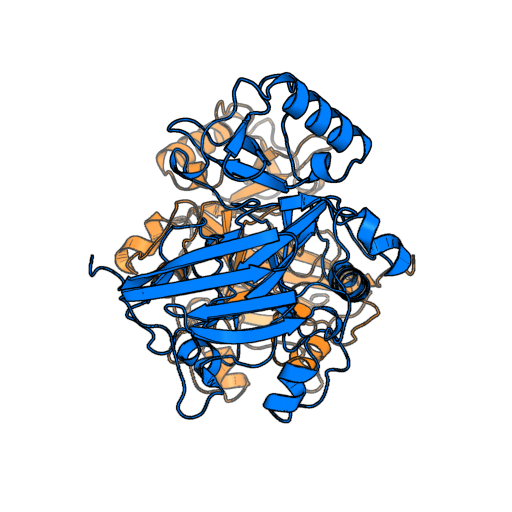.25 -17.609 9.586 1 96.56 121 ASP B O 1
ATOM 3051 N N . GLU B 1 122 ? -14.336 -15.5 8.875 1 98.5 122 GLU B N 1
ATOM 3052 C CA . GLU B 1 122 ? -14.562 -15.938 7.5 1 98.5 122 GLU B CA 1
ATOM 3053 C C . GLU B 1 122 ? -13.328 -15.719 6.637 1 98.5 122 GLU B C 1
ATOM 3055 O O . GLU B 1 122 ? -13.32 -14.859 5.758 1 98.5 122 GLU B O 1
ATOM 3060 N N . VAL B 1 123 ? -12.312 -16.547 6.812 1 98.81 123 VAL B N 1
ATOM 3061 C CA . VAL B 1 123 ? -11.086 -16.484 6.023 1 98.81 123 VAL B CA 1
ATOM 3062 C C . VAL B 1 123 ? -11.242 -17.328 4.758 1 98.81 123 VAL B C 1
ATOM 3064 O O . VAL B 1 123 ? -11.656 -18.484 4.824 1 98.81 123 VAL B O 1
ATOM 3067 N N . ASP B 1 124 ? -10.953 -16.766 3.641 1 98.88 124 ASP B N 1
ATOM 3068 C CA . ASP B 1 124 ? -11.258 -17.328 2.328 1 98.88 124 ASP B CA 1
ATOM 3069 C C . ASP B 1 124 ? -10.008 -17.422 1.465 1 98.88 124 ASP B C 1
ATOM 3071 O O . ASP B 1 124 ? -8.938 -16.953 1.863 1 98.88 124 ASP B O 1
ATOM 3075 N N . TYR B 1 125 ? -10.047 -18.141 0.36 1 98.94 125 TYR B N 1
ATOM 3076 C CA . TYR B 1 125 ? -8.938 -18.391 -0.556 1 98.94 125 TYR B CA 1
ATOM 3077 C C . TYR B 1 125 ? -9.25 -17.844 -1.945 1 98.94 125 TYR B C 1
ATOM 3079 O O . TYR B 1 125 ? -10.414 -17.766 -2.348 1 98.94 125 TYR B O 1
ATOM 3087 N N . GLU B 1 126 ? -8.242 -17.406 -2.625 1 98.88 126 GLU B N 1
ATOM 3088 C CA . GLU B 1 126 ? -8.359 -16.938 -4.004 1 98.88 126 GLU B CA 1
ATOM 3089 C C . GLU B 1 126 ? -7.07 -17.188 -4.785 1 98.88 126 GLU B C 1
ATOM 3091 O O . GLU B 1 126 ? -6.055 -16.531 -4.535 1 98.88 126 GLU B O 1
ATOM 3096 N N . VAL B 1 127 ? -7.02 -18.078 -5.738 1 98.94 127 VAL B N 1
ATOM 3097 C CA . VAL B 1 127 ? -5.867 -18.266 -6.613 1 98.94 127 VAL B CA 1
ATOM 3098 C C . VAL B 1 127 ? -5.789 -17.109 -7.609 1 98.94 127 VAL B C 1
ATOM 3100 O O . VAL B 1 127 ? -6.777 -16.781 -8.266 1 98.94 127 VAL B O 1
ATOM 3103 N N . GLU B 1 128 ? -4.676 -16.516 -7.691 1 98.94 128 GLU B N 1
ATOM 3104 C CA . GLU B 1 128 ? -4.496 -15.422 -8.641 1 98.94 128 GLU B CA 1
ATOM 3105 C C . GLU B 1 128 ? -3.109 -15.461 -9.273 1 98.94 128 GLU B C 1
ATOM 3107 O O . GLU B 1 128 ? -2.137 -15.852 -8.625 1 98.94 128 GLU B O 1
ATOM 3112 N N . LEU B 1 129 ? -2.994 -15.039 -10.539 1 99 129 LEU B N 1
ATOM 3113 C CA . LEU B 1 129 ? -1.713 -14.75 -11.172 1 99 129 LEU B CA 1
ATOM 3114 C C . LEU B 1 129 ? -1.147 -13.422 -10.68 1 99 129 LEU B C 1
ATOM 3116 O O . LEU B 1 129 ? -1.822 -12.398 -10.75 1 99 129 LEU B O 1
ATOM 3120 N N . GLY B 1 130 ? 0.019 -13.453 -10.125 1 98.94 130 GLY B N 1
ATOM 3121 C CA . GLY B 1 130 ? 0.732 -12.242 -9.758 1 98.94 130 GLY B CA 1
ATOM 3122 C C . GLY B 1 130 ? 1.646 -11.727 -10.852 1 98.94 130 GLY B C 1
ATOM 3123 O O . GLY B 1 130 ? 2.414 -12.5 -11.438 1 98.94 130 GLY B O 1
ATOM 3124 N N . VAL B 1 131 ? 1.57 -10.484 -11.18 1 99 131 VAL B N 1
ATOM 3125 C CA . VAL B 1 131 ? 2.432 -9.805 -12.141 1 99 131 VAL B CA 1
ATOM 3126 C C . VAL B 1 131 ? 3.457 -8.945 -11.398 1 99 131 VAL B C 1
ATOM 3128 O O . VAL B 1 131 ? 3.09 -8.047 -10.641 1 99 131 VAL B O 1
ATOM 3131 N N . VAL B 1 132 ? 4.684 -9.188 -11.609 1 98.94 132 VAL B N 1
ATOM 3132 C CA . VAL B 1 132 ? 5.754 -8.445 -10.945 1 98.94 132 VAL B CA 1
ATOM 3133 C C . VAL B 1 132 ? 6.316 -7.391 -11.898 1 98.94 132 VAL B C 1
ATOM 3135 O O . VAL B 1 132 ? 6.793 -7.723 -12.992 1 98.94 132 VAL B O 1
ATOM 3138 N N . ILE B 1 133 ? 6.297 -6.188 -11.484 1 98.94 133 ILE B N 1
ATOM 3139 C CA . ILE B 1 133 ? 6.777 -5.074 -12.297 1 98.94 133 ILE B CA 1
ATOM 3140 C C . ILE B 1 133 ? 8.297 -5 -12.219 1 98.94 133 ILE B C 1
ATOM 3142 O O . ILE B 1 133 ? 8.883 -5.105 -11.133 1 98.94 133 ILE B O 1
ATOM 3146 N N . GLY B 1 134 ? 8.914 -4.812 -13.367 1 98.81 134 GLY B N 1
ATOM 3147 C CA . GLY B 1 134 ? 10.367 -4.84 -13.414 1 98.81 134 GLY B CA 1
ATOM 3148 C C . GLY B 1 134 ? 10.969 -3.506 -13.812 1 98.81 134 GLY B C 1
ATOM 3149 O O . GLY B 1 134 ? 12.172 -3.287 -13.633 1 98.81 134 GLY B O 1
ATOM 3150 N N . GLN B 1 135 ? 10.172 -2.676 -14.359 1 98.56 135 GLN B N 1
ATOM 3151 C CA . GLN B 1 135 ? 10.578 -1.329 -14.75 1 98.56 135 GLN B CA 1
ATOM 3152 C C . GLN B 1 135 ? 9.523 -0.301 -14.352 1 98.56 135 GLN B C 1
ATOM 3154 O O . GLN B 1 135 ? 8.336 -0.619 -14.273 1 98.56 135 GLN B O 1
ATOM 3159 N N . THR B 1 136 ? 9.977 0.931 -14.07 1 98.75 136 THR B N 1
ATOM 3160 C CA . THR B 1 136 ? 9.039 1.993 -13.727 1 98.75 136 THR B CA 1
ATOM 3161 C C . THR B 1 136 ? 8.055 2.236 -14.867 1 98.75 136 THR B C 1
ATOM 3163 O O . THR B 1 136 ? 8.461 2.434 -16.016 1 98.75 136 THR B O 1
ATOM 3166 N N . ALA B 1 137 ? 6.785 2.166 -14.578 1 98.75 137 ALA B N 1
ATOM 3167 C CA . ALA B 1 137 ? 5.723 2.305 -15.57 1 98.75 137 ALA B CA 1
ATOM 3168 C C . ALA B 1 137 ? 4.773 3.439 -15.203 1 98.75 137 ALA B C 1
ATOM 3170 O O . ALA B 1 137 ? 4.121 3.4 -14.156 1 98.75 137 ALA B O 1
ATOM 3171 N N . LYS B 1 138 ? 4.691 4.457 -15.906 1 98.56 138 LYS B N 1
ATOM 3172 C CA . LYS B 1 138 ? 3.758 5.574 -15.805 1 98.56 138 LYS B CA 1
ATOM 3173 C C . LYS B 1 138 ? 3.088 5.863 -17.141 1 98.56 138 LYS B C 1
ATOM 3175 O O . LYS B 1 138 ? 3.77 6.117 -18.141 1 98.56 138 LYS B O 1
ATOM 3180 N N . ASN B 1 139 ? 1.83 5.75 -17.188 1 98.06 139 ASN B N 1
ATOM 3181 C CA . ASN B 1 139 ? 1.077 6.004 -18.406 1 98.06 139 ASN B CA 1
ATOM 3182 C C . ASN B 1 139 ? 1.588 5.156 -19.562 1 98.06 139 ASN B C 1
ATOM 3184 O O . ASN B 1 139 ? 1.912 5.684 -20.641 1 98.06 139 ASN B O 1
ATOM 3188 N N . VAL B 1 140 ? 1.647 3.883 -19.344 1 98.62 140 VAL B N 1
ATOM 3189 C CA . VAL B 1 140 ? 2.139 2.93 -20.328 1 98.62 140 VAL B CA 1
ATOM 3190 C C . VAL B 1 140 ? 0.977 2.424 -21.188 1 98.62 140 VAL B C 1
ATOM 3192 O O . VAL B 1 140 ? -0.073 2.051 -20.656 1 98.62 140 VAL B O 1
ATOM 3195 N N . ASP B 1 141 ? 1.108 2.395 -22.469 1 98.69 141 ASP B N 1
ATOM 3196 C CA . ASP B 1 141 ? 0.099 1.821 -23.344 1 98.69 141 ASP B CA 1
ATOM 3197 C C . ASP B 1 141 ? 0.07 0.298 -23.234 1 98.69 141 ASP B C 1
ATOM 3199 O O . ASP B 1 141 ? 1.106 -0.333 -23.016 1 98.69 141 ASP B O 1
ATOM 3203 N N . ALA B 1 142 ? -1.074 -0.271 -23.453 1 98.75 142 ALA B N 1
ATOM 3204 C CA . ALA B 1 142 ? -1.236 -1.72 -23.359 1 98.75 142 ALA B CA 1
ATOM 3205 C C . ALA B 1 142 ? -0.251 -2.438 -24.281 1 98.75 142 ALA B C 1
ATOM 3207 O O . ALA B 1 142 ? 0.303 -3.477 -23.922 1 98.75 142 ALA B O 1
ATOM 3208 N N . GLU B 1 143 ? 0.049 -1.888 -25.422 1 98.62 143 GLU B N 1
ATOM 3209 C CA . GLU B 1 143 ? 0.904 -2.535 -26.422 1 98.62 143 GLU B CA 1
ATOM 3210 C C . GLU B 1 143 ? 2.338 -2.656 -25.906 1 98.62 143 GLU B C 1
ATOM 3212 O O . GLU B 1 143 ? 3.086 -3.529 -26.359 1 98.62 143 GLU B O 1
ATOM 3217 N N . ASP B 1 144 ? 2.734 -1.777 -24.922 1 98.62 144 ASP B N 1
ATOM 3218 C CA . ASP B 1 144 ? 4.098 -1.765 -24.406 1 98.62 144 ASP B CA 1
ATOM 3219 C C . ASP B 1 144 ? 4.156 -2.379 -23 1 98.62 144 ASP B C 1
ATOM 3221 O O . ASP B 1 144 ? 5.234 -2.482 -22.406 1 98.62 144 ASP B O 1
ATOM 3225 N N . ALA B 1 145 ? 3.041 -2.781 -22.484 1 98.75 145 ALA B N 1
ATOM 3226 C CA . ALA B 1 145 ? 2.889 -3.145 -21.078 1 98.75 145 ALA B CA 1
ATOM 3227 C C . ALA B 1 145 ? 3.893 -4.223 -20.672 1 98.75 145 ALA B C 1
ATOM 3229 O O . ALA B 1 145 ? 4.488 -4.156 -19.594 1 98.75 145 ALA B O 1
ATOM 3230 N N . PHE B 1 146 ? 4.113 -5.164 -21.516 1 98.69 146 PHE B N 1
ATOM 3231 C CA . PHE B 1 146 ? 4.902 -6.336 -21.156 1 98.69 146 PHE B CA 1
ATOM 3232 C C . PHE B 1 146 ? 6.379 -5.98 -21.047 1 98.69 146 PHE B C 1
ATOM 3234 O O . PHE B 1 146 ? 7.156 -6.711 -20.438 1 98.69 146 PHE B O 1
ATOM 3241 N N . ASP B 1 147 ? 6.832 -4.824 -21.641 1 98.44 147 ASP B N 1
ATOM 3242 C CA . ASP B 1 147 ? 8.195 -4.336 -21.469 1 98.44 147 ASP B CA 1
ATOM 3243 C C . ASP B 1 147 ? 8.477 -3.975 -20.016 1 98.44 147 ASP B C 1
ATOM 3245 O O . ASP B 1 147 ? 9.641 -3.865 -19.609 1 98.44 147 ASP B O 1
ATOM 3249 N N . TYR B 1 148 ? 7.43 -3.812 -19.266 1 98.88 148 TYR B N 1
ATOM 3250 C CA . TYR B 1 148 ? 7.582 -3.336 -17.906 1 98.88 148 TYR B CA 1
ATOM 3251 C C . TYR B 1 148 ? 7.363 -4.469 -16.906 1 98.88 148 TYR B C 1
ATOM 3253 O O . TYR B 1 148 ? 7.516 -4.277 -15.695 1 98.88 148 TYR B O 1
ATOM 3261 N N . VAL B 1 149 ? 7.004 -5.613 -17.328 1 98.88 149 VAL B N 1
ATOM 3262 C CA . VAL B 1 149 ? 6.73 -6.777 -16.484 1 98.88 149 VAL B CA 1
ATOM 3263 C C . VAL B 1 149 ? 7.977 -7.656 -16.406 1 98.88 149 VAL B C 1
ATOM 3265 O O . VAL B 1 149 ? 8.477 -8.133 -17.422 1 98.88 149 VAL B O 1
ATOM 3268 N N . ALA B 1 150 ? 8.492 -7.844 -15.242 1 98.81 150 ALA B N 1
ATOM 3269 C CA . ALA B 1 150 ? 9.641 -8.727 -15.039 1 98.81 150 ALA B CA 1
ATOM 3270 C C . ALA B 1 150 ? 9.227 -10.195 -15.172 1 98.81 150 ALA B C 1
ATOM 3272 O O . ALA B 1 150 ? 9.969 -11.008 -15.734 1 98.81 150 ALA B O 1
ATOM 3273 N N . GLY B 1 151 ? 8.062 -10.523 -14.625 1 98.88 151 GLY B N 1
ATOM 3274 C CA . GLY B 1 151 ? 7.617 -11.906 -14.648 1 98.88 151 GLY B CA 1
ATOM 3275 C C . GLY B 1 151 ? 6.363 -12.141 -13.828 1 98.88 151 GLY B C 1
ATOM 3276 O O . GLY B 1 151 ? 5.59 -11.211 -13.586 1 98.88 151 GLY B O 1
ATOM 3277 N N . TYR B 1 152 ? 6.152 -13.422 -13.492 1 98.94 152 TYR B N 1
ATOM 3278 C CA . TYR B 1 152 ? 4.895 -13.859 -12.891 1 98.94 152 TYR B CA 1
ATOM 3279 C C . TYR B 1 152 ? 5.152 -14.805 -11.727 1 98.94 152 TYR B C 1
ATOM 3281 O O . TYR B 1 152 ? 6.199 -15.453 -11.656 1 98.94 152 TYR B O 1
ATOM 3289 N N . THR B 1 153 ? 4.227 -14.867 -10.859 1 98.94 153 THR B N 1
ATOM 3290 C CA . THR B 1 153 ? 4.191 -15.797 -9.734 1 98.94 153 THR B CA 1
ATOM 3291 C C . THR B 1 153 ? 2.75 -16.109 -9.336 1 98.94 153 THR B C 1
ATOM 3293 O O . THR B 1 153 ? 1.808 -15.617 -9.961 1 98.94 153 THR B O 1
ATOM 3296 N N . ALA B 1 154 ? 2.568 -17.016 -8.43 1 98.94 154 ALA B N 1
ATOM 3297 C CA . ALA B 1 154 ? 1.232 -17.312 -7.914 1 98.94 154 ALA B CA 1
ATOM 3298 C C . ALA B 1 154 ? 0.984 -16.578 -6.598 1 98.94 154 ALA B C 1
ATOM 3300 O O . ALA B 1 154 ? 1.901 -16.406 -5.789 1 98.94 154 ALA B O 1
ATOM 3301 N N . ILE B 1 155 ? -0.189 -16.109 -6.422 1 98.94 155 ILE B N 1
ATOM 3302 C CA . ILE B 1 155 ? -0.615 -15.461 -5.191 1 98.94 155 ILE B CA 1
ATOM 3303 C C . ILE B 1 155 ? -1.906 -16.094 -4.684 1 98.94 155 ILE B C 1
ATOM 3305 O O . ILE B 1 155 ? -2.814 -16.375 -5.469 1 98.94 155 ILE B O 1
ATOM 3309 N N . ASN B 1 156 ? -1.944 -16.469 -3.463 1 98.94 156 ASN B N 1
ATOM 3310 C CA . ASN B 1 156 ? -3.213 -16.688 -2.771 1 98.94 156 ASN B CA 1
ATOM 3311 C C . ASN B 1 156 ? -3.705 -15.391 -2.113 1 98.94 156 ASN B C 1
ATOM 3313 O O . ASN B 1 156 ? -3.164 -14.969 -1.092 1 98.94 156 ASN B O 1
ATOM 3317 N N . ASP B 1 157 ? -4.68 -14.758 -2.742 1 98.88 157 ASP B N 1
ATOM 3318 C CA . ASP B 1 157 ? -5.246 -13.523 -2.193 1 98.88 157 ASP B CA 1
ATOM 3319 C C . ASP B 1 157 ? -6.223 -13.828 -1.06 1 98.88 157 ASP B C 1
ATOM 3321 O O . ASP B 1 157 ? -7.43 -13.625 -1.201 1 98.88 157 ASP B O 1
ATOM 3325 N N . VAL B 1 158 ? -5.684 -14.25 0.027 1 98.94 158 VAL B N 1
ATOM 3326 C CA . VAL B 1 158 ? -6.473 -14.602 1.203 1 98.94 158 VAL B CA 1
ATOM 3327 C C . VAL B 1 158 ? -7.309 -13.398 1.642 1 98.94 158 VAL B C 1
ATOM 3329 O O . VAL B 1 158 ? -6.832 -12.258 1.608 1 98.94 158 VAL B O 1
ATOM 3332 N N . SER B 1 159 ? -8.516 -13.664 2.104 1 98.69 159 SER B N 1
ATOM 3333 C CA . SER B 1 159 ? -9.461 -12.602 2.416 1 98.69 159 SER B CA 1
ATOM 3334 C C . SER B 1 159 ? -10.195 -12.883 3.723 1 98.69 159 SER B C 1
ATOM 3336 O O . SER B 1 159 ? -10.57 -14.031 3.996 1 98.69 159 SER B O 1
ATOM 3338 N N . GLY B 1 160 ? -10.25 -11.906 4.562 1 98.69 160 GLY B N 1
ATOM 3339 C CA . GLY B 1 160 ? -11.234 -11.914 5.637 1 98.69 160 GLY B CA 1
ATOM 3340 C C . GLY B 1 160 ? -12.578 -11.336 5.223 1 98.69 160 GLY B C 1
ATOM 3341 O O . GLY B 1 160 ? -12.773 -10.117 5.254 1 98.69 160 GLY B O 1
ATOM 3342 N N . ARG B 1 161 ? -13.523 -12.164 4.965 1 98.44 161 ARG B N 1
ATOM 3343 C CA . ARG B 1 161 ? -14.758 -11.766 4.297 1 98.44 161 ARG B CA 1
ATOM 3344 C C . ARG B 1 161 ? -15.664 -10.977 5.242 1 98.44 161 ARG B C 1
ATOM 3346 O O . ARG B 1 161 ? -16.312 -10.016 4.828 1 98.44 161 ARG B O 1
ATOM 3353 N N . ASP B 1 162 ? -15.766 -11.383 6.465 1 97.69 162 ASP B N 1
ATOM 3354 C CA . ASP B 1 162 ? -16.562 -10.617 7.414 1 97.69 162 ASP B CA 1
ATOM 3355 C C . ASP B 1 162 ? -16.047 -9.188 7.543 1 97.69 162 ASP B C 1
ATOM 3357 O O . ASP B 1 162 ? -16.828 -8.234 7.543 1 97.69 162 ASP B O 1
ATOM 3361 N N . ALA B 1 163 ? -14.727 -9.008 7.629 1 97.38 163 ALA B N 1
ATOM 3362 C CA . ALA B 1 163 ? -14.125 -7.68 7.672 1 97.38 163 ALA B CA 1
ATOM 3363 C C . ALA B 1 163 ? -14.422 -6.902 6.391 1 97.38 163 ALA B C 1
ATOM 3365 O O . ALA B 1 163 ? -14.734 -5.711 6.434 1 97.38 163 ALA B O 1
ATOM 3366 N N . GLN B 1 164 ? -14.242 -7.555 5.27 1 96.12 164 GLN B N 1
ATOM 3367 C CA . GLN B 1 164 ? -14.516 -6.961 3.965 1 96.12 164 GLN B CA 1
ATOM 3368 C C . GLN B 1 164 ? -15.953 -6.457 3.875 1 96.12 164 GLN B C 1
ATOM 3370 O O . GLN B 1 164 ? -16.188 -5.328 3.449 1 96.12 164 GLN B O 1
ATOM 3375 N N . PHE B 1 165 ? -16.891 -7.242 4.277 1 95.06 165 PHE B N 1
ATOM 3376 C CA . PHE B 1 165 ? -18.297 -6.918 4.148 1 95.06 165 PHE B CA 1
ATOM 3377 C C . PHE B 1 165 ? -18.719 -5.887 5.188 1 95.06 165 PHE B C 1
ATOM 3379 O O . PHE B 1 165 ? -19.516 -4.992 4.898 1 95.06 165 PHE B O 1
ATOM 3386 N N . ASP B 1 166 ? -18.188 -6.008 6.363 1 94.88 166 ASP B N 1
ATOM 3387 C CA . ASP B 1 166 ? -18.484 -5.051 7.426 1 94.88 166 ASP B CA 1
ATOM 3388 C C . ASP B 1 166 ? -18.078 -3.635 7.02 1 94.88 166 ASP B C 1
ATOM 3390 O O . ASP B 1 166 ? -18.812 -2.676 7.281 1 94.88 166 ASP B O 1
ATOM 3394 N N . ASP B 1 167 ? -16.953 -3.467 6.355 1 95.31 167 ASP B N 1
ATOM 3395 C CA . ASP B 1 167 ? -16.375 -2.152 6.117 1 95.31 167 ASP B CA 1
ATOM 3396 C C . ASP B 1 167 ? -16.828 -1.584 4.773 1 95.31 167 ASP B C 1
ATOM 3398 O O . ASP B 1 167 ? -16.844 -0.365 4.586 1 95.31 167 ASP B O 1
ATOM 3402 N N . GLY B 1 168 ? -17.156 -2.471 3.844 1 95.12 168 GLY B N 1
ATOM 3403 C CA . GLY B 1 168 ? -17.375 -2.031 2.477 1 95.12 168 GLY B CA 1
ATOM 3404 C C . GLY B 1 168 ? -16.094 -1.767 1.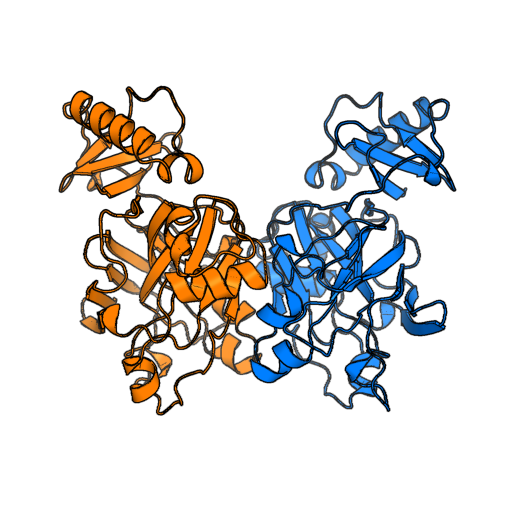713 1 95.12 168 GLY B C 1
ATOM 3405 O O . GLY B 1 168 ? -16.031 -1.972 0.499 1 95.12 168 GLY B O 1
ATOM 3406 N N . GLN B 1 169 ? -15.039 -1.328 2.387 1 97.56 169 GLN B N 1
ATOM 3407 C CA . GLN B 1 169 ? -13.688 -1.263 1.844 1 97.56 169 GLN B CA 1
ATOM 3408 C C . GLN B 1 169 ? -12.945 -2.578 2.059 1 97.56 169 GLN B C 1
ATOM 3410 O O . GLN B 1 169 ? -13.031 -3.178 3.133 1 97.56 169 GLN B O 1
ATOM 3415 N N . PHE B 1 170 ? -12.188 -3.018 1.118 1 98.44 170 PHE B N 1
ATOM 3416 C CA . PHE B 1 170 ? -11.609 -4.355 1.143 1 98.44 170 PHE B CA 1
ATOM 3417 C C . PHE B 1 170 ? -10.305 -4.367 1.928 1 98.44 170 PHE B C 1
ATOM 3419 O O . PHE B 1 170 ? -9.836 -5.426 2.354 1 98.44 170 PHE B O 1
ATOM 3426 N N . PHE B 1 171 ? -9.695 -3.26 2.211 1 98.69 171 PHE B N 1
ATOM 3427 C CA . PHE B 1 171 ? -8.32 -3.17 2.684 1 98.69 171 PHE B CA 1
ATOM 3428 C C . PHE B 1 171 ? -8.133 -3.988 3.955 1 98.69 171 PHE B C 1
ATOM 3430 O O . PHE B 1 171 ? -7.215 -4.809 4.039 1 98.69 171 PHE B O 1
ATOM 3437 N N . ARG B 1 172 ? -8.977 -3.805 4.906 1 98.56 172 ARG B N 1
ATOM 3438 C CA . ARG B 1 172 ? -8.812 -4.527 6.164 1 98.56 172 ARG B CA 1
ATOM 3439 C C . ARG B 1 172 ? -8.859 -6.035 5.938 1 98.56 172 ARG B C 1
ATOM 3441 O O . ARG B 1 172 ? -7.941 -6.758 6.34 1 98.56 172 ARG B O 1
ATOM 3448 N N . GLY B 1 173 ? -9.844 -6.523 5.238 1 98.69 173 GLY B N 1
ATOM 3449 C CA . GLY B 1 173 ? -10.016 -7.953 5.027 1 98.69 173 GLY B CA 1
ATOM 3450 C C . GLY B 1 173 ? -8.93 -8.562 4.164 1 98.69 173 GLY B C 1
ATOM 3451 O O . GLY B 1 173 ? -8.734 -9.781 4.18 1 98.69 173 GLY B O 1
ATOM 3452 N N . LYS B 1 174 ? -8.227 -7.723 3.438 1 98.81 174 LYS B N 1
ATOM 3453 C CA . LYS B 1 174 ? -7.246 -8.219 2.475 1 98.81 174 LYS B CA 1
ATOM 3454 C C . LYS B 1 174 ? -5.824 -8.062 3.004 1 98.81 174 LYS B C 1
ATOM 3456 O O . LYS B 1 174 ? -4.879 -8.602 2.428 1 98.81 174 LYS B O 1
ATOM 3461 N N . SER B 1 175 ? -5.652 -7.383 4.188 1 98.81 175 SER B N 1
ATOM 3462 C CA . SER B 1 175 ? -4.316 -6.891 4.504 1 98.81 175 SER B CA 1
ATOM 3463 C C . SER B 1 175 ? -3.803 -7.484 5.812 1 98.81 175 SER B C 1
ATOM 3465 O O . SER B 1 175 ? -2.766 -7.062 6.328 1 98.81 175 SER B O 1
ATOM 3467 N N . TYR B 1 176 ? -4.492 -8.461 6.359 1 98.75 176 TYR B N 1
ATOM 3468 C CA . TYR B 1 176 ? -3.914 -9.117 7.527 1 98.75 176 TYR B CA 1
ATOM 3469 C C . TYR B 1 176 ? -2.547 -9.703 7.199 1 98.75 176 TYR B C 1
ATOM 3471 O O . TYR B 1 176 ? -2.312 -10.156 6.074 1 98.75 176 TYR B O 1
ATOM 3479 N N . ASP B 1 177 ? -1.642 -9.688 8.164 1 98.62 177 ASP B N 1
ATOM 3480 C CA . ASP B 1 177 ? -0.382 -10.398 7.957 1 98.62 177 ASP B CA 1
ATOM 3481 C C . ASP B 1 177 ? -0.629 -11.828 7.5 1 98.62 177 ASP B C 1
ATOM 3483 O O . ASP B 1 177 ? -1.537 -12.5 7.996 1 98.62 177 ASP B O 1
ATOM 3487 N N . THR B 1 178 ? 0.119 -12.312 6.48 1 98.81 178 THR B N 1
ATOM 3488 C CA . THR B 1 178 ? 0.16 -13.664 5.93 1 98.81 178 THR B CA 1
ATOM 3489 C C . THR B 1 178 ? -0.953 -13.867 4.902 1 98.81 178 THR B C 1
ATOM 3491 O O . THR B 1 178 ? -1.158 -14.977 4.41 1 98.81 178 THR B O 1
ATOM 3494 N N . PHE B 1 179 ? -1.72 -12.797 4.527 1 98.94 179 PHE B N 1
ATOM 3495 C CA . PHE B 1 179 ? -2.875 -12.938 3.648 1 98.94 179 PHE B CA 1
ATOM 3496 C C . PHE B 1 179 ? -2.465 -12.82 2.188 1 98.94 179 PHE B C 1
ATOM 3498 O O . PHE B 1 179 ? -3.316 -12.68 1.307 1 98.94 179 PHE B O 1
ATOM 3505 N N . ALA B 1 180 ? -1.161 -12.836 1.895 1 98.94 180 ALA B N 1
ATOM 3506 C CA . ALA B 1 180 ? -0.716 -12.836 0.503 1 98.94 180 ALA B CA 1
ATOM 3507 C C . ALA B 1 180 ? 0.404 -13.852 0.289 1 98.94 180 ALA B C 1
ATOM 3509 O O . ALA B 1 180 ? 1.515 -13.484 -0.105 1 98.94 180 ALA B O 1
ATOM 3510 N N . PRO B 1 181 ? 0.105 -15.117 0.532 1 98.94 181 PRO B N 1
ATOM 3511 C CA . PRO B 1 181 ? 1.097 -16.094 0.085 1 98.94 181 PRO B CA 1
ATOM 3512 C C . PRO B 1 181 ? 1.483 -15.922 -1.382 1 98.94 181 PRO B C 1
ATOM 3514 O O . PRO B 1 181 ? 0.615 -15.703 -2.23 1 98.94 181 PRO B O 1
ATOM 3517 N N . MET B 1 182 ? 2.721 -15.984 -1.619 1 98.88 182 MET B N 1
ATOM 3518 C CA . MET B 1 182 ? 3.227 -15.688 -2.957 1 98.88 182 MET B CA 1
ATOM 3519 C C . MET B 1 182 ? 4.328 -16.672 -3.352 1 98.88 182 MET B C 1
ATOM 3521 O O . MET B 1 182 ? 5.199 -16.984 -2.541 1 98.88 182 MET B O 1
ATOM 3525 N N . GLY B 1 183 ? 4.355 -17.188 -4.469 1 98.69 183 GLY B N 1
ATOM 3526 C CA . GLY B 1 183 ? 5.344 -18.141 -4.973 1 98.69 183 GLY B CA 1
ATOM 3527 C C . GLY B 1 183 ? 4.727 -19.312 -5.719 1 98.69 183 GLY B C 1
ATOM 3528 O O . GLY B 1 183 ? 3.682 -19.156 -6.359 1 98.69 183 GLY B O 1
ATOM 3529 N N . PRO B 1 184 ? 5.301 -20.453 -5.824 1 98.38 184 PRO B N 1
ATOM 3530 C CA . PRO B 1 184 ? 6.605 -20.734 -5.219 1 98.38 184 PRO B CA 1
ATOM 3531 C C . PRO B 1 184 ? 7.773 -20.25 -6.07 1 98.38 184 PRO B C 1
ATOM 3533 O O . PRO B 1 184 ? 8.906 -20.188 -5.594 1 98.38 184 PRO B O 1
ATOM 3536 N N . THR B 1 185 ? 7.484 -19.984 -7.398 1 98.75 185 THR B N 1
ATOM 3537 C CA . THR B 1 185 ? 8.57 -19.594 -8.297 1 98.75 185 THR B CA 1
ATOM 3538 C C . THR B 1 185 ? 8.273 -18.234 -8.93 1 98.75 185 THR B C 1
ATOM 3540 O O . THR B 1 185 ? 7.172 -17.703 -8.789 1 98.75 185 THR B O 1
ATOM 3543 N N . PHE B 1 186 ? 9.242 -17.656 -9.469 1 98.81 186 PHE B N 1
ATOM 3544 C CA . PHE B 1 186 ? 9.188 -16.5 -10.367 1 98.81 186 PHE B CA 1
ATOM 3545 C C . PHE B 1 186 ? 9.516 -16.906 -11.797 1 98.81 186 PHE B C 1
ATOM 3547 O O . PHE B 1 186 ? 10.586 -17.469 -12.062 1 98.81 186 PHE B O 1
ATOM 3554 N N . VAL B 1 187 ? 8.625 -16.672 -12.68 1 98.88 187 VAL B N 1
ATOM 3555 C CA . VAL B 1 187 ? 8.82 -17.016 -14.086 1 98.88 187 VAL B CA 1
ATOM 3556 C C . VAL B 1 187 ? 8.953 -15.742 -14.914 1 98.88 187 VAL B C 1
ATOM 3558 O O . VAL B 1 187 ? 8.023 -14.93 -14.969 1 98.88 187 VAL B O 1
ATOM 3561 N N . PRO B 1 188 ? 10.086 -15.547 -15.539 1 98.62 188 PRO B N 1
ATOM 3562 C CA . PRO B 1 188 ? 10.297 -14.32 -16.312 1 98.62 188 PRO B CA 1
ATOM 3563 C C . PRO B 1 188 ? 9.242 -14.117 -17.391 1 98.62 188 PRO B C 1
ATOM 3565 O O . PRO B 1 188 ? 8.727 -15.094 -17.953 1 98.62 188 PRO B O 1
ATOM 3568 N N . GLU B 1 189 ? 8.969 -12.883 -17.625 1 98.06 189 GLU B N 1
ATOM 3569 C CA . GLU B 1 189 ? 8.094 -12.531 -18.734 1 98.06 189 GLU B CA 1
ATOM 3570 C C . GLU B 1 189 ? 8.578 -13.172 -20.047 1 98.06 189 GLU B C 1
ATOM 3572 O O . GLU B 1 189 ? 9.781 -13.203 -20.312 1 98.06 189 GLU B O 1
ATOM 3577 N N . GLY B 1 190 ? 7.703 -13.734 -20.844 1 96.62 190 GLY B N 1
ATOM 3578 C CA . GLY B 1 190 ? 8.055 -14.375 -22.094 1 96.62 190 GLY B CA 1
ATOM 3579 C C . GLY B 1 190 ? 8.133 -15.883 -22 1 96.62 190 GLY B C 1
ATOM 3580 O O . GLY B 1 190 ? 8.117 -16.578 -23.016 1 96.62 190 GLY B O 1
ATOM 3581 N N . ASP B 1 191 ? 8.305 -16.406 -20.797 1 97.88 191 ASP B N 1
ATOM 3582 C CA . ASP B 1 191 ? 8.453 -17.844 -20.625 1 97.88 191 ASP B CA 1
ATOM 3583 C C . ASP B 1 191 ? 7.094 -18.531 -20.531 1 97.88 191 ASP B C 1
ATOM 3585 O O . ASP B 1 191 ? 7 -19.75 -20.656 1 97.88 191 ASP B O 1
ATOM 3589 N N . VAL B 1 192 ? 6.051 -17.766 -20.266 1 98.19 192 VAL B N 1
ATOM 3590 C CA . VAL B 1 192 ? 4.68 -18.266 -20.281 1 98.19 192 VAL B CA 1
ATOM 3591 C C . VAL B 1 192 ? 3.766 -17.234 -20.938 1 98.19 192 VAL B C 1
ATOM 3593 O O . VAL B 1 192 ? 4.121 -16.047 -21.047 1 98.19 192 VAL B O 1
ATOM 3596 N N . ASP B 1 193 ? 2.641 -17.672 -21.406 1 98.69 193 ASP B N 1
ATOM 3597 C CA . ASP B 1 193 ? 1.584 -16.766 -21.859 1 98.69 193 ASP B CA 1
ATOM 3598 C C . ASP B 1 193 ? 0.605 -16.469 -20.719 1 98.69 193 ASP B C 1
ATOM 3600 O O . ASP B 1 193 ? -0.213 -17.328 -20.359 1 98.69 193 ASP B O 1
ATOM 3604 N N . PRO B 1 194 ? 0.658 -15.312 -20.172 1 98.88 194 PRO B N 1
ATOM 3605 C CA . PRO B 1 194 ? -0.18 -15.031 -19 1 98.88 194 PRO B CA 1
ATOM 3606 C C . PRO B 1 194 ? -1.672 -15.062 -19.328 1 98.88 194 PRO B C 1
ATOM 3608 O O . PRO B 1 194 ? -2.506 -15.023 -18.422 1 98.88 194 PRO B O 1
ATOM 3611 N N . HIS B 1 195 ? -2.004 -15.203 -20.562 1 98.88 195 HIS B N 1
ATOM 3612 C CA . HIS B 1 195 ? -3.402 -15.188 -20.969 1 98.88 195 HIS B CA 1
ATOM 3613 C C . HIS B 1 195 ? -3.881 -16.594 -21.344 1 98.88 195 HIS B C 1
ATOM 3615 O O . HIS B 1 195 ? -4.934 -16.734 -21.969 1 98.88 195 HIS B O 1
ATOM 3621 N N . ASP B 1 196 ? -3.123 -17.562 -21.016 1 98.81 196 ASP B N 1
ATOM 3622 C CA . ASP B 1 196 ? -3.492 -18.953 -21.281 1 98.81 196 ASP B CA 1
ATOM 3623 C C . ASP B 1 196 ? -2.779 -19.891 -20.312 1 98.81 196 ASP B C 1
ATOM 3625 O O . ASP B 1 196 ? -2.039 -20.781 -20.734 1 98.81 196 ASP B O 1
ATOM 3629 N N . LEU B 1 197 ? -3.037 -19.75 -19.047 1 98.94 197 LEU B N 1
ATOM 3630 C CA . LEU B 1 197 ? -2.5 -20.594 -17.984 1 98.94 197 LEU B CA 1
ATOM 3631 C C . LEU B 1 197 ? -3.625 -21.219 -17.156 1 98.94 197 LEU B C 1
ATOM 3633 O O . LEU B 1 197 ? -4.523 -20.516 -16.688 1 98.94 197 LEU B O 1
ATOM 3637 N N . ASP B 1 198 ? -3.566 -22.5 -17 1 98.94 198 ASP B N 1
ATOM 3638 C CA . ASP B 1 198 ? -4.488 -23.141 -16.078 1 98.94 198 ASP B CA 1
ATOM 3639 C C . ASP B 1 198 ? -4.219 -22.688 -14.633 1 98.94 198 ASP B C 1
ATOM 3641 O O . ASP B 1 198 ? -3.064 -22.562 -14.227 1 98.94 198 ASP B O 1
ATOM 3645 N N . VAL B 1 199 ? -5.285 -22.422 -13.867 1 98.94 199 VAL B N 1
ATOM 3646 C CA . VAL B 1 199 ? -5.172 -22.047 -12.461 1 98.94 199 VAL B CA 1
ATOM 3647 C C . VAL B 1 199 ? -6.078 -22.938 -11.617 1 98.94 199 VAL B C 1
ATOM 3649 O O . VAL B 1 199 ? -7.152 -23.344 -12.07 1 98.94 199 VAL B O 1
ATOM 3652 N N . ALA B 1 200 ? -5.652 -23.25 -10.438 1 98.94 200 ALA B N 1
ATOM 3653 C CA . ALA B 1 200 ? -6.461 -24.062 -9.531 1 98.94 200 ALA B CA 1
ATOM 3654 C C . ALA B 1 200 ? -6.129 -23.75 -8.07 1 98.94 200 ALA B C 1
ATOM 3656 O O . ALA B 1 200 ? -5.008 -23.359 -7.754 1 98.94 200 ALA B O 1
ATOM 3657 N N . CYS B 1 201 ? -7.082 -23.922 -7.254 1 98.94 201 CYS B N 1
ATOM 3658 C CA . CYS B 1 201 ? -6.934 -23.875 -5.805 1 98.94 201 CYS B CA 1
ATOM 3659 C C . CYS B 1 201 ? -7.516 -25.125 -5.156 1 98.94 201 CYS B C 1
ATOM 3661 O O . CYS B 1 201 ? -8.617 -25.562 -5.512 1 98.94 201 CYS B O 1
ATOM 3663 N N . ARG B 1 202 ? -6.805 -25.75 -4.348 1 98.94 202 ARG B N 1
ATOM 3664 C CA . ARG B 1 202 ? -7.262 -26.906 -3.59 1 98.94 202 ARG B CA 1
ATOM 3665 C C . ARG B 1 202 ? -7.141 -26.672 -2.088 1 98.94 202 ARG B C 1
ATOM 3667 O O . ARG B 1 202 ? -6.168 -26.078 -1.628 1 98.94 202 ARG B O 1
ATOM 3674 N N . VAL B 1 203 ? -8.078 -27.062 -1.341 1 98.94 203 VAL B N 1
ATOM 3675 C CA . VAL B 1 203 ? -8.062 -27.094 0.118 1 98.94 203 VAL B CA 1
ATOM 3676 C C . VAL B 1 203 ? -8.102 -28.531 0.612 1 98.94 203 VAL B C 1
ATOM 3678 O O . VAL B 1 203 ? -9.047 -29.266 0.312 1 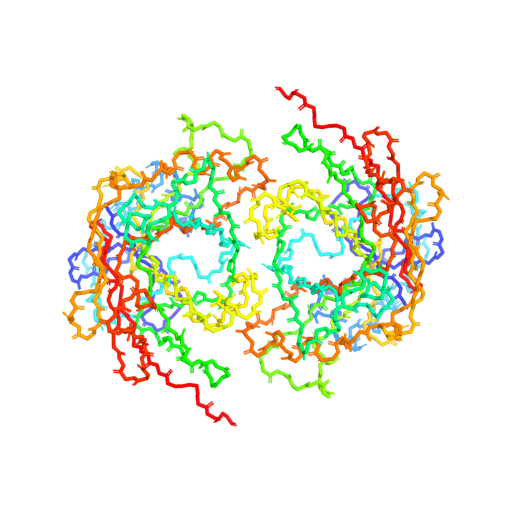98.94 203 VAL B O 1
ATOM 3681 N N . ASN B 1 204 ? -7.039 -28.938 1.305 1 98.75 204 ASN B N 1
ATOM 3682 C CA . ASN B 1 204 ? -6.898 -30.312 1.752 1 98.75 204 ASN B CA 1
ATOM 3683 C C . ASN B 1 204 ? -7.02 -31.297 0.588 1 98.75 204 ASN B C 1
ATOM 3685 O O . ASN B 1 204 ? -7.684 -32.344 0.705 1 98.75 204 ASN B O 1
ATOM 3689 N N . GLY B 1 205 ? -6.559 -30.875 -0.519 1 98.56 205 GLY B N 1
ATOM 3690 C CA . GLY B 1 205 ? -6.488 -31.75 -1.674 1 98.56 205 GLY B CA 1
ATOM 3691 C C . GLY B 1 205 ? -7.73 -31.703 -2.543 1 98.56 205 GLY B C 1
ATOM 3692 O O . GLY B 1 205 ? -7.742 -32.219 -3.654 1 98.56 205 GLY B O 1
ATOM 3693 N N . GLU B 1 206 ? -8.766 -31.078 -2.072 1 98.69 206 GLU B N 1
ATOM 3694 C CA . GLU B 1 206 ? -10 -30.984 -2.838 1 98.69 206 GLU B CA 1
ATOM 3695 C C . GLU B 1 206 ? -10.016 -29.719 -3.695 1 98.69 206 GLU B C 1
ATOM 3697 O O . GLU B 1 206 ? -9.812 -28.625 -3.189 1 98.69 206 GLU B O 1
ATOM 3702 N N . THR B 1 207 ? -10.32 -29.922 -4.949 1 98.75 207 THR B N 1
ATOM 3703 C CA . THR B 1 207 ? -10.344 -28.781 -5.867 1 98.75 207 THR B CA 1
ATOM 3704 C C . THR B 1 207 ? -11.516 -27.859 -5.547 1 98.75 207 THR B C 1
ATOM 3706 O O . THR B 1 207 ? -12.664 -28.297 -5.5 1 98.75 207 THR B O 1
ATOM 3709 N N . LYS B 1 208 ? -11.211 -26.594 -5.285 1 98.62 208 LYS B N 1
ATOM 3710 C CA . LYS B 1 208 ? -12.211 -25.578 -4.984 1 98.62 208 LYS B CA 1
ATOM 3711 C C . LYS B 1 208 ? -12.375 -24.594 -6.137 1 98.62 208 LYS B C 1
ATOM 3713 O O . LYS B 1 208 ? -13.469 -24.094 -6.395 1 98.62 208 LYS B O 1
ATOM 3718 N N . GLN B 1 209 ? -11.297 -24.25 -6.781 1 98.62 209 GLN B N 1
ATOM 3719 C CA . GLN B 1 209 ? -11.281 -23.391 -7.961 1 98.62 209 GLN B CA 1
ATOM 3720 C C . GLN B 1 209 ? -10.523 -24.062 -9.109 1 98.62 209 GLN B C 1
ATOM 3722 O O . GLN B 1 209 ? -9.516 -24.734 -8.891 1 98.62 209 GLN B O 1
ATOM 3727 N N . GLU B 1 210 ? -10.977 -23.938 -10.273 1 98.62 210 GLU B N 1
ATOM 3728 C CA . GLU B 1 210 ? -10.367 -24.438 -11.508 1 98.62 210 GLU B CA 1
ATOM 3729 C C . GLU B 1 210 ? -10.789 -23.594 -12.703 1 98.62 210 GLU B C 1
ATOM 3731 O O . GLU B 1 210 ? -11.977 -23.406 -12.961 1 98.62 210 GLU B O 1
ATOM 3736 N N . SER B 1 211 ? -9.852 -23.016 -13.359 1 98.81 211 SER B N 1
ATOM 3737 C CA . SER B 1 211 ? -10.117 -22.109 -14.477 1 98.81 211 SER B CA 1
ATOM 3738 C C . SER B 1 211 ? -8.867 -21.891 -15.328 1 98.81 211 SER B C 1
ATOM 3740 O O . SER B 1 211 ? -7.984 -22.75 -15.367 1 98.81 211 SER B O 1
ATOM 3742 N N . ASN B 1 212 ? -8.836 -20.953 -16.141 1 98.94 212 ASN B N 1
ATOM 3743 C CA . ASN B 1 212 ? -7.742 -20.531 -17.016 1 98.94 212 ASN B CA 1
ATOM 3744 C C . ASN B 1 212 ? -7.668 -19.016 -17.141 1 98.94 212 ASN B C 1
ATOM 3746 O O . ASN B 1 212 ? -8.695 -18.344 -17.156 1 98.94 212 ASN B O 1
ATOM 3750 N N . THR B 1 213 ? -6.496 -18.469 -17.297 1 98.88 213 THR B N 1
ATOM 3751 C CA . THR B 1 213 ? -6.328 -17.016 -17.375 1 98.88 213 THR B CA 1
ATOM 3752 C C . THR B 1 213 ? -6.898 -16.469 -18.672 1 98.88 213 THR B C 1
ATOM 3754 O O . THR B 1 213 ? -7.051 -15.258 -18.828 1 98.88 213 THR B O 1
ATOM 3757 N N . SER B 1 214 ? -7.258 -17.312 -19.625 1 98.75 214 SER B N 1
ATOM 3758 C CA . SER B 1 214 ? -7.977 -16.859 -20.797 1 98.75 214 SER B CA 1
ATOM 3759 C C . SER B 1 214 ? -9.352 -16.312 -20.438 1 98.75 214 SER B C 1
ATOM 3761 O O . SER B 1 214 ? -10.008 -15.664 -21.266 1 98.75 214 SER B O 1
ATOM 3763 N N . GLU B 1 215 ? -9.781 -16.578 -19.234 1 98.56 215 GLU B N 1
ATOM 3764 C CA . GLU B 1 215 ? -11.062 -16.078 -18.734 1 98.56 215 GLU B CA 1
ATOM 3765 C C . GLU B 1 215 ? -10.945 -14.648 -18.234 1 98.56 215 GLU B C 1
ATOM 3767 O O . GLU B 1 215 ? -11.938 -14.039 -17.828 1 98.56 215 GLU B O 1
ATOM 3772 N N . PHE B 1 216 ? -9.742 -14.055 -18.266 1 98.81 216 PHE B N 1
ATOM 3773 C CA . PHE B 1 216 ? -9.586 -12.672 -17.844 1 98.81 216 PHE B CA 1
ATOM 3774 C C . PHE B 1 216 ? -10.555 -11.766 -18.578 1 98.81 216 PHE B C 1
ATOM 3776 O O . PHE B 1 216 ? -10.703 -11.875 -19.797 1 98.81 216 PHE B O 1
ATOM 3783 N N . ILE B 1 217 ? -11.188 -10.945 -17.906 1 98.69 217 ILE B N 1
ATOM 3784 C CA . ILE B 1 217 ? -11.977 -9.875 -18.5 1 98.69 217 ILE B CA 1
ATOM 3785 C C . ILE B 1 217 ? -11.055 -8.789 -19.062 1 98.69 217 ILE B C 1
ATOM 3787 O O . ILE B 1 217 ? -11.211 -8.359 -20.203 1 98.69 217 ILE B O 1
ATOM 3791 N N . PHE B 1 218 ? -10.094 -8.336 -18.219 1 98.88 218 PHE B N 1
ATOM 3792 C CA . PHE B 1 218 ? -9.016 -7.438 -18.609 1 98.88 218 PHE B CA 1
ATOM 3793 C C . PHE B 1 218 ? -7.672 -8.156 -18.578 1 98.88 218 PHE B C 1
ATOM 3795 O O . PHE B 1 218 ? -7.293 -8.727 -17.547 1 98.88 218 PHE B O 1
ATOM 3802 N N . GLY B 1 219 ? -6.984 -8.172 -19.656 1 98.88 219 GLY B N 1
ATOM 3803 C CA . GLY B 1 219 ? -5.68 -8.805 -19.734 1 98.88 219 GLY B CA 1
ATOM 3804 C C . GLY B 1 219 ? -4.609 -8.062 -18.953 1 98.88 219 GLY B C 1
ATOM 3805 O O . GLY B 1 219 ? -4.836 -6.945 -18.5 1 98.88 219 GLY B O 1
ATOM 3806 N N . VAL B 1 220 ? -3.5 -8.703 -18.844 1 98.94 220 VAL B N 1
ATOM 3807 C CA . VAL B 1 220 ? -2.381 -8.133 -18.109 1 98.94 220 VAL B CA 1
ATOM 3808 C C . VAL B 1 220 ? -1.979 -6.797 -18.719 1 98.94 220 VAL B C 1
ATOM 3810 O O . VAL B 1 220 ? -1.695 -5.836 -18 1 98.94 220 VAL B O 1
ATOM 3813 N N . ASP B 1 221 ? -1.913 -6.707 -20.016 1 98.88 221 ASP B N 1
ATOM 3814 C CA . ASP B 1 221 ? -1.546 -5.488 -20.734 1 98.88 221 ASP B CA 1
ATOM 3815 C C . ASP B 1 221 ? -2.514 -4.352 -20.406 1 98.88 221 ASP B C 1
ATOM 3817 O O . ASP B 1 221 ? -2.09 -3.232 -20.109 1 98.88 221 ASP B O 1
ATOM 3821 N N . GLU B 1 222 ? -3.863 -4.645 -20.406 1 98.88 222 GLU B N 1
ATOM 3822 C CA . GLU B 1 222 ? -4.895 -3.652 -20.109 1 98.88 222 GLU B CA 1
ATOM 3823 C C . GLU B 1 222 ? -4.805 -3.178 -18.672 1 98.88 222 GLU B C 1
ATOM 3825 O O . GLU B 1 222 ? -4.965 -1.987 -18.391 1 98.88 222 GLU B O 1
ATOM 3830 N N . VAL B 1 223 ? -4.547 -4.098 -17.797 1 98.94 223 VAL B N 1
ATOM 3831 C CA . VAL B 1 223 ? -4.477 -3.785 -16.375 1 98.94 223 VAL B CA 1
ATOM 3832 C C . VAL B 1 223 ? -3.264 -2.9 -16.109 1 98.94 223 VAL B C 1
ATOM 3834 O O . VAL B 1 223 ? -3.354 -1.93 -15.352 1 98.94 223 VAL B O 1
ATOM 3837 N N . VAL B 1 224 ? -2.123 -3.23 -16.703 1 98.94 224 VAL B N 1
ATOM 3838 C CA . VAL B 1 224 ? -0.919 -2.426 -16.531 1 98.94 224 VAL B CA 1
ATOM 3839 C C . VAL B 1 224 ? -1.154 -1.017 -17.062 1 98.94 224 VAL B C 1
ATOM 3841 O O . VAL B 1 224 ? -0.78 -0.029 -16.422 1 98.94 224 VAL B O 1
ATOM 3844 N N . GLU B 1 225 ? -1.752 -0.925 -18.25 1 98.94 225 GLU B N 1
ATOM 3845 C CA . GLU B 1 225 ? -2.09 0.38 -18.812 1 98.94 225 GLU B CA 1
ATOM 3846 C C . GLU B 1 225 ? -2.984 1.173 -17.859 1 98.94 225 GLU B C 1
ATOM 3848 O O . GLU B 1 225 ? -2.693 2.328 -17.547 1 98.94 225 GLU B O 1
ATOM 3853 N N . TYR B 1 226 ? -4.023 0.512 -17.406 1 98.88 226 TYR B N 1
ATOM 3854 C CA . TYR B 1 226 ? -5.012 1.169 -16.547 1 98.88 226 TYR B CA 1
ATOM 3855 C C . TYR B 1 226 ? -4.379 1.66 -15.258 1 98.88 226 TYR B C 1
ATOM 3857 O O . TYR B 1 226 ? -4.508 2.834 -14.898 1 98.88 226 TYR B O 1
ATOM 3865 N N . ILE B 1 227 ? -3.662 0.813 -14.547 1 98.94 227 ILE B N 1
ATOM 3866 C CA . ILE B 1 227 ? -3.094 1.134 -13.242 1 98.94 227 ILE B CA 1
ATOM 3867 C C . ILE B 1 227 ? -2.004 2.191 -13.398 1 98.94 227 ILE B C 1
ATOM 3869 O O . ILE B 1 227 ? -1.928 3.135 -12.609 1 98.94 227 ILE B O 1
ATOM 3873 N N . SER B 1 228 ? -1.14 2.072 -14.422 1 98.88 228 SER B N 1
ATOM 3874 C CA . SER B 1 228 ? -0.029 3 -14.609 1 98.88 228 SER B CA 1
ATOM 3875 C C . SER B 1 228 ? -0.528 4.398 -14.953 1 98.88 228 SER B C 1
ATOM 3877 O O . SER B 1 228 ? 0.219 5.371 -14.852 1 98.88 228 SER B O 1
ATOM 3879 N N . GLY B 1 229 ? -1.737 4.512 -15.43 1 98.38 229 GLY B N 1
ATOM 3880 C CA . GLY B 1 229 ? -2.361 5.805 -15.672 1 98.38 229 GLY B CA 1
ATOM 3881 C C . GLY B 1 229 ? -2.861 6.473 -14.406 1 98.38 229 GLY B C 1
ATOM 3882 O O . GLY B 1 229 ? -3.176 7.664 -14.406 1 98.38 229 GLY B O 1
ATOM 3883 N N . ILE B 1 230 ? -2.936 5.766 -13.344 1 98.62 230 ILE B N 1
ATOM 3884 C CA . ILE B 1 230 ? -3.436 6.246 -12.055 1 98.62 230 ILE B CA 1
ATOM 3885 C C . ILE B 1 230 ? -2.268 6.477 -11.102 1 98.62 230 ILE B C 1
ATOM 3887 O O . ILE B 1 230 ? -2.105 7.574 -10.562 1 98.62 230 ILE B O 1
ATOM 3891 N N . THR B 1 231 ? -1.488 5.453 -10.93 1 98.81 231 THR B N 1
ATOM 3892 C CA . THR B 1 231 ? -0.344 5.484 -10.031 1 98.81 231 THR B CA 1
ATOM 3893 C C . THR B 1 231 ? 0.887 4.871 -10.695 1 98.81 231 THR B C 1
ATOM 3895 O O . THR B 1 231 ? 0.783 3.861 -11.391 1 98.81 231 THR B O 1
ATOM 3898 N N . THR B 1 232 ? 2.01 5.5 -10.508 1 98.81 232 THR B N 1
ATOM 3899 C CA . THR B 1 232 ? 3.26 4.98 -11.047 1 98.81 232 THR B CA 1
ATOM 3900 C C . THR B 1 232 ? 3.57 3.605 -10.461 1 98.81 232 THR B C 1
ATOM 3902 O O . THR B 1 232 ? 3.473 3.404 -9.25 1 98.81 232 THR B O 1
ATOM 3905 N N . LEU B 1 233 ? 3.816 2.662 -11.336 1 98.88 233 LEU B N 1
ATOM 3906 C CA . LEU B 1 233 ? 4.301 1.354 -10.906 1 98.88 233 LEU B CA 1
ATOM 3907 C C . LEU B 1 233 ? 5.824 1.318 -10.891 1 98.88 233 LEU B C 1
ATOM 3909 O O . LEU B 1 233 ? 6.473 1.814 -11.82 1 98.88 233 LEU B O 1
ATOM 3913 N N . ARG B 1 234 ? 6.41 0.784 -9.859 1 98.69 234 ARG B N 1
ATOM 3914 C CA . ARG B 1 234 ? 7.855 0.699 -9.695 1 98.69 234 ARG B CA 1
ATOM 3915 C C . ARG B 1 234 ? 8.32 -0.753 -9.672 1 98.69 234 ARG B C 1
ATOM 3917 O O . ARG B 1 234 ? 7.535 -1.657 -9.375 1 98.69 234 ARG B O 1
ATOM 3924 N N . PRO B 1 235 ? 9.617 -0.985 -10.023 1 98.62 235 PRO B N 1
ATOM 3925 C CA . PRO B 1 235 ? 10.125 -2.352 -9.883 1 98.62 235 PRO B CA 1
ATOM 3926 C C . PRO B 1 235 ? 9.867 -2.938 -8.5 1 98.62 235 PRO B C 1
ATOM 3928 O O . PRO B 1 235 ? 10.148 -2.287 -7.488 1 98.62 235 PRO B O 1
ATOM 3931 N N . GLY B 1 236 ? 9.242 -4.094 -8.484 1 98.38 236 GLY B N 1
ATOM 3932 C CA . GLY B 1 236 ? 8.93 -4.746 -7.223 1 98.38 236 GLY B CA 1
ATOM 3933 C C . GLY B 1 236 ? 7.469 -4.637 -6.836 1 98.38 236 GLY B C 1
ATOM 3934 O O . GLY B 1 236 ? 6.996 -5.367 -5.965 1 98.38 236 GLY B O 1
ATOM 3935 N N . ASP B 1 237 ? 6.766 -3.646 -7.445 1 98.88 237 ASP B N 1
ATOM 3936 C CA . ASP B 1 237 ? 5.316 -3.67 -7.273 1 98.88 237 ASP B CA 1
ATOM 3937 C C . ASP B 1 237 ? 4.715 -4.953 -7.848 1 98.88 237 ASP B C 1
ATOM 3939 O O . ASP B 1 237 ? 5.285 -5.559 -8.758 1 98.88 237 ASP B O 1
ATOM 3943 N N . VAL B 1 238 ? 3.6 -5.383 -7.273 1 98.94 238 VAL B N 1
ATOM 3944 C CA . VAL B 1 238 ? 2.926 -6.602 -7.719 1 98.94 238 VAL B CA 1
ATOM 3945 C C . VAL B 1 238 ? 1.463 -6.297 -8.031 1 98.94 238 VAL B C 1
ATOM 3947 O O . VAL B 1 238 ? 0.798 -5.574 -7.289 1 98.94 238 VAL B O 1
ATOM 3950 N N . ILE B 1 239 ? 0.993 -6.785 -9.133 1 99 239 ILE B N 1
ATOM 3951 C CA . ILE B 1 239 ? -0.425 -6.762 -9.477 1 99 239 ILE B CA 1
ATOM 3952 C C . ILE B 1 239 ? -1.025 -8.156 -9.289 1 99 239 ILE B C 1
ATOM 3954 O O . ILE B 1 239 ? -0.52 -9.133 -9.836 1 99 239 ILE B O 1
ATOM 3958 N N . SER B 1 240 ? -1.982 -8.281 -8.438 1 98.94 240 SER B N 1
ATOM 3959 C CA . SER B 1 240 ? -2.787 -9.492 -8.305 1 98.94 240 SER B CA 1
ATOM 3960 C C . SER B 1 240 ? -4.023 -9.43 -9.195 1 98.94 240 SER B C 1
ATOM 3962 O O . SER B 1 240 ? -4.898 -8.586 -9.008 1 98.94 240 SER B O 1
ATOM 3964 N N . THR B 1 241 ? -4.211 -10.281 -10.094 1 98.88 241 THR B N 1
ATOM 3965 C CA . THR B 1 241 ? -4.988 -10.031 -11.297 1 98.88 241 THR B CA 1
ATOM 3966 C C . THR B 1 241 ? -6.43 -10.5 -11.125 1 98.88 241 THR B C 1
ATOM 3968 O O . THR B 1 241 ? -7.207 -10.523 -12.078 1 98.88 241 THR B O 1
ATOM 3971 N N . GLY B 1 242 ? -6.805 -10.938 -9.953 1 98.56 242 GLY B N 1
ATOM 3972 C CA . GLY B 1 242 ? -8.156 -11.43 -9.742 1 98.56 242 GLY B CA 1
ATOM 3973 C C . GLY B 1 242 ? -8.234 -12.945 -9.641 1 98.56 242 GLY B C 1
ATOM 3974 O O . GLY B 1 242 ? -7.242 -13.641 -9.883 1 98.56 242 GLY B O 1
ATOM 3975 N N . THR B 1 243 ? -9.359 -13.438 -9.289 1 98.69 243 THR B N 1
ATOM 3976 C CA . THR B 1 243 ? -9.531 -14.859 -9.023 1 98.69 243 THR B CA 1
ATOM 3977 C C . THR B 1 243 ? -10.727 -15.414 -9.812 1 98.69 243 THR B C 1
ATOM 3979 O O . THR B 1 243 ? -11.664 -14.672 -10.117 1 98.69 243 THR B O 1
ATOM 3982 N N . PRO B 1 244 ? -10.695 -16.672 -10.203 1 98.5 244 PRO B N 1
ATOM 3983 C CA . PRO B 1 244 ? -11.844 -17.281 -10.867 1 98.5 244 PRO B CA 1
ATOM 3984 C C . PRO B 1 244 ? -12.938 -17.688 -9.883 1 98.5 244 PRO B C 1
ATOM 3986 O O . PRO B 1 244 ? -12.82 -17.453 -8.68 1 98.5 244 PRO B O 1
ATOM 3989 N N . GLY B 1 245 ? -14.023 -18.281 -10.492 1 97 245 GLY B N 1
ATOM 3990 C CA . GLY B 1 245 ? -15.086 -18.797 -9.656 1 97 245 GLY B CA 1
ATOM 3991 C C . GLY B 1 245 ? -14.625 -19.906 -8.719 1 97 245 GLY B C 1
ATOM 3992 O O . GLY B 1 245 ? -13.516 -20.422 -8.867 1 97 245 GLY B O 1
ATOM 3993 N N . GLY B 1 246 ? -15.469 -20.203 -7.695 1 97.25 246 GLY B N 1
ATOM 3994 C CA . GLY B 1 246 ? -15.18 -21.25 -6.734 1 97.25 246 GLY B CA 1
ATOM 3995 C C . GLY B 1 246 ? -14.703 -20.719 -5.395 1 97.25 246 GLY B C 1
ATOM 3996 O O . GLY B 1 246 ? -14.289 -21.5 -4.531 1 97.25 246 GLY B O 1
ATOM 3997 N N . VAL B 1 247 ? -14.773 -19.422 -5.219 1 96.75 247 VAL B N 1
ATOM 3998 C CA . VAL B 1 247 ? -14.414 -18.781 -3.959 1 96.75 247 VAL B CA 1
ATOM 3999 C C . VAL B 1 247 ? -15.305 -19.297 -2.836 1 96.75 247 VAL B C 1
ATOM 4001 O O . VAL B 1 247 ? -16.5 -19.516 -3.029 1 96.75 247 VAL B O 1
ATOM 4004 N N . GLY B 1 248 ? -14.781 -19.484 -1.693 1 97.81 248 GLY B N 1
ATOM 4005 C CA . GLY B 1 248 ? -15.438 -20.203 -0.612 1 97.81 248 GLY B CA 1
ATOM 4006 C C . GLY B 1 248 ? -16.703 -19.531 -0.132 1 97.81 248 GLY B C 1
ATOM 4007 O O . GLY B 1 248 ? -17.719 -20.188 0.09 1 97.81 248 GLY B O 1
ATOM 4008 N N . ILE B 1 249 ? -16.688 -18.234 0.012 1 97.06 249 ILE B N 1
ATOM 4009 C CA . ILE B 1 249 ? -17.781 -17.5 0.627 1 97.06 249 ILE B CA 1
ATOM 4010 C C . ILE B 1 249 ? -19.016 -17.531 -0.28 1 97.06 249 ILE B C 1
ATOM 4012 O O . ILE B 1 249 ? -20.141 -17.328 0.177 1 97.06 249 ILE B O 1
ATOM 4016 N N . PHE B 1 250 ? -18.828 -17.859 -1.561 1 93.81 250 PHE B N 1
ATOM 4017 C CA . PHE B 1 250 ? -19.938 -17.828 -2.508 1 93.81 250 PHE B CA 1
ATOM 4018 C C . PHE B 1 250 ? -20.453 -19.234 -2.789 1 93.81 250 PHE B C 1
ATOM 4020 O O . PHE B 1 250 ? -21.328 -19.422 -3.641 1 93.81 250 PHE B O 1
ATOM 4027 N N . ARG B 1 251 ? -19.844 -20.172 -2.182 1 94.56 251 ARG B N 1
ATOM 4028 C CA . ARG B 1 251 ? -20.359 -21.547 -2.25 1 94.56 251 ARG B CA 1
ATOM 4029 C C . ARG B 1 251 ? -21.547 -21.719 -1.318 1 94.56 251 ARG B C 1
ATOM 4031 O O . ARG B 1 251 ? -21.766 -20.922 -0.414 1 94.56 251 ARG B O 1
ATOM 4038 N N . ASP B 1 252 ? -22.266 -22.828 -1.584 1 93.81 252 ASP B N 1
ATOM 4039 C CA . ASP B 1 252 ? -23.438 -23.125 -0.765 1 93.81 252 ASP B CA 1
ATOM 4040 C C . ASP B 1 252 ? -23.344 -24.531 -0.191 1 93.81 252 ASP B C 1
ATOM 4042 O O . ASP B 1 252 ? -23.531 -25.516 -0.912 1 93.81 252 ASP B O 1
AT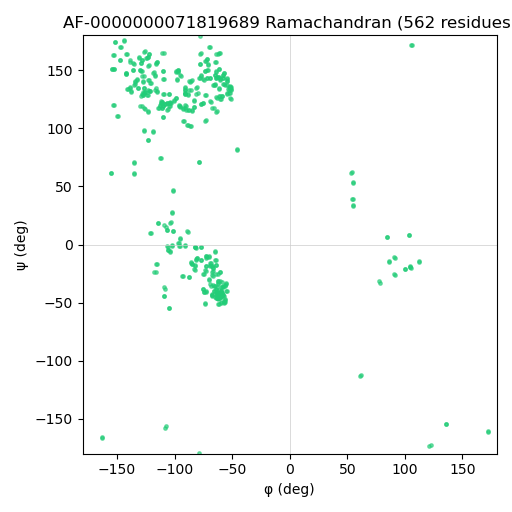OM 4046 N N . PRO B 1 253 ? -23.281 -24.734 1.004 1 96.75 253 PRO B N 1
ATOM 4047 C CA . PRO B 1 253 ? -22.938 -23.688 1.962 1 96.75 253 PRO B CA 1
ATOM 4048 C C . PRO B 1 253 ? -21.516 -23.156 1.77 1 96.75 253 PRO B C 1
ATOM 4050 O O . PRO B 1 253 ? -20.703 -23.797 1.086 1 96.75 253 PRO B O 1
ATOM 4053 N N . PRO B 1 254 ? -21.172 -21.953 2.377 1 97.19 254 PRO B N 1
ATOM 4054 C CA . PRO B 1 254 ? -19.797 -21.453 2.285 1 97.19 254 PRO B CA 1
ATOM 4055 C C . PRO B 1 254 ? -18.766 -22.469 2.76 1 97.19 254 PRO B C 1
ATOM 4057 O O . PRO B 1 254 ? -19.016 -23.219 3.709 1 97.19 254 PRO B O 1
ATOM 4060 N N . GLU B 1 255 ? -17.672 -22.562 2.107 1 98.31 255 GLU B N 1
ATOM 4061 C CA . GLU B 1 255 ? -16.531 -23.391 2.465 1 98.31 255 GLU B CA 1
ATOM 4062 C C . GLU B 1 255 ? -15.289 -22.547 2.699 1 98.31 255 GLU B C 1
ATOM 4064 O O . GLU B 1 255 ? -14.547 -22.25 1.76 1 98.31 255 GLU B O 1
ATOM 4069 N N . LEU B 1 256 ? -15.062 -22.297 3.936 1 98.69 256 LEU B N 1
ATOM 4070 C CA . LEU B 1 256 ? -14.023 -21.344 4.312 1 98.69 256 LEU B CA 1
ATOM 4071 C C . LEU B 1 256 ? -12.844 -22.047 4.98 1 98.69 256 LEU B C 1
ATOM 4073 O O . LEU B 1 256 ? -12.938 -23.234 5.312 1 98.69 256 LEU B O 1
ATOM 4077 N N . LEU B 1 257 ? -11.758 -21.344 5.07 1 98.88 257 LEU B N 1
ATOM 4078 C CA . LEU B 1 257 ? -10.547 -21.906 5.645 1 98.88 257 LEU B CA 1
ATOM 4079 C C . LEU B 1 257 ? -10.656 -22 7.164 1 98.88 257 LEU B C 1
ATOM 4081 O O . LEU B 1 257 ? -11.211 -21.109 7.805 1 98.88 257 LEU B O 1
ATOM 4085 N N . GLU B 1 258 ? -10.125 -23.062 7.68 1 98.38 258 GLU B N 1
ATOM 4086 C CA . GLU B 1 258 ? -10.039 -23.297 9.117 1 98.38 258 GLU B CA 1
ATOM 4087 C C . GLU B 1 258 ? -8.625 -23.688 9.531 1 98.38 258 GLU B C 1
ATOM 4089 O O . GLU B 1 258 ? -7.879 -24.266 8.742 1 98.38 258 GLU B O 1
ATOM 4094 N N . PRO B 1 259 ? -8.297 -23.312 10.805 1 98.44 259 PRO B N 1
ATOM 4095 C CA . PRO B 1 259 ? -7.016 -23.828 11.289 1 98.44 259 PRO B CA 1
ATOM 4096 C C . PRO B 1 259 ? -6.891 -25.344 11.109 1 98.44 259 PRO B C 1
ATOM 4098 O O . PRO B 1 259 ? -7.832 -26.078 11.398 1 98.44 259 PRO B O 1
ATOM 4101 N N . GLY B 1 260 ? -5.746 -25.797 10.594 1 98.56 260 GLY B N 1
ATOM 4102 C CA . GLY B 1 260 ? -5.531 -27.203 10.289 1 98.56 260 GLY B CA 1
ATOM 4103 C C . GLY B 1 260 ? -5.609 -27.5 8.812 1 98.56 260 GLY B C 1
ATOM 4104 O O . GLY B 1 260 ? -5.125 -28.547 8.359 1 98.56 260 GLY B O 1
ATOM 4105 N N . ASP B 1 261 ? -6.234 -26.609 8.008 1 98.88 261 ASP B N 1
ATOM 4106 C CA . ASP B 1 261 ? -6.336 -26.797 6.566 1 98.88 261 ASP B CA 1
ATOM 4107 C C . ASP B 1 261 ? -4.984 -26.578 5.887 1 98.88 261 ASP B C 1
ATOM 4109 O O . ASP B 1 261 ? -4.078 -25.984 6.473 1 98.88 261 ASP B O 1
ATOM 4113 N N . SER B 1 262 ? -4.867 -27.094 4.73 1 98.88 262 SER B N 1
ATOM 4114 C CA . SER B 1 262 ? -3.795 -26.797 3.783 1 98.88 262 SER B CA 1
ATOM 4115 C C . SER B 1 262 ? -4.352 -26.297 2.461 1 98.88 262 SER B C 1
ATOM 4117 O O . SER B 1 262 ? -5.297 -26.859 1.915 1 98.88 262 SER B O 1
ATOM 4119 N N . VAL B 1 263 ? -3.752 -25.203 1.979 1 98.94 263 VAL B N 1
ATOM 4120 C CA . VAL B 1 263 ? -4.234 -24.609 0.735 1 98.94 263 VAL B CA 1
ATOM 4121 C C . VAL B 1 263 ? -3.154 -24.719 -0.339 1 98.94 263 VAL B C 1
ATOM 4123 O O . VAL B 1 263 ? -1.995 -24.375 -0.097 1 98.94 263 VAL B O 1
ATOM 4126 N N . ASP B 1 264 ? -3.484 -25.172 -1.513 1 98.94 264 ASP B N 1
ATOM 4127 C CA . ASP B 1 264 ? -2.627 -25.219 -2.693 1 98.94 264 ASP B CA 1
ATOM 4128 C C . ASP B 1 264 ? -3.133 -24.266 -3.773 1 98.94 264 ASP B C 1
ATOM 4130 O O . ASP B 1 264 ? -4.277 -24.375 -4.219 1 98.94 264 ASP B O 1
ATOM 4134 N N . VAL B 1 265 ? -2.377 -23.359 -4.141 1 98.81 265 VAL B N 1
ATOM 4135 C CA . VAL B 1 265 ? -2.602 -22.5 -5.297 1 98.81 265 VAL B CA 1
ATOM 4136 C C . VAL B 1 265 ? -1.649 -22.891 -6.426 1 98.81 265 VAL B C 1
ATOM 4138 O O . VAL B 1 265 ? -0.428 -22.859 -6.254 1 98.81 265 VAL B O 1
ATOM 4141 N N . GLU B 1 266 ? -2.197 -23.234 -7.531 1 98.88 266 GLU B N 1
ATOM 4142 C CA . GLU B 1 266 ? -1.39 -23.734 -8.641 1 98.88 266 GLU B CA 1
ATOM 4143 C C . GLU B 1 266 ? -1.648 -22.938 -9.922 1 98.88 266 GLU B C 1
ATOM 4145 O O . GLU B 1 266 ? -2.801 -22.688 -10.273 1 98.88 266 GLU B O 1
ATOM 4150 N N . ILE B 1 267 ? -0.666 -22.547 -10.539 1 98.94 267 ILE B N 1
ATOM 4151 C CA . ILE B 1 267 ? -0.743 -21.922 -11.852 1 98.94 267 ILE B CA 1
ATOM 4152 C C . ILE B 1 267 ? 0.201 -22.641 -12.82 1 98.94 267 ILE B C 1
ATOM 4154 O O . ILE B 1 267 ? 1.361 -22.891 -12.484 1 98.94 267 ILE B O 1
ATOM 4158 N N . GLU B 1 268 ? -0.291 -22.984 -13.977 1 98.88 268 GLU B N 1
ATOM 4159 C CA . GLU B 1 268 ? 0.49 -23.656 -15.008 1 98.88 268 GLU B CA 1
ATOM 4160 C C . GLU B 1 268 ? 1.779 -22.891 -15.312 1 98.88 268 GLU B C 1
ATOM 4162 O O . GLU B 1 268 ? 1.759 -21.688 -15.508 1 98.88 268 GLU B O 1
ATOM 4167 N N . GLY B 1 269 ? 2.863 -23.609 -15.312 1 98.38 269 GLY B N 1
ATOM 4168 C CA . GLY B 1 269 ? 4.137 -23 -15.656 1 98.38 269 GLY B CA 1
ATOM 4169 C C . GLY B 1 269 ? 4.824 -22.344 -14.477 1 98.38 269 GLY B C 1
ATOM 4170 O O . GLY B 1 269 ? 6.02 -22.047 -14.531 1 98.38 269 GLY B O 1
ATOM 4171 N N . ILE B 1 270 ? 4.125 -22.125 -13.375 1 98.56 270 ILE B N 1
ATOM 4172 C CA . ILE B 1 270 ? 4.68 -21.453 -12.211 1 98.56 270 ILE B CA 1
ATOM 4173 C C . ILE B 1 270 ? 4.871 -22.453 -11.07 1 98.56 270 ILE B C 1
ATOM 4175 O O . ILE B 1 270 ? 5.941 -22.5 -10.461 1 98.56 270 ILE B O 1
ATOM 4179 N N . GLY B 1 271 ? 3.854 -23.281 -10.875 1 98.44 271 GLY B N 1
ATOM 4180 C CA . GLY B 1 271 ? 3.957 -24.312 -9.852 1 98.44 271 GLY B CA 1
ATOM 4181 C C . GLY B 1 271 ? 2.861 -24.234 -8.805 1 98.44 271 GLY B C 1
ATOM 4182 O O . GLY B 1 271 ? 1.852 -23.547 -9.008 1 98.44 271 GLY B O 1
ATOM 4183 N N . THR B 1 272 ? 3.025 -25.062 -7.773 1 98.69 272 THR B N 1
ATOM 4184 C CA . THR B 1 272 ? 2.037 -25.141 -6.703 1 98.69 272 THR B CA 1
ATOM 4185 C C . THR B 1 272 ? 2.559 -24.469 -5.438 1 98.69 272 THR B C 1
ATOM 4187 O O . THR B 1 272 ? 3.604 -24.844 -4.91 1 98.69 272 THR B O 1
ATOM 4190 N N . LEU B 1 273 ? 1.939 -23.422 -5.012 1 98.88 273 LEU B N 1
ATOM 4191 C CA . LEU B 1 273 ? 2.156 -22.719 -3.75 1 98.88 273 LEU B CA 1
ATOM 4192 C C . LEU B 1 273 ? 1.304 -23.328 -2.639 1 98.88 273 LEU B C 1
ATOM 4194 O O . LEU B 1 273 ? 0.074 -23.312 -2.721 1 98.88 273 LEU B O 1
ATOM 4198 N N . THR B 1 274 ? 1.912 -23.875 -1.687 1 98.88 274 THR B N 1
ATOM 4199 C CA . THR B 1 274 ? 1.195 -24.531 -0.601 1 98.88 274 THR B CA 1
ATOM 4200 C C . THR B 1 274 ? 1.447 -23.812 0.725 1 98.88 274 THR B C 1
ATOM 4202 O O . THR B 1 274 ? 2.594 -23.516 1.066 1 98.88 274 THR B O 1
ATOM 4205 N N . ASN B 1 275 ? 0.405 -23.578 1.495 1 98.94 275 ASN B N 1
ATOM 4206 C CA . ASN B 1 275 ? 0.496 -22.984 2.826 1 98.94 275 ASN B CA 1
ATOM 4207 C C . ASN B 1 275 ? -0.491 -23.625 3.795 1 98.94 275 ASN B C 1
ATOM 4209 O O . ASN B 1 275 ? -1.663 -23.812 3.463 1 98.94 275 ASN B O 1
ATOM 4213 N N . PRO B 1 276 ? -0.047 -23.953 4.965 1 98.88 276 PRO B N 1
ATOM 4214 C CA . PRO B 1 276 ? -0.989 -24.391 6.004 1 98.88 276 PRO B CA 1
ATOM 4215 C C . PRO B 1 276 ? -1.726 -23.219 6.648 1 98.88 276 PRO B C 1
ATOM 4217 O O . PRO B 1 276 ? -1.262 -22.078 6.578 1 98.88 276 PRO B O 1
ATOM 4220 N N . VAL B 1 277 ? -2.852 -23.453 7.184 1 98.88 277 VAL B N 1
ATOM 4221 C CA . VAL B 1 277 ? -3.613 -22.469 7.941 1 98.88 277 VAL B CA 1
ATOM 4222 C C . VAL B 1 277 ? -3.512 -22.781 9.438 1 98.88 277 VAL B C 1
ATOM 4224 O O . VAL B 1 277 ? -3.725 -23.922 9.859 1 98.88 277 VAL B O 1
ATOM 4227 N N . VAL B 1 278 ? -3.178 -21.812 10.227 1 98.75 278 VAL B N 1
ATOM 4228 C CA . VAL B 1 278 ? -3.055 -22 11.664 1 98.75 278 VAL B CA 1
ATOM 4229 C C . VAL B 1 278 ? -3.859 -20.922 12.398 1 98.75 278 VAL B C 1
ATOM 4231 O O . VAL B 1 278 ? -4.176 -19.875 11.828 1 98.75 278 VAL B O 1
ATOM 4234 N N . SER B 1 279 ? -4.238 -21.219 13.602 1 97.56 279 SER B N 1
ATOM 4235 C CA . SER B 1 279 ? -4.91 -20.219 14.43 1 97.56 279 SER B CA 1
ATOM 4236 C C . SER B 1 279 ? -3.932 -19.172 14.93 1 97.56 279 SER B C 1
ATOM 4238 O O . SER B 1 279 ? -2.74 -19.438 15.086 1 97.56 279 SER B O 1
ATOM 4240 N N . GLU B 1 280 ? -4.477 -18 15.086 1 93.5 280 GLU B N 1
ATOM 4241 C CA . GLU B 1 280 ? -3.674 -16.984 15.766 1 93.5 280 GLU B CA 1
ATOM 4242 C C . GLU B 1 280 ? -3.369 -17.406 17.203 1 93.5 280 GLU B C 1
ATOM 4244 O O . GLU B 1 280 ? -4.262 -17.844 17.938 1 93.5 280 GLU B O 1
ATOM 4249 N N . ARG B 1 281 ? -2.162 -17.641 17.578 1 74.69 281 ARG B N 1
ATOM 4250 C CA . ARG B 1 281 ? -1.789 -18.047 18.922 1 74.69 281 ARG B CA 1
ATOM 4251 C C . ARG B 1 281 ? -2.029 -16.938 19.922 1 74.69 281 ARG B C 1
ATOM 4253 O O . ARG B 1 281 ? -1.889 -15.75 19.594 1 74.69 281 ARG B O 1
ATOM 4260 N N . ASP B 1 282 ? -2.875 -17.172 20.844 1 59 282 ASP B N 1
ATOM 4261 C CA . ASP B 1 282 ? -3.049 -16.25 21.953 1 59 282 ASP B CA 1
ATOM 4262 C C . ASP B 1 282 ? -1.701 -15.812 22.531 1 59 282 ASP B C 1
ATOM 4264 O O . ASP B 1 282 ? -0.858 -16.641 22.859 1 59 282 ASP B O 1
ATOM 4268 N N . GLU B 1 283 ? -1.086 -14.906 21.938 1 43.84 283 GLU B N 1
ATOM 4269 C CA . GLU B 1 283 ? 0.048 -14.523 22.781 1 43.84 283 GLU B CA 1
ATOM 4270 C C . GLU B 1 283 ? -0.409 -14.109 24.172 1 43.84 283 GLU B C 1
ATOM 4272 O O . GLU B 1 283 ? -1.449 -13.469 24.328 1 43.84 283 GLU B O 1
#

Sequence (566 aa):
MQLVRYTAGGAPEWGVRRDDDVVPLSGLREDVTVQNLNSPGFLTVVEDAADAAEDQSVPVEDVKLLAPVPRPGKIVCVGLNYHDHAEEQDEEVPERPLLFGKAGTSVTNPGDPIVHPAAIDEVDYEVELGVVIGQTAKNVDAEDAFDYVAGYTAINDVSGRDAQFDDGQFFRGKSYDTFAPMGPTFVPEGDVDPHDLDVACRVNGETKQESNTSEFIFGVDEVVEYISGITTLRPGDVISTGTPGGVGIFRDPPELLEPGDSVDVEIEGIGTLTNPVVSERDEMQLVRYTAGGAPEWGVRRDDDVVPLSGLREDVTVQNLNSPGFLTVVEDAADAAEDQSVPVEDVKLLAPVPRPGKIVCVGLNYHDHAEEQDEEVPERPLLFGKAGTSVTNPGDPIVHPAAIDEVDYEVELGVVIGQTAKNVDAEDAFDYVAGYTAINDVSGRDAQFDDGQFFRGKSYDTFAPMGPTFVPEGDVDPHDLDVACRVNGETKQESNTSEFIFGVDEVVEYISGITTLRPGDVISTGTPGGVGIFRDPPELLEPGDSVDVEIEGIGTLTNPVVSERDE

Organism: Haloferax volcanii (strain ATCC 29605 / DSM 3757 / JCM 8879 / NBRC 14742 / NCIMB 2012 / VKM B-1768 / DS2) (NCBI:txid309800)

pLDDT: mean 97.06, std 4.79, range [43.81, 99.0]